Protein AF-A0A8K1CBH4-F1 (afdb_monomer_lite)

Foldseek 3Di:
DDDPVVVVVVVVVVVVVVVVVVVVVVVVCVVVVVPVVVVLLCLLCVVVVVLLVVVVVVCVVAVDDPLLSVLLLVLLLVLQPPQQVVLVVVCVVVLVVLCCVLCVVVCVVQVVLVVVLVVVVVVVPDDPDPCVVVVSVVSGPDDPDPSVLVSLLCCQQVRFQPSNLVSLLVSQQFPPVPPVPDDPDPDTDSLCGVQLPPPGLCSLVSLLSSSLSSLSSNLSNVLCVCLVSDDDPVSSNVSSNVSSVQVSLLSNLLSLQLSLLLSVQQVVDPPDDSVVSSVSCVDPVSNCSSRVVSSVLRSQLSSVVVVLVVPQDPVNCVVCVCVSVPVVNVVSSVVSSVVSNVSSVVSVVVSVVVSVVVVVPVVVVVVVVVVVVVVVVVVPPDDDDDDDDDDDDDDDDD

Sequence (398 aa):
MLSTRTLTALKRVTRKRLALGVCGILLISILFGLAGFFFLFVLLALPVFAFFAHVFQAQSEHGFTDGEIKQLFTTFVAGIVPGSLLAGLLEVLLVPFWILVCFYDQRETLEPQLRQFMEEQDKANAPPHSGRFAELIQSLEIKQTFGYYVFLLALAYIIAGLVEEGIKLWLVQGKCCFNCSKERRWWCDPRHLLYHHLQSPSHDRVVVLAVVAGALGFSFAENAAYTFVLPTFKG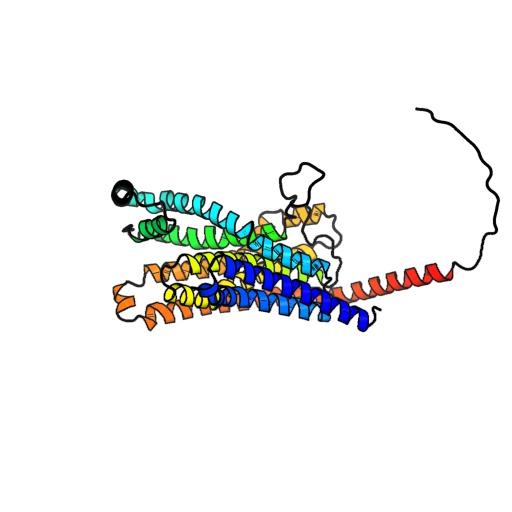RLMTAVLRTAASTPLHCLCGLITGARLARLLGATPGTDAVEVAAATSSWRSKWHVLWPAVAMHGTFDFQIFLLSTWISDEAAEAHPYAYGVLLPAITSVLVLYATWRLSKKEWQALMQSQDGKGIYGQVVADLEAGGELAEDLDGEDSATKQPRSSGRGVLHV

pLDDT: mean 80.15, std 18.33, range [39.5, 98.56]

Structure (mmCIF, N/CA/C/O backbone):
data_AF-A0A8K1CBH4-F1
#
_entry.id   AF-A0A8K1CBH4-F1
#
loop_
_atom_site.group_PDB
_atom_site.id
_atom_site.type_symbol
_atom_site.label_atom_id
_atom_site.label_alt_id
_atom_site.label_comp_id
_atom_site.label_asym_id
_atom_site.label_entity_id
_atom_site.label_seq_id
_atom_site.pdbx_PDB_ins_code
_atom_site.Cartn_x
_atom_site.Cartn_y
_atom_site.Cartn_z
_atom_site.occupancy
_atom_site.B_iso_or_equiv
_atom_site.auth_seq_id
_atom_site.auth_comp_id
_atom_site.auth_asym_id
_atom_site.auth_atom_id
_atom_site.pdbx_PDB_model_num
ATOM 1 N N . MET A 1 1 ? 29.880 3.357 -29.107 1.00 45.91 1 MET A N 1
ATOM 2 C CA . MET A 1 1 ? 30.300 2.948 -27.740 1.00 45.91 1 MET A CA 1
ATOM 3 C C . MET A 1 1 ? 30.707 4.170 -26.918 1.00 45.91 1 MET A C 1
ATOM 5 O O . MET A 1 1 ? 31.655 4.852 -27.283 1.00 45.91 1 MET A O 1
ATOM 9 N N . LEU A 1 2 ? 30.002 4.475 -25.823 1.00 40.59 2 LEU A N 1
ATOM 10 C CA . LEU A 1 2 ? 30.397 5.544 -24.892 1.00 40.59 2 LEU A CA 1
ATOM 11 C C . LEU A 1 2 ? 31.661 5.136 -24.121 1.00 40.59 2 LEU A C 1
ATOM 13 O O . LEU A 1 2 ? 31.722 4.048 -23.554 1.00 40.59 2 LEU A O 1
ATOM 17 N N . SER A 1 3 ? 32.658 6.022 -24.072 1.00 66.62 3 SER A N 1
ATOM 18 C CA . SER A 1 3 ? 33.873 5.822 -23.275 1.00 66.62 3 SER A CA 1
ATOM 19 C C . SER A 1 3 ? 33.525 5.524 -21.810 1.00 66.62 3 SER A C 1
ATOM 21 O O . SER A 1 3 ? 32.667 6.175 -21.208 1.00 66.62 3 SER A O 1
ATOM 23 N N . THR A 1 4 ? 34.244 4.582 -21.195 1.00 67.38 4 THR A N 1
ATOM 24 C CA . THR A 1 4 ? 34.178 4.263 -19.756 1.00 67.38 4 THR A CA 1
ATOM 25 C C . THR A 1 4 ? 34.292 5.511 -18.874 1.00 67.38 4 THR A C 1
ATOM 27 O O . THR A 1 4 ? 33.694 5.572 -17.796 1.00 67.38 4 THR A O 1
ATOM 30 N N . ARG A 1 5 ? 34.990 6.557 -19.339 1.00 60.56 5 ARG A N 1
ATOM 31 C CA . ARG A 1 5 ? 35.077 7.855 -18.651 1.00 60.56 5 ARG A CA 1
ATOM 32 C C . ARG A 1 5 ? 33.744 8.607 -18.645 1.00 60.56 5 ARG A C 1
ATOM 34 O O . ARG A 1 5 ? 33.366 9.139 -17.602 1.00 60.56 5 ARG A O 1
ATOM 41 N N . THR A 1 6 ? 33.008 8.604 -19.754 1.00 53.94 6 THR A N 1
ATOM 42 C CA . THR A 1 6 ? 31.701 9.268 -19.884 1.00 53.94 6 THR A CA 1
ATOM 43 C C . THR A 1 6 ? 30.652 8.587 -19.009 1.00 53.94 6 THR A C 1
ATOM 45 O O . THR A 1 6 ? 29.911 9.260 -18.294 1.00 53.94 6 THR A O 1
ATOM 48 N N . LEU A 1 7 ? 30.666 7.251 -18.962 1.00 55.75 7 LEU A N 1
ATOM 49 C CA . LEU A 1 7 ? 29.772 6.463 -18.107 1.00 55.75 7 LEU A CA 1
ATOM 50 C C . LEU A 1 7 ? 30.033 6.719 -16.611 1.00 55.75 7 LEU A C 1
ATOM 52 O O . LEU A 1 7 ? 29.110 6.838 -15.804 1.00 55.75 7 LEU A O 1
ATOM 56 N N . THR A 1 8 ? 31.307 6.865 -16.237 1.00 61.41 8 THR A N 1
ATOM 57 C CA . THR A 1 8 ? 31.715 7.178 -14.858 1.00 61.41 8 THR A CA 1
ATOM 58 C C . THR A 1 8 ? 31.346 8.613 -14.470 1.00 61.41 8 THR A C 1
ATOM 60 O O . THR A 1 8 ? 30.927 8.860 -13.337 1.00 61.41 8 THR A O 1
ATOM 63 N N . ALA A 1 9 ? 31.459 9.563 -15.403 1.00 49.34 9 ALA A N 1
ATOM 64 C CA . ALA A 1 9 ? 31.056 10.951 -15.198 1.00 49.34 9 ALA A CA 1
ATOM 65 C C . ALA A 1 9 ? 29.532 11.085 -15.026 1.00 49.34 9 ALA A C 1
ATOM 67 O O . ALA A 1 9 ? 29.094 11.728 -14.071 1.00 49.34 9 ALA A O 1
ATOM 68 N N . LEU A 1 10 ? 28.736 10.409 -15.863 1.00 50.69 10 LEU A N 1
ATOM 69 C CA . LEU A 1 10 ? 27.273 10.353 -15.751 1.00 50.69 10 LEU A CA 1
ATOM 70 C C . LEU A 1 10 ? 26.834 9.764 -14.404 1.00 50.69 10 LEU A C 1
ATOM 72 O O . LEU A 1 10 ? 26.126 10.432 -13.651 1.00 50.69 10 LEU A O 1
ATOM 76 N N . LYS A 1 11 ? 27.381 8.603 -14.008 1.00 59.25 11 LYS A N 1
ATOM 77 C CA . LYS A 1 11 ? 27.133 8.008 -12.676 1.00 59.25 11 LYS A CA 1
ATOM 78 C C . LYS A 1 11 ? 27.440 8.979 -11.529 1.00 59.25 11 LYS A C 1
ATOM 80 O O . LYS A 1 11 ? 26.748 8.987 -10.510 1.00 59.25 11 LYS A O 1
ATOM 85 N N . ARG A 1 12 ? 28.475 9.812 -11.674 1.00 62.50 12 ARG A N 1
ATOM 86 C CA . ARG A 1 12 ? 28.888 10.786 -10.654 1.00 62.50 12 ARG A CA 1
ATOM 87 C C . ARG A 1 12 ? 27.942 11.993 -10.583 1.00 62.50 12 ARG A C 1
ATOM 89 O O . ARG A 1 12 ? 27.701 12.494 -9.486 1.00 62.50 12 ARG A O 1
ATOM 96 N N . VAL A 1 13 ? 27.384 12.445 -11.707 1.00 57.91 13 VAL A N 1
ATOM 97 C CA . VAL A 1 13 ? 26.418 13.560 -11.756 1.00 57.91 13 VAL A CA 1
ATOM 98 C C . VAL A 1 13 ? 25.068 13.150 -11.160 1.00 57.91 13 VAL A C 1
ATOM 100 O O . VAL A 1 13 ? 24.507 13.896 -10.354 1.00 57.91 13 VAL A O 1
ATOM 103 N N . THR A 1 14 ? 24.581 11.946 -11.464 1.00 62.88 14 THR A N 1
ATOM 104 C CA . THR A 1 14 ? 23.288 11.446 -10.965 1.00 62.88 14 THR A CA 1
ATOM 105 C C . THR A 1 14 ? 23.313 11.223 -9.450 1.00 62.88 14 THR A C 1
ATOM 107 O O . THR A 1 14 ? 22.402 11.656 -8.743 1.00 62.88 14 THR A O 1
ATOM 110 N N . ARG A 1 15 ? 24.417 10.679 -8.912 1.00 66.00 15 ARG A N 1
ATOM 111 C CA . ARG A 1 15 ? 24.620 10.530 -7.457 1.00 66.00 15 ARG A CA 1
ATOM 112 C C . ARG A 1 15 ? 24.645 11.867 -6.717 1.00 66.00 15 ARG A C 1
ATOM 114 O O . ARG A 1 15 ? 24.081 11.965 -5.633 1.00 66.00 15 ARG A O 1
ATOM 121 N N . LYS A 1 16 ? 25.257 12.905 -7.299 1.00 69.31 16 LYS A N 1
ATOM 122 C CA . LYS A 1 16 ? 25.287 14.250 -6.699 1.00 69.31 16 LYS A CA 1
ATOM 123 C C . LYS A 1 16 ? 23.894 14.867 -6.600 1.00 69.31 16 LYS A C 1
ATOM 125 O O . LYS A 1 16 ? 23.581 15.466 -5.581 1.00 69.31 16 LYS A O 1
ATOM 130 N N . ARG A 1 17 ? 23.051 14.707 -7.626 1.00 70.06 17 ARG A N 1
ATOM 131 C CA . ARG A 1 17 ? 21.672 15.227 -7.611 1.00 70.06 17 ARG A CA 1
ATOM 132 C C . ARG A 1 17 ? 20.796 14.507 -6.588 1.00 70.06 17 ARG A C 1
ATOM 134 O O . ARG A 1 17 ? 20.059 15.170 -5.869 1.00 70.06 17 ARG A O 1
ATOM 141 N N . LEU A 1 18 ? 20.934 13.184 -6.471 1.00 60.38 18 LEU A N 1
ATOM 142 C CA . LEU A 1 18 ? 20.250 12.404 -5.437 1.00 60.38 18 LEU A CA 1
ATOM 143 C C . LEU A 1 18 ? 20.699 12.830 -4.031 1.00 60.38 18 LEU A C 1
ATOM 145 O O . LEU A 1 18 ? 19.862 13.103 -3.178 1.00 60.38 18 LEU A O 1
ATOM 149 N N . ALA A 1 19 ? 22.011 12.961 -3.813 1.00 68.50 19 ALA A N 1
ATOM 150 C CA . ALA A 1 19 ? 22.562 13.427 -2.544 1.00 68.50 19 ALA A CA 1
ATOM 151 C C . ALA A 1 19 ? 22.076 14.842 -2.191 1.00 68.50 19 ALA A C 1
ATOM 153 O O . ALA A 1 19 ? 21.693 15.081 -1.054 1.00 68.50 19 ALA A O 1
ATOM 154 N N . LEU A 1 20 ? 22.022 15.762 -3.160 1.00 69.81 20 LEU A N 1
ATOM 155 C CA . LEU A 1 20 ? 21.484 17.111 -2.958 1.00 69.81 20 LEU A CA 1
ATOM 156 C C . LEU A 1 20 ? 19.990 17.100 -2.618 1.00 69.81 20 LEU A C 1
ATOM 158 O O . LEU A 1 20 ? 19.573 17.854 -1.746 1.00 69.81 20 LEU A O 1
ATOM 162 N N . GLY A 1 21 ? 19.197 16.237 -3.259 1.00 67.88 21 GLY A N 1
ATOM 163 C CA . GLY A 1 21 ? 17.779 16.062 -2.935 1.00 67.88 21 GLY A CA 1
ATOM 164 C C . GLY A 1 21 ? 17.573 15.552 -1.509 1.00 67.88 21 GLY A C 1
ATOM 165 O O . GLY A 1 21 ? 16.793 16.132 -0.757 1.00 67.88 21 GLY A O 1
ATOM 166 N N . VAL A 1 22 ? 18.339 14.532 -1.105 1.00 65.50 22 VAL A N 1
ATOM 167 C CA . VAL A 1 22 ? 18.340 14.027 0.276 1.00 65.50 22 VAL A CA 1
ATOM 168 C C . VAL A 1 22 ? 18.755 15.137 1.241 1.00 65.50 22 VAL A C 1
ATOM 170 O O . VAL A 1 22 ? 18.007 15.431 2.164 1.00 65.50 22 VAL A O 1
ATOM 173 N N . CYS A 1 23 ? 19.867 15.833 0.994 1.00 68.25 23 CYS A N 1
ATOM 174 C CA . CYS A 1 23 ? 20.314 16.955 1.825 1.00 68.25 23 CYS A CA 1
ATOM 175 C C . CYS A 1 23 ? 19.290 18.097 1.917 1.00 68.25 23 CYS A C 1
ATOM 177 O O . CYS A 1 23 ? 19.160 18.705 2.975 1.00 68.25 23 CYS A O 1
ATOM 179 N N . GLY A 1 24 ? 18.539 18.378 0.849 1.00 74.00 24 GLY A N 1
ATOM 180 C CA . GLY A 1 24 ? 17.457 19.364 0.869 1.00 74.00 24 GLY A CA 1
ATOM 181 C C . GLY A 1 24 ? 16.312 18.950 1.795 1.00 74.00 24 GLY A C 1
ATOM 182 O O . GLY A 1 24 ? 15.868 19.746 2.618 1.00 74.00 24 GLY A O 1
ATOM 183 N N . ILE A 1 25 ? 15.890 17.684 1.726 1.00 65.12 25 ILE A N 1
ATOM 184 C CA . ILE A 1 25 ? 14.869 17.118 2.624 1.00 65.12 25 ILE A CA 1
ATOM 185 C C . ILE A 1 25 ? 15.364 17.115 4.080 1.00 65.12 25 ILE A C 1
ATOM 187 O O . ILE A 1 25 ? 14.602 17.457 4.987 1.00 65.12 25 ILE A O 1
ATOM 191 N N . LEU A 1 26 ? 16.645 16.795 4.308 1.00 60.19 26 LEU A N 1
ATOM 192 C CA . LEU A 1 26 ? 17.292 16.871 5.624 1.00 60.19 26 LEU A CA 1
ATOM 193 C C . LEU A 1 26 ? 17.239 18.285 6.199 1.00 60.19 26 LEU A C 1
ATOM 195 O O . LEU A 1 26 ? 16.843 18.471 7.347 1.00 60.19 26 LEU A O 1
ATOM 199 N N . LEU A 1 27 ? 17.606 19.282 5.395 1.00 68.75 27 LEU A N 1
ATOM 200 C CA . LEU A 1 27 ? 17.627 20.677 5.813 1.00 68.75 27 LEU A CA 1
ATOM 201 C C . LEU A 1 27 ? 16.221 21.183 6.144 1.00 68.75 27 LEU A C 1
ATOM 203 O O . LEU A 1 27 ? 16.031 21.795 7.190 1.00 68.75 27 LEU A O 1
ATOM 207 N N . ILE A 1 28 ? 15.229 20.877 5.304 1.00 66.94 28 ILE A N 1
ATOM 208 C CA . ILE A 1 28 ? 13.821 21.208 5.559 1.00 66.94 28 ILE A CA 1
ATOM 209 C C . ILE A 1 28 ? 13.367 20.567 6.878 1.00 66.94 28 ILE A C 1
ATOM 211 O O . ILE A 1 28 ? 12.838 21.253 7.746 1.00 66.94 28 ILE A O 1
ATOM 215 N N . SER A 1 29 ? 13.659 19.283 7.089 1.00 61.00 29 SER A N 1
ATOM 216 C CA . SER A 1 29 ? 13.288 18.580 8.324 1.00 61.00 29 SER A CA 1
ATOM 217 C C . SER A 1 29 ? 13.903 19.228 9.572 1.00 61.00 29 SER A C 1
ATOM 219 O O . SER A 1 29 ? 13.231 19.390 10.587 1.00 61.00 29 SER A O 1
ATOM 221 N N . ILE A 1 30 ? 15.166 19.654 9.500 1.00 63.62 30 ILE A N 1
ATOM 222 C CA . ILE A 1 30 ? 15.833 20.366 10.598 1.00 63.62 30 ILE A CA 1
ATOM 223 C C . ILE A 1 30 ? 15.192 21.743 10.832 1.00 63.62 30 ILE A C 1
ATOM 225 O O . ILE A 1 30 ? 14.898 22.085 11.976 1.00 63.62 30 ILE A O 1
ATOM 229 N N . LEU A 1 31 ? 14.929 22.511 9.768 1.00 65.69 31 LEU A N 1
ATOM 230 C CA . LEU A 1 31 ? 14.357 23.862 9.848 1.00 65.69 31 LEU A CA 1
ATOM 231 C C . LEU A 1 31 ? 12.946 23.886 10.452 1.00 65.69 31 LEU A C 1
ATOM 233 O O . LEU A 1 31 ? 12.602 24.836 11.148 1.00 65.69 31 LEU A O 1
ATOM 237 N N . PHE A 1 32 ? 12.150 22.837 10.243 1.00 70.56 32 PHE A N 1
ATOM 238 C CA . PHE A 1 32 ? 10.811 22.705 10.829 1.00 70.56 32 PHE A CA 1
ATOM 239 C C . PHE A 1 32 ? 10.808 22.085 12.240 1.00 70.56 32 PHE A C 1
ATOM 241 O O . PHE A 1 32 ? 9.756 21.688 12.736 1.00 70.56 32 PHE A O 1
ATOM 248 N N . GLY A 1 33 ? 11.968 21.966 12.902 1.00 60.56 33 GLY A N 1
ATOM 249 C CA . GLY A 1 33 ? 12.063 21.369 14.241 1.00 60.56 33 GLY A CA 1
ATOM 250 C C . GLY A 1 33 ? 11.787 19.860 14.262 1.00 60.56 33 GLY A C 1
ATOM 251 O O . GLY A 1 33 ? 11.616 19.270 15.327 1.00 60.56 33 GLY A O 1
ATOM 252 N N . LEU A 1 34 ? 11.784 19.205 13.095 1.00 70.50 34 LEU A N 1
ATOM 253 C CA . LEU A 1 34 ? 11.550 17.767 12.943 1.00 70.50 34 LEU A CA 1
ATOM 254 C C . LEU A 1 34 ? 12.833 16.945 13.123 1.00 70.50 34 LEU A C 1
ATOM 256 O O . LEU A 1 34 ? 12.825 15.740 12.882 1.00 70.50 34 LEU A O 1
ATOM 260 N N . ALA A 1 35 ? 13.934 17.556 13.574 1.00 69.50 35 ALA A N 1
ATOM 261 C CA . ALA A 1 35 ? 15.199 16.861 13.810 1.00 69.50 35 ALA A CA 1
ATOM 262 C C . ALA A 1 35 ? 15.033 15.659 14.763 1.00 69.50 35 ALA A C 1
ATOM 264 O O . ALA A 1 35 ? 15.607 14.601 14.518 1.00 69.50 35 ALA A O 1
ATOM 265 N N . GLY A 1 36 ? 14.169 15.773 15.783 1.00 71.62 36 GLY A N 1
ATOM 266 C CA . GLY A 1 36 ? 13.831 14.663 16.689 1.00 71.62 36 GLY A CA 1
ATOM 267 C C . GLY A 1 36 ? 13.062 13.510 16.025 1.00 71.62 36 GLY A C 1
ATOM 268 O O . GLY A 1 36 ? 13.048 12.394 16.537 1.00 71.62 36 GLY A O 1
ATOM 269 N N . PHE A 1 37 ? 12.461 13.752 14.860 1.00 82.00 37 PHE A N 1
ATOM 270 C CA . PHE A 1 37 ? 11.724 12.768 14.065 1.00 82.00 37 PHE A CA 1
ATOM 271 C C . PHE A 1 37 ? 12.480 12.310 12.822 1.00 82.00 37 PHE A C 1
ATOM 273 O O . PHE A 1 37 ? 12.002 11.435 12.099 1.00 82.00 37 PHE A O 1
ATOM 280 N N . PHE A 1 38 ? 13.672 12.860 12.584 1.00 83.88 38 PHE A N 1
ATOM 281 C CA . PHE A 1 38 ? 14.482 12.540 11.420 1.00 83.88 38 PHE A CA 1
ATOM 282 C C . PHE A 1 38 ? 14.736 11.032 11.302 1.00 83.88 38 PHE A C 1
ATOM 284 O O . PHE A 1 38 ? 14.563 10.451 10.233 1.00 83.88 38 PHE A O 1
ATOM 291 N N . PHE A 1 39 ? 15.050 10.379 12.423 1.00 88.44 39 PHE A N 1
ATOM 292 C CA . PHE A 1 39 ? 15.242 8.932 12.468 1.00 88.44 39 PHE A CA 1
ATOM 293 C C . PHE A 1 39 ? 14.010 8.147 11.981 1.00 88.44 39 PHE A C 1
ATOM 295 O O . PHE A 1 39 ? 14.161 7.170 11.250 1.00 88.44 39 PHE A O 1
ATOM 302 N N . LEU A 1 40 ? 12.794 8.594 12.319 1.00 91.25 40 LEU A N 1
ATOM 303 C CA . LEU A 1 40 ? 11.555 7.948 11.870 1.00 91.25 40 LEU A CA 1
ATOM 304 C C . LEU A 1 40 ? 11.361 8.106 10.359 1.00 91.25 40 LEU A C 1
ATOM 306 O O . LEU A 1 40 ? 11.011 7.142 9.687 1.00 91.25 40 LEU A O 1
ATOM 310 N N . PHE A 1 41 ? 11.652 9.287 9.809 1.00 88.75 41 PHE A N 1
ATOM 311 C CA . PHE A 1 41 ? 11.621 9.496 8.360 1.00 88.75 41 PHE A CA 1
ATOM 312 C C . PHE A 1 41 ? 12.638 8.622 7.628 1.00 88.75 41 PHE A C 1
ATOM 314 O O . PHE A 1 41 ? 12.302 8.041 6.600 1.00 88.75 41 PHE A O 1
ATOM 321 N N . VAL A 1 42 ? 13.862 8.498 8.154 1.00 90.00 42 VAL A N 1
ATOM 322 C CA . VAL A 1 42 ? 14.878 7.604 7.577 1.00 90.00 42 VAL A CA 1
ATOM 323 C C . VAL A 1 42 ? 14.377 6.171 7.567 1.00 90.00 42 VAL A C 1
ATOM 325 O O . VAL A 1 42 ? 14.463 5.525 6.527 1.00 90.00 42 VAL A O 1
ATOM 328 N N . LEU A 1 43 ? 13.824 5.698 8.687 1.00 92.81 43 LEU A N 1
ATOM 329 C CA . LEU A 1 43 ? 13.280 4.349 8.811 1.00 92.81 43 LEU A CA 1
ATOM 330 C C . LEU A 1 43 ? 12.196 4.082 7.755 1.00 92.81 43 LEU A C 1
ATOM 332 O O . LEU A 1 43 ? 12.301 3.106 7.015 1.00 92.81 43 LEU A O 1
ATOM 336 N N . LEU A 1 44 ? 11.227 4.993 7.621 1.00 93.88 44 LEU A N 1
ATOM 337 C CA . LEU A 1 44 ? 10.165 4.916 6.611 1.00 93.88 44 LEU A CA 1
ATOM 338 C C . LEU A 1 44 ? 10.702 4.992 5.170 1.00 93.88 44 LEU A C 1
ATOM 340 O O . LEU A 1 44 ? 10.126 4.397 4.260 1.00 93.88 44 LEU A O 1
ATOM 344 N N . ALA A 1 45 ? 11.808 5.708 4.947 1.00 92.38 45 ALA A N 1
ATOM 345 C CA . ALA A 1 45 ? 12.435 5.875 3.637 1.00 92.38 45 ALA A CA 1
ATOM 346 C C . ALA A 1 45 ? 13.403 4.738 3.254 1.00 92.38 45 ALA A C 1
ATOM 348 O O . ALA A 1 45 ? 13.804 4.662 2.090 1.00 92.38 45 ALA A O 1
ATOM 349 N N . LEU A 1 46 ? 13.778 3.837 4.174 1.00 93.50 46 LEU A N 1
ATOM 350 C CA . LEU A 1 46 ? 14.705 2.732 3.880 1.00 93.50 46 LEU A CA 1
ATOM 351 C C . LEU A 1 46 ? 14.280 1.893 2.660 1.00 93.50 46 LEU A C 1
ATOM 353 O O . LEU A 1 46 ? 15.128 1.669 1.790 1.00 93.50 46 LEU A O 1
ATOM 357 N N . PRO A 1 47 ? 13.004 1.476 2.509 1.00 95.12 47 PRO A N 1
ATOM 358 C CA . PRO A 1 47 ? 12.573 0.724 1.330 1.00 95.12 47 PRO A CA 1
ATOM 359 C C . PRO A 1 47 ? 12.681 1.533 0.033 1.00 95.12 47 PRO A C 1
ATOM 361 O O . PRO A 1 47 ? 13.010 0.975 -1.011 1.00 95.12 47 PRO A O 1
ATOM 364 N N . VAL A 1 48 ? 12.463 2.851 0.096 1.00 94.88 48 VAL A N 1
ATOM 365 C CA . VAL A 1 48 ? 12.604 3.756 -1.054 1.00 94.88 48 VAL A CA 1
ATOM 366 C C . VAL A 1 48 ? 14.066 3.816 -1.499 1.00 94.88 48 VAL A C 1
ATOM 368 O O . VAL A 1 48 ? 14.360 3.671 -2.686 1.00 94.88 48 VAL A O 1
ATOM 371 N N . PHE A 1 49 ? 15.000 3.966 -0.555 1.00 93.44 49 PHE A N 1
ATOM 372 C CA . PHE A 1 49 ? 16.430 3.943 -0.862 1.00 93.44 49 PHE A CA 1
ATOM 373 C C . PHE A 1 49 ? 16.871 2.597 -1.435 1.00 93.44 49 PHE A C 1
ATOM 375 O O . PHE A 1 49 ? 17.599 2.576 -2.428 1.00 93.44 49 PHE A O 1
ATOM 382 N N . ALA A 1 50 ? 16.407 1.486 -0.857 1.00 95.12 50 ALA A N 1
ATOM 383 C CA . ALA A 1 50 ? 16.702 0.145 -1.354 1.00 95.12 50 ALA A CA 1
ATOM 384 C C . ALA A 1 50 ? 16.177 -0.063 -2.785 1.00 95.12 50 ALA A C 1
ATOM 386 O O . ALA A 1 50 ? 16.907 -0.557 -3.644 1.00 95.12 50 ALA A O 1
ATOM 387 N N . PHE A 1 51 ? 14.949 0.382 -3.067 1.00 96.25 51 PHE A N 1
ATOM 388 C CA . PHE A 1 51 ? 14.355 0.323 -4.400 1.00 96.25 51 PHE A CA 1
ATOM 389 C C . PHE A 1 51 ? 15.171 1.111 -5.427 1.00 96.25 51 PHE A C 1
ATOM 391 O O . PHE A 1 51 ? 15.567 0.556 -6.450 1.00 96.25 51 PHE A O 1
ATOM 398 N N . PHE A 1 52 ? 15.489 2.382 -5.163 1.00 94.62 52 PHE A N 1
ATOM 399 C CA . PHE A 1 52 ? 16.257 3.174 -6.127 1.00 94.62 52 PHE A CA 1
ATOM 400 C C . PHE A 1 52 ? 17.702 2.686 -6.263 1.00 94.62 52 PHE A C 1
ATOM 402 O O . PHE A 1 52 ? 18.235 2.708 -7.369 1.00 94.62 52 PHE A O 1
ATOM 409 N N . ALA A 1 53 ? 18.326 2.181 -5.194 1.00 93.19 53 ALA A N 1
ATOM 410 C CA . ALA A 1 53 ? 19.624 1.516 -5.291 1.00 93.19 53 ALA A CA 1
ATOM 411 C C . ALA A 1 53 ? 19.567 0.314 -6.249 1.00 93.19 53 ALA A C 1
ATOM 413 O O . ALA A 1 53 ? 20.436 0.187 -7.114 1.00 93.19 53 ALA A O 1
ATOM 414 N N . HIS A 1 54 ? 18.512 -0.503 -6.158 1.00 94.19 54 HIS A N 1
ATOM 415 C CA . HIS A 1 54 ? 18.274 -1.607 -7.084 1.00 94.19 54 HIS A CA 1
ATOM 416 C C . HIS A 1 54 ? 18.035 -1.119 -8.522 1.00 94.19 54 HIS A C 1
ATOM 418 O O . HIS A 1 54 ? 18.652 -1.643 -9.443 1.00 94.19 54 HIS A O 1
ATOM 424 N N . VAL A 1 55 ? 17.228 -0.073 -8.732 1.00 91.81 55 VAL A N 1
ATOM 425 C CA . VAL A 1 55 ? 17.009 0.532 -10.062 1.00 91.81 55 VAL A CA 1
ATOM 426 C C . VAL A 1 55 ? 18.324 1.019 -10.680 1.00 91.81 55 VAL A C 1
ATOM 428 O O . VAL A 1 55 ? 18.578 0.768 -11.856 1.00 91.81 55 VAL A O 1
ATOM 431 N N . PHE A 1 56 ? 19.194 1.674 -9.904 1.00 90.56 56 PHE A N 1
ATOM 432 C CA . PHE A 1 56 ? 20.500 2.133 -10.392 1.00 90.56 56 PHE A CA 1
ATOM 433 C C . PHE A 1 56 ? 21.470 0.984 -10.691 1.00 90.56 56 PHE A C 1
ATOM 435 O O . PHE A 1 56 ? 22.312 1.117 -11.578 1.00 90.56 56 PHE A O 1
ATOM 442 N N . GLN A 1 57 ? 21.376 -0.135 -9.971 1.00 89.75 57 GLN A N 1
ATOM 443 C CA . GLN A 1 57 ? 22.131 -1.343 -10.298 1.00 89.75 57 GLN A CA 1
ATOM 444 C C . GLN A 1 57 ? 21.609 -1.974 -11.598 1.00 89.75 57 GLN A C 1
ATOM 446 O O . GLN A 1 57 ? 22.383 -2.217 -12.528 1.00 89.75 57 GLN A O 1
ATOM 451 N N . ALA A 1 58 ? 20.289 -2.144 -11.694 1.00 85.19 58 ALA A N 1
ATOM 452 C CA . ALA A 1 58 ? 19.605 -2.672 -12.867 1.00 85.19 58 ALA A CA 1
ATOM 453 C C . ALA A 1 58 ? 19.833 -1.801 -14.112 1.00 85.19 58 ALA A C 1
ATOM 455 O O . ALA A 1 58 ? 19.887 -2.326 -15.219 1.00 85.19 58 ALA A O 1
ATOM 456 N N . GLN A 1 59 ? 20.070 -0.493 -13.949 1.00 86.94 59 GLN A N 1
ATOM 457 C CA . GLN A 1 59 ? 20.463 0.395 -15.044 1.00 86.94 59 GLN A CA 1
ATOM 458 C C . GLN A 1 59 ? 21.681 -0.139 -15.809 1.00 86.94 59 GLN A C 1
ATOM 460 O O . GLN A 1 59 ? 21.673 -0.163 -17.037 1.00 86.94 59 GLN A O 1
ATOM 465 N N . SER A 1 60 ? 22.721 -0.591 -15.098 1.00 83.25 60 SER A N 1
ATOM 466 C CA . SER A 1 60 ? 23.918 -1.146 -15.742 1.00 83.25 60 SER A CA 1
ATOM 467 C C . SER A 1 60 ? 23.736 -2.557 -16.291 1.00 83.25 60 SER A C 1
ATOM 469 O O . SER A 1 60 ? 24.460 -2.927 -17.207 1.00 83.25 60 SER A O 1
ATOM 471 N N . GLU A 1 61 ? 22.805 -3.333 -15.742 1.00 84.69 61 GLU A N 1
ATOM 472 C CA . GLU A 1 61 ? 22.585 -4.733 -16.128 1.00 84.69 61 GLU A CA 1
ATOM 473 C C . GLU A 1 61 ? 21.570 -4.874 -17.272 1.00 84.69 61 GLU A C 1
ATOM 475 O O . GLU A 1 61 ? 21.612 -5.841 -18.030 1.00 84.69 61 GLU A O 1
ATOM 480 N N . HIS A 1 62 ? 20.629 -3.936 -17.388 1.00 82.31 62 HIS A N 1
ATOM 481 C CA . HIS A 1 62 ? 19.462 -4.037 -18.271 1.00 82.31 62 HIS A CA 1
ATOM 482 C C . HIS A 1 62 ? 19.275 -2.823 -19.183 1.00 82.31 62 HIS A C 1
ATOM 484 O O . HIS A 1 62 ? 18.289 -2.759 -19.912 1.00 82.31 62 HIS A O 1
ATOM 490 N N . GLY A 1 63 ? 20.206 -1.866 -19.147 1.00 82.94 63 GLY A N 1
ATOM 491 C CA . GLY A 1 63 ? 20.232 -0.743 -20.080 1.00 82.94 63 GLY A CA 1
ATOM 492 C C . GLY A 1 63 ? 19.144 0.304 -19.847 1.00 82.94 63 GLY A C 1
ATOM 493 O O . GLY A 1 63 ? 18.739 0.956 -20.804 1.00 82.94 63 GLY A O 1
ATOM 494 N N . PHE A 1 64 ? 18.665 0.486 -18.608 1.00 83.75 64 PHE A N 1
ATOM 495 C CA . PHE A 1 64 ? 17.685 1.543 -18.340 1.00 83.75 64 PHE A CA 1
ATOM 496 C C . PHE A 1 64 ? 18.256 2.926 -18.693 1.00 83.75 64 PHE A C 1
ATOM 498 O O . PHE A 1 64 ? 19.397 3.275 -18.371 1.00 83.75 64 PHE A O 1
ATOM 505 N N . THR A 1 65 ? 17.446 3.748 -19.339 1.00 84.06 65 THR A N 1
ATOM 506 C CA . THR A 1 65 ? 17.805 5.118 -19.695 1.00 84.06 65 THR A CA 1
ATOM 507 C C . THR A 1 65 ? 17.627 6.053 -18.497 1.00 84.06 65 THR A C 1
ATOM 509 O O . THR A 1 65 ? 16.804 5.827 -17.607 1.00 84.06 65 THR A O 1
ATOM 512 N N . ASP A 1 66 ? 18.355 7.172 -18.480 1.00 83.12 66 ASP A N 1
ATOM 513 C CA . ASP A 1 66 ? 18.157 8.212 -17.458 1.00 83.12 66 ASP A CA 1
ATOM 514 C C . ASP A 1 66 ? 16.727 8.792 -17.494 1.00 83.12 66 ASP A C 1
ATOM 516 O O . ASP A 1 66 ? 16.195 9.228 -16.469 1.00 83.12 66 ASP A O 1
ATOM 520 N N . GLY A 1 67 ? 16.090 8.774 -18.672 1.00 81.31 67 GLY A N 1
ATOM 521 C CA . GLY A 1 67 ? 14.694 9.163 -18.858 1.00 81.31 67 GLY A CA 1
ATOM 522 C C . GLY A 1 67 ? 13.728 8.236 -18.120 1.00 81.31 67 GLY A C 1
ATOM 523 O O . GLY A 1 67 ? 12.865 8.725 -17.393 1.00 81.31 67 GLY A O 1
ATOM 524 N N . GLU A 1 68 ? 13.916 6.920 -18.233 1.00 84.19 68 GLU A N 1
ATOM 525 C CA . GLU A 1 68 ? 13.118 5.916 -17.515 1.00 84.19 68 GLU A CA 1
ATOM 526 C C . GLU A 1 68 ? 13.284 6.057 -16.001 1.00 84.19 68 GLU A C 1
ATOM 528 O O . GLU A 1 68 ? 12.296 6.091 -15.273 1.00 84.19 68 GLU A O 1
ATOM 533 N N . ILE A 1 69 ? 14.511 6.245 -15.507 1.00 86.94 69 ILE A N 1
ATOM 534 C CA . ILE A 1 69 ? 14.753 6.456 -14.069 1.00 86.94 69 ILE A CA 1
ATOM 535 C C . ILE A 1 69 ? 14.072 7.736 -13.576 1.00 86.94 69 ILE A C 1
ATOM 537 O O . ILE A 1 69 ? 13.456 7.745 -12.507 1.00 86.94 69 ILE A O 1
ATOM 541 N N . LYS A 1 70 ? 14.135 8.821 -14.358 1.00 84.12 70 LYS A N 1
ATOM 542 C CA . LYS A 1 70 ? 13.415 10.061 -14.046 1.00 84.12 70 LYS A CA 1
ATOM 543 C C . LYS A 1 70 ? 11.901 9.835 -14.004 1.00 84.12 70 LYS A C 1
ATOM 545 O O . LYS A 1 70 ? 11.235 10.407 -13.139 1.00 84.12 70 LYS A O 1
ATOM 550 N N . GLN A 1 71 ? 11.353 9.021 -14.906 1.00 84.56 71 GLN A N 1
ATOM 551 C CA . GLN A 1 71 ? 9.938 8.648 -14.882 1.00 84.56 71 GLN A CA 1
ATOM 552 C C . GLN A 1 71 ? 9.598 7.837 -13.631 1.00 84.56 71 GLN A C 1
ATOM 554 O O . GLN A 1 71 ? 8.671 8.223 -12.934 1.00 84.56 71 GLN A O 1
ATOM 559 N N . LEU A 1 72 ? 10.388 6.817 -13.272 1.00 89.31 72 LEU A N 1
ATOM 560 C CA . LEU A 1 72 ? 10.199 6.046 -12.034 1.00 89.31 72 LEU A CA 1
ATOM 561 C C . LEU A 1 72 ? 10.180 6.955 -10.797 1.00 89.31 72 LEU A C 1
ATOM 563 O O . LEU A 1 72 ? 9.303 6.834 -9.944 1.00 89.31 72 LEU A O 1
ATOM 567 N N . PHE A 1 73 ? 11.107 7.915 -10.721 1.00 88.62 73 PHE A N 1
ATOM 568 C CA . PHE A 1 73 ? 11.119 8.909 -9.649 1.00 88.62 73 PHE A CA 1
ATOM 569 C C . PHE A 1 73 ? 9.877 9.811 -9.666 1.00 88.62 73 PHE A C 1
ATOM 571 O O . PHE A 1 73 ? 9.300 10.091 -8.620 1.00 88.62 73 PHE A O 1
ATOM 578 N N . THR A 1 74 ? 9.431 10.233 -10.850 1.00 86.06 74 THR A N 1
ATOM 579 C CA . THR A 1 74 ? 8.210 11.037 -11.005 1.00 86.06 74 THR A CA 1
ATOM 580 C C . THR A 1 74 ? 6.977 10.252 -10.560 1.00 86.06 74 THR A C 1
ATOM 582 O O . THR A 1 74 ? 6.141 10.805 -9.855 1.00 86.06 74 THR A O 1
ATOM 585 N N . THR A 1 75 ? 6.883 8.965 -10.899 1.00 89.69 75 THR A N 1
ATOM 586 C CA . THR A 1 75 ? 5.795 8.077 -10.469 1.00 89.69 75 THR A CA 1
ATOM 587 C C . THR A 1 75 ? 5.824 7.839 -8.960 1.00 89.69 75 THR A C 1
ATOM 589 O O . THR A 1 75 ? 4.770 7.854 -8.331 1.00 89.69 75 THR A O 1
ATOM 592 N N . PHE A 1 76 ? 7.008 7.710 -8.352 1.00 94.06 76 PHE A N 1
ATOM 593 C CA . PHE A 1 76 ? 7.156 7.692 -6.893 1.00 94.06 76 PHE A CA 1
ATOM 594 C C . PHE A 1 76 ? 6.603 8.969 -6.249 1.00 94.06 76 PHE A C 1
ATOM 596 O O . PHE A 1 76 ? 5.763 8.894 -5.355 1.00 94.06 76 PHE A O 1
ATOM 603 N N . VAL A 1 77 ? 7.005 10.147 -6.739 1.00 88.50 77 VAL A N 1
ATOM 604 C CA . VAL A 1 77 ? 6.467 11.424 -6.243 1.00 88.50 77 VAL A CA 1
ATOM 605 C C . VAL A 1 77 ? 4.954 11.498 -6.461 1.00 88.50 77 VAL A C 1
ATOM 607 O O . VAL A 1 77 ? 4.244 11.915 -5.553 1.00 88.50 77 VAL A O 1
ATOM 610 N N . ALA A 1 78 ? 4.456 11.023 -7.606 1.00 87.81 78 ALA A N 1
ATOM 611 C CA . ALA A 1 78 ? 3.031 10.970 -7.921 1.00 87.81 78 ALA A CA 1
ATOM 612 C C . ALA A 1 78 ? 2.243 10.059 -6.960 1.00 87.81 78 ALA A C 1
ATOM 614 O O . ALA A 1 78 ? 1.090 10.351 -6.649 1.00 87.81 78 ALA A O 1
ATOM 615 N N . GLY A 1 79 ? 2.869 8.992 -6.452 1.00 92.50 79 GLY A N 1
ATOM 616 C CA . GLY A 1 79 ? 2.328 8.146 -5.386 1.00 92.50 79 GLY A CA 1
ATOM 617 C C . GLY A 1 79 ? 2.111 8.911 -4.080 1.00 92.50 79 GLY A C 1
ATOM 618 O O . GLY A 1 79 ? 1.049 8.791 -3.468 1.00 92.50 79 GLY A O 1
ATOM 619 N N . ILE A 1 80 ? 3.073 9.757 -3.693 1.00 91.62 80 ILE A N 1
ATOM 620 C CA . ILE A 1 80 ? 2.942 10.652 -2.531 1.00 91.62 80 ILE A CA 1
ATOM 621 C C . ILE A 1 80 ? 1.845 11.692 -2.813 1.00 91.62 80 ILE A C 1
ATOM 623 O O . ILE A 1 80 ? 0.843 11.763 -2.105 1.00 91.62 80 ILE A O 1
ATOM 627 N N . VAL A 1 81 ? 2.009 12.477 -3.880 1.00 88.44 81 VAL A N 1
ATOM 628 C CA . VAL A 1 81 ? 1.068 13.510 -4.331 1.00 88.44 81 VAL A CA 1
ATOM 629 C C . VAL A 1 81 ? 0.991 13.471 -5.860 1.00 88.44 81 VAL A C 1
ATOM 631 O O . VAL A 1 81 ? 2.004 13.724 -6.510 1.00 88.44 81 VAL A O 1
ATOM 634 N N . PRO A 1 82 ? -0.186 13.227 -6.468 1.00 91.75 82 PRO A N 1
ATOM 635 C CA . PRO A 1 82 ? -1.522 13.316 -5.869 1.00 91.75 82 PRO A CA 1
ATOM 636 C C . PRO A 1 82 ? -2.086 12.012 -5.279 1.00 91.75 82 PRO A C 1
ATOM 638 O O . PRO A 1 82 ? -3.149 12.065 -4.669 1.00 91.75 82 PRO A O 1
ATOM 641 N N . GLY A 1 83 ? -1.426 10.864 -5.460 1.00 92.69 83 GLY A N 1
ATOM 642 C CA . GLY A 1 83 ? -1.994 9.538 -5.186 1.00 92.69 83 GLY A CA 1
ATOM 643 C C . GLY A 1 83 ? -2.597 9.384 -3.792 1.00 92.69 83 GLY A C 1
ATOM 644 O O . GLY A 1 83 ? -3.793 9.131 -3.659 1.00 92.69 83 GLY A O 1
ATOM 645 N N . SER A 1 84 ? -1.783 9.597 -2.761 1.00 93.31 84 SER A N 1
ATOM 646 C CA . SER A 1 84 ? -2.206 9.423 -1.363 1.00 93.31 84 SER A CA 1
ATOM 647 C C . SER A 1 84 ? -3.267 10.444 -0.940 1.00 93.31 84 SER A C 1
ATOM 649 O O . SER A 1 84 ? -4.178 10.118 -0.186 1.00 93.31 84 SER A O 1
ATOM 651 N N . LEU A 1 85 ? -3.204 11.673 -1.471 1.00 91.00 85 LEU A N 1
ATOM 652 C CA . LEU A 1 85 ? -4.228 12.691 -1.212 1.00 91.00 85 LEU A CA 1
ATOM 653 C C . LEU A 1 85 ? -5.579 12.295 -1.807 1.00 91.00 85 LEU A C 1
ATOM 655 O O . LEU A 1 85 ? -6.606 12.454 -1.156 1.00 91.00 85 LEU A O 1
ATOM 659 N N . LEU A 1 86 ? -5.586 11.776 -3.037 1.00 94.44 86 LEU A N 1
ATOM 660 C CA . LEU A 1 86 ? -6.815 11.331 -3.683 1.00 94.44 86 LEU A CA 1
ATOM 661 C C . LEU A 1 86 ? -7.439 10.146 -2.938 1.00 94.44 86 LEU A C 1
ATOM 663 O O . LEU A 1 86 ? -8.656 10.121 -2.773 1.00 94.44 86 LEU A O 1
ATOM 667 N N . ALA A 1 87 ? -6.621 9.205 -2.457 1.00 94.88 87 ALA A N 1
ATOM 668 C CA . ALA A 1 87 ? -7.101 8.104 -1.627 1.00 94.88 87 ALA A CA 1
ATOM 669 C C . ALA A 1 87 ? -7.730 8.618 -0.330 1.00 94.88 87 ALA A C 1
ATOM 671 O O . ALA A 1 87 ? -8.881 8.290 -0.064 1.00 94.88 87 ALA A O 1
ATOM 672 N N . GLY A 1 88 ? -7.047 9.509 0.397 1.00 92.44 88 GLY A N 1
ATOM 673 C CA . GLY A 1 88 ? -7.594 10.107 1.616 1.00 92.44 88 GLY A CA 1
ATOM 674 C C . GLY A 1 88 ? -8.900 10.876 1.377 1.00 92.44 88 GLY A C 1
ATOM 675 O O . GLY A 1 88 ? -9.829 10.781 2.172 1.00 92.44 88 GLY A O 1
ATOM 676 N N . LEU A 1 89 ? -9.029 11.592 0.253 1.00 93.19 89 LEU A N 1
ATOM 677 C CA . LEU A 1 89 ? -10.285 12.261 -0.114 1.00 93.19 89 LEU A CA 1
ATOM 678 C C . LEU A 1 89 ? -11.421 11.264 -0.372 1.00 93.19 89 LEU A C 1
ATOM 680 O O . LEU A 1 89 ? -12.546 11.490 0.070 1.00 93.19 89 LEU A O 1
ATOM 684 N N . LEU A 1 90 ? -11.146 10.174 -1.091 1.00 94.62 90 LEU A N 1
ATOM 685 C CA . LEU A 1 90 ? -12.142 9.134 -1.344 1.00 94.62 90 LEU A CA 1
ATOM 686 C C . LEU A 1 90 ? -12.510 8.385 -0.064 1.00 94.62 90 LEU A C 1
ATOM 688 O O . LEU A 1 90 ? -13.682 8.090 0.135 1.00 94.62 90 LEU A O 1
ATOM 692 N N . GLU A 1 91 ? -11.553 8.130 0.822 1.00 92.88 91 GLU A N 1
ATOM 693 C CA . GLU A 1 91 ? -11.785 7.524 2.132 1.00 92.88 91 GLU A CA 1
ATOM 694 C C . GLU A 1 91 ? -12.698 8.399 3.001 1.00 92.88 91 GLU A C 1
ATOM 696 O O . GLU A 1 91 ? -13.708 7.912 3.506 1.00 92.88 91 GLU A O 1
ATOM 701 N N . VAL A 1 92 ? -12.439 9.710 3.076 1.00 88.50 92 VAL A N 1
ATOM 702 C CA . VAL A 1 92 ? -13.291 10.675 3.801 1.00 88.50 92 VAL A CA 1
ATOM 703 C C . VAL A 1 92 ? -14.735 10.688 3.283 1.00 88.50 92 VAL A C 1
ATOM 705 O O . VAL A 1 92 ? -15.650 10.994 4.043 1.00 88.50 92 VAL A O 1
ATOM 708 N N . LEU A 1 93 ? -14.970 10.341 2.015 1.00 92.38 93 LEU A N 1
ATOM 709 C CA . LEU A 1 93 ? -16.318 10.238 1.445 1.00 92.38 93 LEU A CA 1
ATOM 710 C C . LEU A 1 93 ? -16.940 8.848 1.639 1.00 92.38 93 LEU A C 1
ATOM 712 O O . LEU A 1 93 ? -18.122 8.734 1.968 1.00 92.38 93 LEU A O 1
ATOM 716 N N . LEU A 1 94 ? -16.163 7.786 1.425 1.00 94.25 94 LEU A N 1
ATOM 717 C CA . LEU A 1 94 ? -16.644 6.406 1.437 1.00 94.25 94 LEU A CA 1
ATOM 718 C C . LEU A 1 94 ? -16.852 5.869 2.852 1.00 94.25 94 LEU A C 1
ATOM 720 O O . LEU A 1 94 ? -17.816 5.141 3.070 1.00 94.25 94 LEU A O 1
ATOM 724 N N . VAL A 1 95 ? -15.999 6.222 3.817 1.00 91.56 95 VAL A N 1
ATOM 725 C CA . VAL A 1 95 ? -16.130 5.745 5.202 1.00 91.56 95 VAL A CA 1
ATOM 726 C C . VAL A 1 95 ? -17.463 6.191 5.818 1.00 91.56 95 VAL A C 1
ATOM 728 O O . VAL A 1 95 ? -18.206 5.316 6.266 1.00 91.56 95 VAL A O 1
ATOM 731 N N . PRO A 1 96 ? -17.859 7.482 5.783 1.00 89.19 96 PRO A N 1
ATOM 732 C CA . PRO A 1 96 ? -19.168 7.899 6.283 1.00 89.19 96 PRO A CA 1
ATOM 733 C C . PRO A 1 96 ? -20.329 7.251 5.530 1.00 89.19 96 PRO A C 1
ATOM 735 O O . PRO A 1 96 ? -21.320 6.870 6.146 1.00 89.19 96 PRO A O 1
ATOM 738 N N . PHE A 1 97 ? -20.208 7.083 4.209 1.00 94.00 97 PHE A N 1
ATOM 739 C CA . PHE A 1 97 ? -21.220 6.384 3.420 1.00 94.00 97 PHE A CA 1
ATOM 740 C C . PHE A 1 97 ? -21.432 4.950 3.926 1.00 94.00 97 PHE A C 1
ATOM 742 O O . PHE A 1 97 ? -22.565 4.553 4.195 1.00 94.00 97 PHE A O 1
ATOM 749 N N . TRP A 1 98 ? -20.353 4.190 4.119 1.00 94.88 98 TRP A N 1
ATOM 750 C CA . TRP A 1 98 ? -20.441 2.826 4.633 1.00 94.88 98 TRP A CA 1
ATOM 751 C C . TRP A 1 98 ? -20.906 2.774 6.088 1.00 94.88 98 TRP A C 1
ATOM 753 O O . TRP A 1 98 ? -21.657 1.867 6.426 1.00 94.88 98 TRP A O 1
ATOM 763 N N . ILE A 1 99 ? -20.554 3.755 6.924 1.00 91.06 99 ILE A N 1
ATOM 764 C CA . ILE A 1 99 ? -21.110 3.887 8.280 1.00 91.06 99 ILE A CA 1
ATOM 765 C C . ILE A 1 99 ? -22.639 4.013 8.220 1.00 91.06 99 ILE A C 1
ATOM 767 O O . ILE A 1 99 ? -23.341 3.272 8.904 1.00 91.06 99 ILE A O 1
ATOM 771 N N . LEU A 1 100 ? -23.167 4.898 7.366 1.00 91.31 100 LEU A N 1
ATOM 772 C CA . LEU A 1 100 ? -24.613 5.116 7.227 1.00 91.31 100 LEU A CA 1
ATOM 773 C C . LEU A 1 100 ? -25.352 3.874 6.715 1.00 91.31 100 LEU A C 1
ATOM 775 O O . LEU A 1 100 ? -26.465 3.600 7.159 1.00 91.31 100 LEU A O 1
ATOM 779 N N . VAL A 1 101 ? -24.746 3.135 5.784 1.00 95.31 101 VAL A N 1
ATOM 780 C CA . VAL A 1 101 ? -25.336 1.915 5.214 1.00 95.31 101 VAL A CA 1
ATOM 781 C C . VAL A 1 101 ? -25.282 0.756 6.210 1.00 95.31 101 VAL A C 1
ATOM 783 O O . VAL A 1 101 ? -26.280 0.066 6.407 1.00 95.31 101 VAL A O 1
ATOM 786 N N . CYS A 1 102 ? -24.128 0.530 6.834 1.00 96.38 102 CYS A N 1
ATOM 787 C CA . CYS A 1 102 ? -23.873 -0.660 7.638 1.00 96.38 102 CYS A CA 1
ATOM 788 C C . CYS A 1 102 ? -24.371 -0.557 9.079 1.00 96.38 102 CYS A C 1
ATOM 790 O O . CYS A 1 102 ? -24.650 -1.590 9.675 1.00 96.38 102 CYS A O 1
ATOM 792 N N . PHE A 1 103 ? -24.483 0.650 9.636 1.00 95.12 103 PHE A N 1
ATOM 793 C CA . PHE A 1 103 ? -24.928 0.866 11.017 1.00 95.12 103 PHE A CA 1
ATOM 794 C C . PHE A 1 103 ? -26.326 1.483 11.109 1.00 95.12 103 PHE A C 1
ATOM 796 O O . PHE A 1 103 ? -26.695 2.050 12.139 1.00 95.12 103 PHE A O 1
ATOM 803 N N . TYR A 1 104 ? -27.126 1.373 10.045 1.00 94.19 104 TYR A N 1
ATOM 804 C CA . TYR A 1 104 ? -28.502 1.871 10.033 1.00 94.19 104 TYR A CA 1
ATOM 805 C C . TYR A 1 104 ? -29.361 1.239 11.145 1.00 94.19 104 TYR A C 1
ATOM 807 O O . TYR A 1 104 ? -30.158 1.926 11.781 1.00 94.19 104 TYR A O 1
ATOM 815 N N . ASP A 1 105 ? -29.150 -0.049 11.427 1.00 92.94 105 ASP A N 1
ATOM 816 C CA . ASP A 1 105 ? -29.791 -0.807 12.510 1.00 92.94 105 ASP A CA 1
ATOM 817 C C . ASP A 1 105 ? -29.385 -0.329 13.915 1.00 92.94 105 ASP A C 1
ATOM 819 O O . ASP A 1 105 ? -30.113 -0.554 14.879 1.00 92.94 105 ASP A O 1
ATOM 823 N N . GLN A 1 106 ? -28.246 0.356 14.037 1.00 93.31 106 GLN A N 1
ATOM 824 C CA . GLN A 1 106 ? -27.703 0.866 15.298 1.00 93.31 106 GLN A CA 1
ATOM 825 C C . GLN A 1 106 ? -27.912 2.373 15.486 1.00 93.31 106 GLN A C 1
ATOM 827 O O . GLN A 1 106 ? -27.461 2.940 16.485 1.00 93.31 106 GLN A O 1
ATOM 832 N N . ARG A 1 107 ? -28.619 3.037 14.562 1.00 93.25 107 ARG A N 1
ATOM 833 C CA . ARG A 1 107 ? -28.804 4.494 14.567 1.00 93.25 107 ARG A CA 1
ATOM 834 C C . ARG A 1 107 ? -29.299 5.033 15.908 1.00 93.25 107 ARG A C 1
ATOM 836 O O . ARG A 1 107 ? -28.773 6.032 16.384 1.00 93.25 107 ARG A O 1
ATOM 843 N N . GLU A 1 108 ? -30.292 4.387 16.515 1.00 93.44 108 GLU A N 1
ATOM 844 C CA . GLU A 1 108 ? -30.888 4.850 17.778 1.00 93.44 108 GLU A CA 1
ATOM 845 C C . GLU A 1 108 ? -29.888 4.842 18.943 1.00 93.44 108 GLU A C 1
ATOM 847 O O . GLU A 1 108 ? -30.024 5.625 19.877 1.00 93.44 108 GLU A O 1
ATOM 852 N N . THR A 1 109 ? -28.865 3.982 18.880 1.00 91.75 109 THR A N 1
ATOM 853 C CA . THR A 1 109 ? -27.798 3.906 19.888 1.00 91.75 109 THR A CA 1
ATOM 854 C C . THR A 1 109 ? -26.647 4.866 19.575 1.00 91.75 109 THR A C 1
ATOM 856 O O . THR A 1 109 ? -26.098 5.474 20.489 1.00 91.75 109 THR A O 1
ATOM 859 N N . LEU A 1 110 ? -26.301 5.038 18.294 1.00 89.75 110 LEU A N 1
ATOM 860 C CA . LEU A 1 110 ? -25.173 5.874 17.865 1.00 89.75 110 LEU A CA 1
ATOM 861 C C . LEU A 1 110 ? -25.502 7.373 17.831 1.00 89.75 110 LEU A C 1
ATOM 863 O O . LEU A 1 110 ? -24.640 8.194 18.137 1.00 89.75 110 LEU A O 1
ATOM 867 N N . GLU A 1 111 ? -26.734 7.753 17.476 1.00 91.06 111 GLU A N 1
ATOM 868 C CA . GLU A 1 111 ? -27.132 9.163 17.362 1.00 91.06 111 GLU A CA 1
ATOM 869 C C . GLU A 1 111 ? -26.963 9.938 18.689 1.00 91.06 111 GLU A C 1
ATOM 871 O O . GLU A 1 111 ? -26.387 11.029 18.655 1.00 91.06 111 GLU A O 1
ATOM 876 N N . PRO A 1 112 ? -27.373 9.408 19.861 1.00 92.44 112 PRO A N 1
ATOM 877 C CA . PRO A 1 112 ? -27.130 10.068 21.144 1.00 92.44 112 PRO A CA 1
ATOM 878 C C . PRO A 1 112 ? -25.642 10.211 21.490 1.00 92.44 112 PRO A C 1
ATOM 880 O O . PRO A 1 112 ? -25.241 11.277 21.950 1.00 92.44 112 PRO A O 1
ATOM 883 N N . GLN A 1 113 ? -24.821 9.184 21.231 1.00 89.88 113 GLN A N 1
ATOM 884 C CA . GLN A 1 113 ? -23.375 9.220 21.502 1.00 89.88 113 GLN A CA 1
ATOM 885 C C . GLN A 1 113 ? -22.681 10.295 20.656 1.00 89.88 113 GLN A C 1
ATOM 887 O O . GLN A 1 113 ? -21.892 11.090 21.164 1.00 89.88 113 GLN A O 1
ATOM 892 N N . LEU A 1 114 ? -23.040 10.376 19.370 1.00 86.50 114 LEU A N 1
ATOM 893 C CA . LEU A 1 114 ? -22.511 11.391 18.466 1.00 86.50 114 LEU A CA 1
ATOM 894 C C . LEU A 1 114 ? -22.934 12.804 18.892 1.00 86.50 114 LEU A C 1
ATOM 896 O O . LEU A 1 114 ? -22.103 13.710 18.906 1.00 86.50 114 LEU A O 1
ATOM 900 N N . ARG A 1 115 ? -24.206 13.000 19.272 1.00 89.12 115 ARG A N 1
ATOM 901 C CA . ARG A 1 115 ? -24.691 14.294 19.784 1.00 89.12 115 ARG A CA 1
ATOM 902 C C . ARG A 1 115 ? -23.948 14.711 21.046 1.00 89.12 115 ARG A C 1
ATOM 904 O O . ARG A 1 115 ? -23.489 15.845 21.114 1.00 89.12 115 ARG A O 1
ATOM 911 N N . GLN A 1 116 ? -23.792 13.798 22.003 1.00 88.25 116 GLN A N 1
ATOM 912 C CA . GLN A 1 116 ? -23.060 14.068 23.236 1.00 88.25 116 GLN A CA 1
ATOM 913 C C . GLN A 1 116 ? -21.621 14.510 22.940 1.00 88.25 116 GLN A C 1
ATOM 915 O O . GLN A 1 116 ? -21.174 15.525 23.471 1.00 88.25 116 GLN A O 1
ATOM 920 N N . PHE A 1 117 ? -20.925 13.810 22.041 1.00 84.38 117 PHE A N 1
ATOM 921 C CA . PHE A 1 117 ? -19.569 14.181 21.644 1.00 84.38 117 PHE A CA 1
ATOM 922 C C . PHE A 1 117 ? -19.503 15.583 21.014 1.00 84.38 117 PHE A C 1
ATOM 924 O O . PHE A 1 117 ? -18.624 16.377 21.354 1.00 84.38 117 PHE A O 1
ATOM 931 N N . MET A 1 118 ? -20.445 15.923 20.124 1.00 84.31 118 MET A N 1
ATOM 932 C CA . MET A 1 118 ? -20.505 17.257 19.508 1.00 84.31 118 MET A CA 1
ATOM 933 C C . MET A 1 118 ? -20.782 18.356 20.545 1.00 84.31 118 MET A C 1
ATOM 935 O O . MET A 1 118 ? -20.145 19.407 20.515 1.00 84.31 118 MET A O 1
ATOM 939 N N . GLU A 1 119 ? -21.670 18.106 21.509 1.00 87.88 119 GLU A N 1
ATOM 940 C CA . GLU A 1 119 ? -21.954 19.055 22.591 1.00 87.88 119 GLU A CA 1
ATOM 941 C C . GLU A 1 119 ? -20.757 19.260 23.532 1.00 87.88 119 GLU A C 1
ATOM 943 O O . GLU A 1 119 ? -20.512 20.375 24.000 1.00 87.88 119 GLU A O 1
ATOM 948 N N . GLU A 1 120 ? -20.001 18.202 23.834 1.00 84.06 120 GLU A N 1
ATOM 949 C CA . GLU A 1 120 ? -18.762 18.291 24.615 1.00 84.06 120 GLU A CA 1
ATOM 950 C C . GLU A 1 120 ? -17.678 19.068 23.858 1.00 84.06 120 GLU A C 1
ATOM 952 O O . GLU A 1 120 ? -16.950 19.871 24.453 1.00 84.06 120 GLU A O 1
ATOM 957 N N . GLN A 1 121 ? -17.616 18.901 22.535 1.00 78.81 121 GLN A N 1
ATOM 958 C CA . GLN A 1 121 ? -16.697 19.638 21.677 1.00 78.81 121 GLN A CA 1
ATOM 959 C C . GLN A 1 121 ? -16.991 21.144 21.680 1.00 78.81 121 GLN A C 1
ATOM 961 O O . GLN A 1 121 ? -16.058 21.938 21.843 1.00 78.81 121 GLN A O 1
ATOM 966 N N . ASP A 1 122 ? -18.260 21.532 21.547 1.00 80.75 122 ASP A N 1
ATOM 967 C CA . ASP A 1 122 ? -18.678 22.938 21.555 1.00 80.75 122 ASP A CA 1
ATOM 968 C C . ASP A 1 122 ? -18.371 23.612 22.901 1.00 80.75 122 ASP A C 1
ATOM 970 O O . ASP A 1 122 ? -17.950 24.769 22.951 1.00 80.75 122 ASP A O 1
ATOM 974 N N . LYS A 1 123 ? -18.502 22.872 24.010 1.00 82.19 123 LYS A N 1
ATOM 975 C CA . LYS A 1 123 ? -18.186 23.373 25.358 1.00 82.19 123 LYS A CA 1
ATOM 976 C C . LYS A 1 123 ? -16.688 23.549 25.597 1.00 82.19 123 LYS A C 1
ATOM 978 O O . LYS A 1 123 ? -16.294 24.416 26.376 1.00 82.19 123 LYS A O 1
ATOM 983 N N . ALA A 1 124 ? -15.845 22.741 24.957 1.00 74.44 124 ALA A N 1
ATOM 984 C CA . ALA A 1 124 ? -14.416 22.714 25.246 1.00 74.44 124 ALA A CA 1
ATOM 985 C C . ALA A 1 124 ? -13.633 23.930 24.706 1.00 74.44 124 ALA A C 1
ATOM 987 O O . ALA A 1 124 ? -12.470 24.077 25.078 1.00 74.44 124 ALA A O 1
ATOM 988 N N . ASN A 1 125 ? -14.206 24.776 23.826 1.00 69.50 125 ASN A N 1
ATOM 989 C CA . ASN A 1 125 ? -13.517 25.891 23.129 1.00 69.50 125 ASN A CA 1
ATOM 990 C C . ASN A 1 125 ? -12.144 25.512 22.531 1.00 69.50 125 ASN A C 1
ATOM 992 O O . ASN A 1 125 ? -11.283 26.357 22.279 1.00 69.50 125 ASN A O 1
ATOM 996 N N . ALA A 1 126 ? -11.911 24.219 22.347 1.00 60.59 126 ALA A N 1
ATOM 997 C CA . ALA A 1 126 ? -10.603 23.687 22.039 1.00 60.59 126 ALA A CA 1
ATOM 998 C C . ALA A 1 126 ? -10.429 23.645 20.520 1.00 60.59 126 ALA A C 1
ATOM 1000 O O . ALA A 1 126 ? -11.403 23.369 19.808 1.00 60.59 126 ALA A O 1
ATOM 1001 N N . PRO A 1 127 ? -9.211 23.902 20.013 1.00 57.16 127 PRO A N 1
ATOM 1002 C CA . PRO A 1 127 ? -8.977 23.985 18.583 1.00 57.16 127 PRO A CA 1
ATOM 1003 C C . PRO A 1 127 ? -9.431 22.700 17.875 1.00 57.16 127 PRO A C 1
ATOM 1005 O O . PRO A 1 127 ? -9.334 21.609 18.451 1.00 57.16 127 PRO A O 1
ATOM 1008 N N . PRO A 1 128 ? -9.906 22.795 16.623 1.00 56.66 128 PRO A N 1
ATOM 1009 C CA . PRO A 1 128 ? -10.217 21.626 15.813 1.00 56.66 128 PRO A CA 1
ATOM 1010 C C . PRO A 1 128 ? -8.917 20.871 15.501 1.00 56.66 128 PRO A C 1
ATOM 1012 O O . PRO A 1 128 ? -8.222 21.157 14.529 1.00 56.66 128 PRO A O 1
ATOM 1015 N N . HIS A 1 129 ? -8.544 19.929 16.364 1.00 55.19 129 HIS A N 1
ATOM 1016 C CA . HIS A 1 129 ? -7.418 19.031 16.144 1.00 55.19 129 HIS A CA 1
ATOM 1017 C C . HIS A 1 129 ? -7.895 17.779 15.399 1.00 55.19 129 HIS A C 1
ATOM 1019 O O . HIS A 1 129 ? -8.883 17.156 15.782 1.00 55.19 129 HIS A O 1
ATOM 1025 N N . SER A 1 130 ? -7.162 17.382 14.356 1.00 52.41 130 SER A N 1
ATOM 1026 C CA . SER A 1 130 ? -7.434 16.206 13.514 1.00 52.41 130 SER A CA 1
ATOM 1027 C C . SER A 1 130 ? -7.472 14.871 14.273 1.00 52.41 130 SER A C 1
ATOM 1029 O O . SER A 1 130 ? -8.049 13.911 13.774 1.00 52.41 130 SER A O 1
ATOM 1031 N N . GLY A 1 131 ? -6.917 14.808 15.489 1.00 58.53 131 GLY A N 1
ATOM 1032 C CA . GLY A 1 131 ? -6.996 13.627 16.358 1.00 58.53 131 GLY A CA 1
ATOM 1033 C C . GLY A 1 131 ? -8.399 13.338 16.906 1.00 58.53 131 GLY A C 1
ATOM 1034 O O . GLY A 1 131 ? -8.698 12.195 17.231 1.00 58.53 131 GLY A O 1
ATOM 1035 N N . ARG A 1 132 ? -9.292 14.336 16.935 1.00 67.56 132 ARG A N 1
ATOM 1036 C CA . ARG A 1 132 ? -10.623 14.203 17.548 1.00 67.56 132 ARG A CA 1
ATOM 1037 C C . ARG A 1 132 ? -11.568 13.281 16.799 1.00 67.56 132 ARG A C 1
ATOM 1039 O O . ARG A 1 132 ? -12.439 12.684 17.413 1.00 67.56 132 ARG A O 1
ATOM 1046 N N . PHE A 1 133 ? -11.407 13.149 15.484 1.00 65.06 133 PHE A N 1
ATOM 1047 C CA . PHE A 1 133 ? -12.206 12.188 14.726 1.00 65.06 133 PHE A CA 1
ATOM 1048 C C . PHE A 1 133 ? -11.826 10.750 15.094 1.00 65.06 133 PHE A C 1
ATOM 1050 O O . PHE A 1 133 ? -12.702 9.913 15.266 1.00 65.06 133 PHE A O 1
ATOM 1057 N N . ALA A 1 134 ? -10.532 10.472 15.278 1.00 66.31 134 ALA A N 1
ATOM 1058 C CA . ALA A 1 134 ? -10.086 9.163 15.744 1.00 66.31 134 ALA A CA 1
ATOM 1059 C C . ALA A 1 134 ? -10.578 8.883 17.174 1.00 66.31 134 ALA A C 1
ATOM 1061 O O . ALA A 1 134 ? -11.055 7.784 17.434 1.00 66.31 134 ALA A O 1
ATOM 1062 N N . GLU A 1 135 ? -10.534 9.882 18.063 1.00 70.31 135 GLU A N 1
ATOM 1063 C CA . GLU A 1 135 ? -11.101 9.786 19.419 1.00 70.31 135 GLU A CA 1
ATOM 1064 C C . GLU A 1 135 ? -12.613 9.532 19.395 1.00 70.31 135 GLU A C 1
ATOM 1066 O O . GLU A 1 135 ? -13.084 8.661 20.116 1.00 70.31 135 GLU A O 1
ATOM 1071 N N . LEU A 1 136 ? -13.363 10.233 18.534 1.00 77.38 136 LEU A N 1
ATOM 1072 C CA . LEU A 1 136 ? -14.794 9.997 18.329 1.00 77.38 136 LEU A CA 1
ATOM 1073 C C . LEU A 1 136 ? -15.053 8.556 17.892 1.00 77.38 136 LEU A C 1
ATOM 1075 O O . LEU A 1 136 ? -15.879 7.875 18.477 1.00 77.38 136 LEU A O 1
ATOM 1079 N N . ILE A 1 137 ? -14.350 8.067 16.870 1.00 73.19 137 ILE A N 1
ATOM 1080 C CA . ILE A 1 137 ? -14.558 6.698 16.386 1.00 73.19 137 ILE A CA 1
ATOM 1081 C C . ILE A 1 137 ? -14.202 5.665 17.467 1.00 73.19 137 ILE A C 1
ATOM 1083 O O . ILE A 1 137 ? -14.878 4.646 17.565 1.00 73.19 137 ILE A O 1
ATOM 1087 N N . GLN A 1 138 ? -13.185 5.933 18.291 1.00 73.12 138 GLN A N 1
ATOM 1088 C CA . GLN A 1 138 ? -12.799 5.068 19.412 1.00 73.12 138 GLN A CA 1
ATOM 1089 C C . GLN A 1 138 ? -13.781 5.117 20.587 1.00 73.12 138 GLN A C 1
ATOM 1091 O O . GLN A 1 138 ? -13.886 4.133 21.312 1.00 73.12 138 GLN A O 1
ATOM 1096 N N . SER A 1 139 ? -14.486 6.232 20.792 1.00 78.81 139 SER A N 1
ATOM 1097 C CA . SER A 1 139 ? -15.452 6.375 21.885 1.00 78.81 139 SER A CA 1
ATOM 1098 C C . SER A 1 139 ? -16.836 5.820 21.555 1.00 78.81 139 SER A C 1
ATOM 1100 O O . SER A 1 139 ? -17.641 5.633 22.466 1.00 78.81 139 SER A O 1
ATOM 1102 N N . LEU A 1 140 ? -17.128 5.550 20.278 1.00 84.50 140 LEU A N 1
ATOM 1103 C CA . LEU A 1 140 ? -18.402 4.967 19.873 1.00 84.50 140 LEU A CA 1
ATOM 1104 C C . LEU A 1 140 ? -18.490 3.497 20.298 1.00 84.50 140 LEU A C 1
ATOM 1106 O O . LEU A 1 140 ? -17.740 2.640 19.827 1.00 84.50 140 LEU A O 1
ATOM 1110 N N . GLU A 1 141 ? -19.487 3.182 21.121 1.00 87.56 141 GLU A N 1
ATOM 1111 C CA . GLU A 1 141 ? -19.823 1.811 21.501 1.00 87.56 141 GLU A CA 1
ATOM 1112 C C . GLU A 1 141 ? -20.608 1.131 20.371 1.00 87.56 141 GLU A C 1
ATOM 1114 O O . GLU A 1 141 ? -21.840 1.030 20.391 1.00 87.56 141 GLU A O 1
ATOM 1119 N N . ILE A 1 142 ? -19.890 0.680 19.343 1.00 89.50 142 ILE A N 1
ATOM 1120 C CA . ILE A 1 142 ? -20.486 -0.000 18.193 1.00 89.50 142 ILE A CA 1
ATOM 1121 C C . ILE A 1 142 ? -20.682 -1.484 18.519 1.00 89.50 142 ILE A C 1
ATOM 1123 O O . ILE A 1 142 ? -19.727 -2.220 18.779 1.00 89.50 142 ILE A O 1
ATOM 1127 N N . LYS A 1 143 ? -21.927 -1.967 18.448 1.00 91.94 143 LYS A N 1
ATOM 1128 C CA . LYS A 1 143 ? -22.221 -3.396 18.608 1.00 91.94 143 LYS A CA 1
ATOM 1129 C C . LYS A 1 143 ? -21.719 -4.157 17.382 1.00 91.94 143 LYS A C 1
ATOM 1131 O O . LYS A 1 143 ? -21.916 -3.728 16.244 1.00 91.94 143 LYS A O 1
ATOM 1136 N N . GLN A 1 144 ? -21.134 -5.332 17.605 1.00 93.56 144 GLN A N 1
ATOM 1137 C CA . GLN A 1 144 ? -20.636 -6.216 16.544 1.00 93.56 144 GLN A CA 1
ATOM 1138 C C . GLN A 1 144 ? -21.795 -6.940 15.822 1.00 93.56 144 GLN A C 1
ATOM 1140 O O . GLN A 1 144 ? -21.954 -8.155 15.923 1.00 93.56 144 GLN A O 1
ATOM 1145 N N . THR A 1 145 ? -22.662 -6.193 15.130 1.00 94.81 145 THR A N 1
ATOM 1146 C CA . THR A 1 145 ? -23.763 -6.751 14.325 1.00 94.81 145 THR A CA 1
ATOM 1147 C C . THR A 1 145 ? -23.254 -7.268 12.977 1.00 94.81 145 THR A C 1
ATOM 1149 O O . THR A 1 145 ? -22.093 -7.083 12.614 1.00 94.81 145 THR A O 1
ATOM 1152 N N . PHE A 1 146 ? -24.119 -7.903 12.179 1.00 95.69 146 PHE A N 1
ATOM 1153 C CA . PHE A 1 146 ? -23.757 -8.282 10.806 1.00 95.69 146 PHE A CA 1
ATOM 1154 C C . PHE A 1 146 ? -23.264 -7.074 9.988 1.00 95.69 146 PHE A C 1
ATOM 1156 O O . PHE A 1 146 ? -22.270 -7.179 9.269 1.00 95.69 146 PHE A O 1
ATOM 1163 N N . GLY A 1 147 ? -23.906 -5.914 10.164 1.00 96.19 147 GLY A N 1
ATOM 1164 C CA . GLY A 1 147 ? -23.511 -4.658 9.534 1.00 96.19 147 GLY A CA 1
ATOM 1165 C C . GLY A 1 147 ? -22.075 -4.245 9.864 1.00 96.19 147 GLY A C 1
ATOM 1166 O O . GLY A 1 147 ? -21.339 -3.844 8.967 1.00 96.19 147 GLY A O 1
ATOM 1167 N N . TYR A 1 148 ? -21.624 -4.458 11.105 1.00 95.06 148 TYR A N 1
ATOM 1168 C CA . TYR A 1 148 ? -20.239 -4.200 11.512 1.00 95.06 148 TYR A CA 1
ATOM 1169 C C . TYR A 1 148 ? -19.223 -4.985 10.670 1.00 95.06 148 TYR A C 1
ATOM 1171 O O . TYR A 1 148 ? -18.263 -4.417 10.156 1.00 95.06 148 TYR A O 1
ATOM 1179 N N . TYR A 1 149 ? -19.447 -6.282 10.454 1.00 96.06 149 TYR A N 1
ATOM 1180 C CA . TYR A 1 149 ? -18.528 -7.090 9.646 1.00 96.06 149 TYR A CA 1
ATOM 1181 C C . TYR A 1 149 ? -18.584 -6.734 8.155 1.00 96.06 149 TYR A C 1
ATOM 1183 O O . TYR A 1 149 ? -17.550 -6.753 7.486 1.00 96.06 149 TYR A O 1
ATOM 1191 N N . VAL A 1 150 ? -19.757 -6.353 7.633 1.00 97.38 150 VAL A N 1
ATOM 1192 C CA . VAL A 1 150 ? -19.882 -5.808 6.268 1.00 97.38 150 VAL A CA 1
ATOM 1193 C C . VAL A 1 150 ? -19.113 -4.492 6.137 1.00 97.38 150 VAL A C 1
ATOM 1195 O O . VAL A 1 150 ? -18.432 -4.283 5.135 1.00 97.38 150 VAL A O 1
ATOM 1198 N N . PHE A 1 151 ? -19.160 -3.635 7.159 1.00 96.12 151 PHE A N 1
ATOM 1199 C CA . PHE A 1 151 ? -18.371 -2.408 7.218 1.00 96.12 151 PHE A CA 1
ATOM 1200 C C . PHE A 1 151 ? -16.866 -2.701 7.181 1.00 96.12 151 PHE A C 1
ATOM 1202 O O . PHE A 1 151 ? -16.171 -2.142 6.336 1.00 96.12 151 PHE A O 1
ATOM 1209 N N . LEU A 1 152 ? -16.368 -3.638 7.999 1.00 96.19 152 LEU A N 1
ATOM 1210 C CA . LEU A 1 152 ? -14.955 -4.042 7.964 1.00 96.19 152 LEU A CA 1
ATOM 1211 C C . LEU A 1 152 ? -14.532 -4.600 6.595 1.00 96.19 152 LEU A C 1
ATOM 1213 O O . LEU A 1 152 ? -13.449 -4.279 6.105 1.00 96.19 152 LEU A O 1
ATOM 1217 N N . LEU A 1 153 ? -15.386 -5.407 5.955 1.00 97.88 153 LEU A N 1
ATOM 1218 C CA . LEU A 1 153 ? -15.146 -5.905 4.597 1.00 97.88 153 LEU A CA 1
ATOM 1219 C C . LEU A 1 153 ? -15.075 -4.762 3.577 1.00 97.88 153 LEU A C 1
ATOM 1221 O O . LEU A 1 153 ? -14.210 -4.782 2.702 1.00 97.88 153 LEU A O 1
ATOM 1225 N N . ALA A 1 154 ? -15.958 -3.767 3.681 1.00 97.75 154 ALA A N 1
ATOM 1226 C CA . ALA A 1 154 ? -15.954 -2.607 2.800 1.00 97.75 154 ALA A CA 1
ATOM 1227 C C . ALA A 1 154 ? -14.699 -1.742 2.995 1.00 97.75 154 ALA A C 1
ATOM 1229 O O . ALA A 1 154 ? -14.060 -1.382 2.004 1.00 97.75 154 ALA A O 1
ATOM 1230 N N . LEU A 1 155 ? -14.299 -1.470 4.243 1.00 96.25 155 LEU A N 1
ATOM 1231 C CA . LEU A 1 155 ? -13.048 -0.765 4.539 1.00 96.25 155 LEU A CA 1
ATOM 1232 C C . LEU A 1 155 ? -11.852 -1.479 3.904 1.00 96.25 155 LEU A C 1
ATOM 1234 O O . LEU A 1 155 ? -11.073 -0.862 3.184 1.00 96.25 155 LEU A O 1
ATOM 1238 N N . ALA A 1 156 ? -11.746 -2.791 4.107 1.00 97.19 156 ALA A N 1
ATOM 1239 C CA . ALA A 1 156 ? -10.590 -3.550 3.657 1.00 97.19 156 ALA A CA 1
ATOM 1240 C C . ALA A 1 156 ? -10.555 -3.768 2.135 1.00 97.19 156 ALA A C 1
ATOM 1242 O O . ALA A 1 156 ? -9.546 -3.514 1.487 1.00 97.19 156 ALA A O 1
ATOM 1243 N N . TYR A 1 157 ? -11.642 -4.236 1.518 1.00 98.19 157 TYR A N 1
ATOM 1244 C CA . TYR A 1 157 ? -11.613 -4.631 0.103 1.00 98.19 157 TYR A CA 1
ATOM 1245 C C . TYR A 1 157 ? -11.997 -3.511 -0.858 1.00 98.19 157 TYR A C 1
ATOM 1247 O O . TYR A 1 157 ? -11.521 -3.503 -1.994 1.00 98.19 157 TYR A O 1
ATOM 1255 N N . ILE A 1 158 ? -12.863 -2.585 -0.445 1.00 97.56 158 ILE A N 1
ATOM 1256 C CA . ILE A 1 158 ? -13.335 -1.509 -1.322 1.00 97.56 158 ILE A CA 1
ATOM 1257 C C . ILE A 1 158 ? -12.454 -0.277 -1.151 1.00 97.56 158 ILE A C 1
ATOM 1259 O O . ILE A 1 158 ? -11.967 0.251 -2.146 1.00 97.56 158 ILE A O 1
ATOM 1263 N N . ILE A 1 159 ? -12.229 0.175 0.081 1.00 94.75 159 ILE A N 1
ATOM 1264 C CA . ILE A 1 159 ? -11.432 1.383 0.316 1.00 94.75 159 ILE A CA 1
ATOM 1265 C C . ILE A 1 159 ? -9.941 1.056 0.187 1.00 94.75 159 ILE A C 1
ATOM 1267 O O . ILE A 1 159 ? -9.319 1.471 -0.788 1.00 94.75 159 ILE A O 1
ATOM 1271 N N . ALA A 1 160 ? -9.378 0.251 1.084 1.00 94.31 160 ALA A N 1
ATOM 1272 C CA . ALA A 1 160 ? -7.942 -0.023 1.059 1.00 94.31 160 ALA A CA 1
ATOM 1273 C C . ALA A 1 160 ? -7.527 -0.836 -0.183 1.00 94.31 160 ALA A C 1
ATOM 1275 O O . ALA A 1 160 ? -6.677 -0.425 -0.969 1.00 94.31 160 ALA A O 1
ATOM 1276 N N . GLY A 1 161 ? -8.211 -1.950 -0.454 1.00 95.94 161 GLY A N 1
ATOM 1277 C CA . GLY A 1 161 ? -7.927 -2.788 -1.616 1.00 95.94 161 GLY A CA 1
ATOM 1278 C C . GLY A 1 161 ? -8.223 -2.089 -2.947 1.00 95.94 161 GLY A C 1
ATOM 1279 O O . GLY A 1 161 ? -7.324 -1.825 -3.741 1.00 95.94 161 GLY A O 1
ATOM 1280 N N . LEU A 1 162 ? -9.497 -1.836 -3.253 1.00 97.69 162 LEU A N 1
ATOM 1281 C CA . LEU A 1 162 ? -9.894 -1.402 -4.595 1.00 97.69 162 LEU A CA 1
ATOM 1282 C C . LEU A 1 162 ? -9.515 0.049 -4.905 1.00 97.69 162 LEU A C 1
ATOM 1284 O O . LEU A 1 162 ? -8.973 0.302 -5.985 1.00 97.69 162 LEU A O 1
ATOM 1288 N N . VAL A 1 163 ? -9.811 1.001 -4.016 1.00 97.50 163 VAL A N 1
ATOM 1289 C CA . VAL A 1 163 ? -9.539 2.420 -4.291 1.00 97.50 163 VAL A CA 1
ATOM 1290 C C . VAL A 1 163 ? -8.038 2.669 -4.376 1.00 97.50 163 VAL A C 1
ATOM 1292 O O . VAL A 1 163 ? -7.591 3.265 -5.359 1.00 97.50 163 VAL A O 1
ATOM 1295 N N . GLU A 1 164 ? -7.238 2.179 -3.429 1.00 97.44 164 GLU A N 1
ATOM 1296 C CA . GLU A 1 164 ? -5.803 2.456 -3.471 1.00 97.44 164 GLU A CA 1
ATOM 1297 C C . GLU A 1 164 ? -5.090 1.774 -4.636 1.00 97.44 164 GLU A C 1
ATOM 1299 O O . GLU A 1 164 ? -4.312 2.422 -5.339 1.00 97.44 164 GLU A O 1
ATOM 1304 N N . GLU A 1 165 ? -5.344 0.482 -4.878 1.00 97.88 165 GLU A N 1
ATOM 1305 C CA . GLU A 1 165 ? -4.729 -0.220 -6.012 1.00 97.88 165 GLU A CA 1
ATOM 1306 C C . GLU A 1 165 ? -5.200 0.373 -7.347 1.00 97.88 165 GLU A C 1
ATOM 1308 O O . GLU A 1 165 ? -4.412 0.513 -8.289 1.00 97.88 165 GLU A O 1
ATOM 1313 N N . GLY A 1 166 ? -6.460 0.814 -7.415 1.00 96.44 166 GLY A N 1
ATOM 1314 C CA . GLY A 1 166 ? -7.004 1.549 -8.551 1.00 96.44 166 GLY A CA 1
ATOM 1315 C C . GLY A 1 166 ? -6.271 2.867 -8.813 1.00 96.44 166 GLY A C 1
ATOM 1316 O O . GLY A 1 166 ? -5.906 3.146 -9.958 1.00 96.44 166 GLY A O 1
ATOM 1317 N N . ILE A 1 167 ? -5.995 3.655 -7.768 1.00 95.62 167 ILE A N 1
ATOM 1318 C CA . ILE A 1 167 ? -5.216 4.897 -7.870 1.00 95.62 167 ILE A CA 1
ATOM 1319 C C . ILE A 1 167 ? -3.779 4.598 -8.304 1.00 95.62 167 ILE A C 1
ATOM 1321 O O . ILE A 1 167 ? -3.275 5.261 -9.209 1.00 95.62 167 ILE A O 1
ATOM 1325 N N . LYS A 1 168 ? -3.123 3.587 -7.722 1.00 95.31 168 LYS A N 1
ATOM 1326 C CA . LYS A 1 168 ? -1.748 3.188 -8.085 1.00 95.31 168 LYS A CA 1
ATOM 1327 C C . LYS A 1 168 ? -1.651 2.830 -9.572 1.00 95.31 168 LYS A C 1
ATOM 1329 O O . LYS A 1 168 ? -0.736 3.289 -10.257 1.00 95.31 168 LYS A O 1
ATOM 1334 N N . LEU A 1 169 ? -2.626 2.086 -10.101 1.00 93.50 169 LEU A N 1
ATOM 1335 C CA . LEU A 1 169 ? -2.716 1.807 -11.536 1.00 93.50 169 LEU A CA 1
ATOM 1336 C C . LEU A 1 169 ? -2.966 3.081 -12.355 1.00 93.50 169 LEU A C 1
ATOM 1338 O O . LEU A 1 169 ? -2.304 3.293 -13.372 1.00 93.50 169 LEU A O 1
ATOM 1342 N N . TRP A 1 170 ? -3.887 3.941 -11.913 1.00 91.12 170 TRP A N 1
ATOM 1343 C CA . TRP A 1 170 ? -4.193 5.205 -12.585 1.00 91.12 170 TRP A CA 1
ATOM 1344 C C . TRP A 1 170 ? -2.967 6.122 -12.700 1.00 91.12 170 TRP A C 1
ATOM 1346 O O . TRP A 1 170 ? -2.752 6.697 -13.764 1.00 91.12 170 TRP A O 1
ATOM 1356 N N . LEU A 1 171 ? -2.121 6.202 -11.667 1.00 88.75 171 LEU A N 1
ATOM 1357 C CA . LEU A 1 171 ? -0.888 7.001 -11.684 1.00 88.75 171 LEU A CA 1
ATOM 1358 C C . LEU A 1 171 ? 0.097 6.559 -12.771 1.00 88.75 171 LEU A C 1
ATOM 1360 O O . LEU A 1 171 ? 0.820 7.382 -13.324 1.00 88.75 171 LEU A O 1
ATOM 1364 N N . VAL A 1 172 ? 0.144 5.261 -13.070 1.00 85.94 172 VAL A N 1
ATOM 1365 C CA . VAL A 1 172 ? 1.052 4.696 -14.082 1.00 85.94 172 VAL A CA 1
ATOM 1366 C C . VAL A 1 172 ? 0.442 4.802 -15.479 1.00 85.94 172 VAL A C 1
ATOM 1368 O O . VAL A 1 172 ? 1.156 5.015 -16.462 1.00 85.94 172 VAL A O 1
ATOM 1371 N N . GLN A 1 173 ? -0.885 4.680 -15.576 1.00 81.56 173 GLN A N 1
ATOM 1372 C CA . GLN A 1 173 ? -1.615 4.811 -16.835 1.00 81.56 173 GLN A CA 1
ATOM 1373 C C . GLN A 1 173 ? -1.785 6.273 -17.284 1.00 81.56 173 GLN A C 1
ATOM 1375 O O . GLN A 1 173 ? -1.859 6.545 -18.479 1.00 81.56 173 GLN A O 1
ATOM 1380 N N . GLY A 1 174 ? -1.842 7.228 -16.359 1.00 65.69 174 GLY A N 1
ATOM 1381 C CA . GLY A 1 174 ? -2.024 8.639 -16.674 1.00 65.69 174 GLY A CA 1
ATOM 1382 C C . GLY A 1 174 ? -0.707 9.367 -16.940 1.00 65.69 174 GLY A C 1
ATOM 1383 O O . GLY A 1 174 ? 0.204 9.344 -16.119 1.00 65.69 174 GLY A O 1
ATOM 1384 N N . LYS A 1 175 ? -0.622 10.143 -18.028 1.00 56.38 175 LYS A N 1
ATOM 1385 C CA . LYS A 1 175 ? 0.261 11.320 -18.037 1.00 56.38 175 LYS A CA 1
ATOM 1386 C C . LYS A 1 175 ? -0.390 12.383 -17.156 1.00 56.38 175 LYS A C 1
ATOM 1388 O O . LYS A 1 175 ? -1.342 13.031 -17.587 1.00 56.38 175 LYS A O 1
ATOM 1393 N N . CYS A 1 176 ? 0.113 12.586 -15.938 1.00 46.81 176 CYS A N 1
ATOM 1394 C CA . CYS A 1 176 ? -0.266 13.769 -15.169 1.00 46.81 176 CYS A CA 1
ATOM 1395 C C . CYS A 1 176 ? 0.113 15.028 -15.968 1.00 46.81 176 CYS A C 1
ATOM 1397 O O . CYS A 1 176 ? 1.288 15.290 -16.230 1.00 46.81 176 CYS A O 1
ATOM 1399 N N . CYS A 1 177 ? -0.899 15.802 -16.360 1.00 45.56 177 CYS A N 1
ATOM 1400 C CA . CYS A 1 177 ? -0.832 16.995 -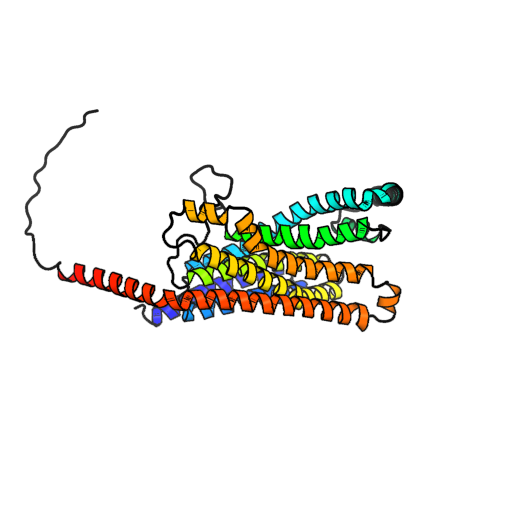17.208 1.00 45.56 177 CYS A CA 1
ATOM 1401 C C . CYS A 1 177 ? -0.111 18.207 -16.581 1.00 45.56 177 CYS A C 1
ATOM 1403 O O . CYS A 1 177 ? -0.417 19.341 -16.935 1.00 45.56 177 CYS A O 1
ATOM 1405 N N . PHE A 1 178 ? 0.869 18.027 -15.691 1.00 42.50 178 PHE A N 1
ATOM 1406 C CA . PHE A 1 178 ? 1.585 19.158 -15.080 1.00 42.50 178 PHE A CA 1
ATOM 1407 C C . PHE A 1 178 ? 2.409 19.978 -16.089 1.00 42.50 178 PHE A C 1
ATOM 1409 O O . PHE A 1 178 ? 2.781 21.107 -15.792 1.00 42.50 178 PHE A O 1
ATOM 1416 N N . ASN A 1 179 ? 2.651 19.448 -17.296 1.00 41.28 179 ASN A N 1
ATOM 1417 C CA . ASN A 1 179 ? 3.351 20.141 -18.384 1.00 41.28 179 ASN A CA 1
ATOM 1418 C C . ASN A 1 179 ? 2.495 20.354 -19.650 1.00 41.28 179 ASN A C 1
ATOM 1420 O O . ASN A 1 179 ? 3.022 20.736 -20.696 1.00 41.28 179 ASN A O 1
ATOM 1424 N N . CYS A 1 180 ? 1.175 20.143 -19.585 1.00 47.41 180 CYS A N 1
ATOM 1425 C CA . CYS A 1 180 ? 0.254 20.431 -20.692 1.00 47.41 180 CYS A CA 1
ATOM 1426 C C . CYS A 1 180 ? -0.056 21.937 -20.759 1.00 47.41 180 CYS A C 1
ATOM 1428 O O . CYS A 1 180 ? -1.194 22.369 -20.634 1.00 47.41 180 CYS A O 1
ATOM 1430 N N . SER A 1 181 ? 0.979 22.759 -20.940 1.00 41.78 181 SER A N 1
ATOM 1431 C CA . SER A 1 181 ? 0.877 24.224 -20.945 1.00 41.78 181 SER A CA 1
ATOM 1432 C C . SER A 1 181 ? 0.401 24.818 -22.285 1.00 41.78 181 SER A C 1
ATOM 1434 O O . SER A 1 181 ? 0.327 26.041 -22.398 1.00 41.78 181 SER A O 1
ATOM 1436 N N . LYS A 1 182 ? 0.061 24.016 -23.306 1.00 52.16 182 LYS A N 1
ATOM 1437 C CA . LYS A 1 182 ? -0.319 24.568 -24.625 1.00 52.16 182 LYS A CA 1
ATOM 1438 C C . LYS A 1 182 ? -1.703 24.196 -25.151 1.00 52.16 182 LYS A C 1
ATOM 1440 O O . LYS A 1 182 ? -2.233 24.953 -25.954 1.00 52.16 182 LYS A O 1
ATOM 1445 N N . GLU A 1 183 ? -2.347 23.144 -24.653 1.00 50.94 183 GLU A N 1
ATOM 1446 C CA . GLU A 1 183 ? -3.712 22.797 -25.068 1.00 50.94 183 GLU A CA 1
ATOM 1447 C C . GLU A 1 183 ? -4.579 22.484 -23.848 1.00 50.94 183 GLU A C 1
ATOM 1449 O O . GLU A 1 183 ? -4.194 21.711 -22.975 1.00 50.94 183 GLU A O 1
ATOM 1454 N N . ARG A 1 184 ? -5.741 23.142 -23.769 1.00 45.09 184 ARG A N 1
ATOM 1455 C CA . ARG A 1 184 ? -6.656 23.223 -22.618 1.00 45.09 184 ARG A CA 1
ATOM 1456 C C . ARG A 1 184 ? -7.335 21.887 -22.261 1.00 45.09 184 ARG A C 1
ATOM 1458 O O . ARG A 1 184 ? -8.560 21.806 -22.266 1.00 45.09 184 ARG A O 1
ATOM 1465 N N . ARG A 1 185 ? -6.591 20.833 -21.932 1.00 46.59 185 ARG A N 1
ATOM 1466 C CA . ARG A 1 185 ? -7.158 19.589 -21.385 1.00 46.59 185 ARG A CA 1
ATOM 1467 C C . ARG A 1 185 ? -6.784 19.474 -19.913 1.00 46.59 185 ARG A C 1
ATOM 1469 O O . ARG A 1 185 ? -5.651 19.179 -19.565 1.00 46.59 185 ARG A O 1
ATOM 1476 N N . TRP A 1 186 ? -7.762 19.752 -19.055 1.00 39.75 186 TRP A N 1
ATOM 1477 C CA . TRP A 1 186 ? -7.637 19.731 -17.591 1.00 39.75 186 TRP A CA 1
ATOM 1478 C C . TRP A 1 186 ? -7.634 18.313 -16.995 1.00 39.75 186 TRP A C 1
ATOM 1480 O O . TRP A 1 186 ? -7.520 18.152 -15.785 1.00 39.75 186 TRP A O 1
ATOM 1490 N N . TRP A 1 187 ? -7.747 17.283 -17.834 1.00 43.66 187 TRP A N 1
ATOM 1491 C CA . TRP A 1 187 ? -7.866 15.890 -17.420 1.00 43.66 187 TRP A CA 1
ATOM 1492 C C . TRP A 1 187 ? -6.772 15.063 -18.092 1.00 43.66 187 TRP A C 1
ATOM 1494 O O . TRP A 1 187 ? -6.526 15.224 -19.288 1.00 43.66 187 TRP A O 1
ATOM 1504 N N . CYS A 1 188 ? -6.121 14.197 -17.308 1.00 49.34 188 CYS A N 1
ATOM 1505 C CA . CYS A 1 188 ? -5.091 13.273 -17.780 1.00 49.34 188 CYS A CA 1
ATOM 1506 C C . CYS A 1 188 ? -5.653 12.449 -18.944 1.00 49.34 188 CYS A C 1
ATOM 1508 O O . CYS A 1 188 ? -6.635 11.734 -18.753 1.00 49.34 188 CYS A O 1
ATOM 1510 N N . ASP A 1 189 ? -5.061 12.554 -20.136 1.00 43.97 189 ASP A N 1
ATOM 1511 C CA . ASP A 1 189 ? -5.493 11.752 -21.280 1.00 43.97 189 ASP A CA 1
ATOM 1512 C C . ASP A 1 189 ? -4.967 10.311 -21.101 1.00 43.97 189 ASP A C 1
ATOM 1514 O O . ASP A 1 189 ? -3.748 10.101 -21.136 1.00 43.97 189 ASP A O 1
ATOM 1518 N N . PRO A 1 190 ? -5.841 9.304 -20.896 1.00 43.91 190 PRO A N 1
ATOM 1519 C CA . PRO A 1 190 ? -5.429 7.908 -20.743 1.00 43.91 190 PRO A CA 1
ATOM 1520 C C . PRO A 1 190 ? -4.769 7.338 -22.009 1.00 43.91 190 PRO A C 1
ATOM 1522 O O . PRO A 1 190 ? -4.166 6.271 -21.956 1.00 43.91 190 PRO A O 1
ATOM 1525 N N . ARG A 1 191 ? -4.833 8.045 -23.148 1.00 42.41 191 ARG A N 1
ATOM 1526 C CA . ARG A 1 191 ? -4.150 7.676 -24.402 1.00 42.41 191 ARG A CA 1
ATOM 1527 C C . ARG A 1 191 ? -2.649 7.944 -24.378 1.00 42.41 191 ARG A C 1
ATOM 1529 O O . ARG A 1 191 ? -1.952 7.729 -25.366 1.00 42.41 191 ARG A O 1
ATOM 1536 N N . HIS A 1 192 ? -2.132 8.457 -23.272 1.00 48.50 192 HIS A N 1
ATOM 1537 C CA . HIS A 1 192 ? -0.730 8.772 -23.113 1.00 48.50 192 HIS A CA 1
ATOM 1538 C C . HIS A 1 192 ? -0.171 8.059 -21.888 1.00 48.50 192 HIS A C 1
ATOM 1540 O O . HIS A 1 192 ? 0.212 8.704 -20.916 1.00 48.50 192 HIS A O 1
ATOM 1546 N N . LEU A 1 193 ? -0.097 6.728 -21.951 1.00 54.28 193 LEU A N 1
ATOM 1547 C CA . LEU A 1 193 ? 0.641 5.942 -20.964 1.00 54.28 193 LEU A CA 1
ATOM 1548 C C . LEU A 1 193 ? 2.057 6.531 -20.832 1.00 54.28 193 LEU A C 1
ATOM 1550 O O . LEU A 1 193 ? 2.716 6.796 -21.844 1.00 54.28 193 LEU A O 1
ATOM 1554 N N . LEU A 1 194 ? 2.535 6.736 -19.600 1.00 56.06 194 LEU A N 1
ATOM 1555 C CA . LEU A 1 194 ? 3.878 7.277 -19.323 1.00 56.06 194 LEU A CA 1
ATOM 1556 C C . LEU A 1 194 ? 4.989 6.502 -20.056 1.00 56.06 194 LEU A C 1
ATOM 1558 O O . LEU A 1 194 ? 6.019 7.081 -20.400 1.00 56.06 194 LEU A O 1
ATOM 1562 N N . TYR A 1 195 ? 4.728 5.230 -20.362 1.00 59.41 195 TYR A N 1
ATOM 1563 C CA . TYR A 1 195 ? 5.676 4.294 -20.956 1.00 59.41 195 TYR A CA 1
ATOM 1564 C C . TYR A 1 195 ? 5.372 3.916 -22.417 1.00 59.41 195 TYR A C 1
ATOM 1566 O O . TYR A 1 195 ? 6.094 3.108 -22.982 1.00 59.41 195 TYR A O 1
ATOM 1574 N N . HIS A 1 196 ? 4.373 4.525 -23.070 1.00 53.31 196 HIS A N 1
ATOM 1575 C CA . HIS A 1 196 ? 3.856 4.121 -24.394 1.00 53.31 196 HIS A CA 1
ATOM 1576 C C . HIS A 1 196 ? 4.902 3.960 -25.527 1.00 53.31 196 HIS A C 1
ATOM 1578 O O . HIS A 1 196 ? 4.656 3.240 -26.485 1.00 53.31 196 HIS A O 1
ATOM 1584 N N . HIS A 1 197 ? 6.055 4.634 -25.455 1.00 51.31 197 HIS A N 1
ATOM 1585 C CA . HIS A 1 197 ? 6.980 4.776 -26.593 1.00 51.31 197 HIS A CA 1
ATOM 1586 C C . HIS A 1 197 ? 8.343 4.106 -26.441 1.00 51.31 197 HIS A C 1
ATOM 1588 O O . HIS A 1 197 ? 9.232 4.340 -27.255 1.00 51.31 197 HIS A O 1
ATOM 1594 N N . LEU A 1 198 ? 8.537 3.273 -25.427 1.00 52.09 198 LEU A N 1
ATOM 1595 C CA . LEU A 1 198 ? 9.821 2.610 -25.254 1.00 52.09 198 LEU A CA 1
ATOM 1596 C C . LEU A 1 198 ? 9.728 1.222 -25.880 1.00 52.09 198 LEU A C 1
ATOM 1598 O O . LEU A 1 198 ? 9.414 0.263 -25.187 1.00 52.09 198 LEU A O 1
ATOM 1602 N N . GLN A 1 199 ? 10.045 1.101 -27.173 1.00 57.44 199 GLN A N 1
ATOM 1603 C CA . GLN A 1 199 ? 10.429 -0.181 -27.788 1.00 57.44 199 GLN A CA 1
ATOM 1604 C C . GLN A 1 199 ? 11.812 -0.628 -27.274 1.00 57.44 199 GLN A C 1
ATOM 1606 O O . GLN A 1 199 ? 12.691 -1.029 -28.027 1.00 57.44 199 GLN A O 1
ATOM 1611 N N . SER A 1 200 ? 12.035 -0.501 -25.968 1.00 65.19 200 SER A N 1
ATOM 1612 C CA . SER A 1 200 ? 13.241 -0.987 -25.327 1.00 65.19 200 SER A CA 1
ATOM 1613 C C . SER A 1 200 ? 13.035 -2.456 -24.960 1.00 65.19 200 SER A C 1
ATOM 1615 O O . SER A 1 200 ? 11.958 -2.805 -24.463 1.00 65.19 200 SER A O 1
ATOM 1617 N N . PRO A 1 201 ? 14.062 -3.315 -25.083 1.00 68.69 201 PRO A N 1
ATOM 1618 C CA . PRO A 1 201 ? 14.046 -4.667 -24.520 1.00 68.69 201 PRO A CA 1
ATOM 1619 C C . PRO A 1 201 ? 13.669 -4.698 -23.025 1.00 68.69 201 PRO A C 1
ATOM 1621 O O . PRO A 1 201 ? 13.208 -5.713 -22.506 1.00 68.69 201 PRO A O 1
ATOM 1624 N N . SER A 1 202 ? 13.844 -3.573 -22.323 1.00 79.12 202 SER A N 1
ATOM 1625 C CA . SER A 1 202 ? 13.521 -3.393 -20.908 1.00 79.12 202 SER A CA 1
ATOM 1626 C C . SER A 1 202 ? 12.084 -2.949 -20.607 1.00 79.12 202 SER A C 1
ATOM 1628 O O . SER A 1 202 ? 11.749 -2.844 -19.425 1.00 79.12 202 SER A O 1
ATOM 1630 N N . HIS A 1 203 ? 11.240 -2.687 -21.613 1.00 83.56 203 HIS A N 1
ATOM 1631 C CA . HIS A 1 203 ? 9.949 -2.007 -21.438 1.00 83.56 203 HIS A CA 1
ATOM 1632 C C . HIS A 1 203 ? 9.085 -2.614 -20.324 1.00 83.56 203 HIS A C 1
ATOM 1634 O O . HIS A 1 203 ? 8.685 -1.915 -19.393 1.00 83.56 203 HIS A O 1
ATOM 1640 N N . ASP A 1 204 ? 8.873 -3.930 -20.353 1.00 88.25 204 ASP A N 1
ATOM 1641 C CA . ASP A 1 204 ? 8.025 -4.608 -19.369 1.00 88.25 204 ASP A CA 1
ATOM 1642 C C . ASP A 1 204 ? 8.562 -4.468 -17.938 1.00 88.25 204 ASP A C 1
ATOM 1644 O O . ASP A 1 204 ? 7.796 -4.282 -16.991 1.00 88.25 204 ASP A O 1
ATOM 1648 N N . ARG A 1 205 ? 9.891 -4.509 -17.766 1.00 91.12 205 ARG A N 1
ATOM 1649 C CA . ARG A 1 205 ? 10.528 -4.323 -16.454 1.00 91.12 205 ARG A CA 1
ATOM 1650 C C . ARG A 1 205 ? 10.310 -2.910 -15.948 1.00 91.12 205 ARG A C 1
ATOM 1652 O O . ARG A 1 205 ? 10.011 -2.726 -14.773 1.00 91.12 205 ARG A O 1
ATOM 1659 N N . VAL A 1 206 ? 10.428 -1.924 -16.830 1.00 89.44 206 VAL A N 1
ATOM 1660 C CA . VAL A 1 206 ? 10.207 -0.520 -16.487 1.00 89.44 206 VAL A CA 1
ATOM 1661 C C . VAL A 1 206 ? 8.748 -0.285 -16.094 1.00 89.44 206 VAL A C 1
ATOM 1663 O O . VAL A 1 206 ? 8.510 0.375 -15.087 1.00 89.44 206 VAL A O 1
ATOM 1666 N N . VAL A 1 207 ? 7.781 -0.887 -16.796 1.00 91.12 207 VAL A N 1
ATOM 1667 C CA . VAL A 1 207 ? 6.357 -0.833 -16.417 1.00 91.12 207 VAL A CA 1
ATOM 1668 C C . VAL A 1 207 ? 6.134 -1.417 -15.022 1.00 91.12 207 VAL A C 1
ATOM 1670 O O . VAL A 1 207 ? 5.481 -0.784 -14.194 1.00 91.12 207 VAL A O 1
ATOM 1673 N N . VAL A 1 208 ? 6.711 -2.586 -14.718 1.00 94.94 208 VAL A N 1
ATOM 1674 C CA . VAL A 1 208 ? 6.604 -3.186 -13.377 1.00 94.94 208 VAL A CA 1
ATOM 1675 C C . VAL A 1 208 ? 7.201 -2.264 -12.316 1.00 94.94 208 VAL A C 1
ATOM 1677 O O . VAL A 1 208 ? 6.547 -1.960 -11.318 1.00 94.94 208 VAL A O 1
ATOM 1680 N N . LEU A 1 209 ? 8.426 -1.784 -12.541 1.00 94.88 209 LEU A N 1
ATOM 1681 C CA . LEU A 1 209 ? 9.117 -0.889 -11.614 1.00 94.88 209 LEU A CA 1
ATOM 1682 C C . LEU A 1 209 ? 8.361 0.428 -11.424 1.00 94.88 209 LEU A C 1
ATOM 1684 O O . LEU A 1 209 ? 8.402 0.984 -10.331 1.00 94.88 209 LEU A O 1
ATOM 1688 N N . ALA A 1 210 ? 7.644 0.915 -12.436 1.00 93.62 210 ALA A N 1
ATOM 1689 C CA . ALA A 1 210 ? 6.835 2.121 -12.333 1.00 93.62 210 ALA A CA 1
ATOM 1690 C C . ALA A 1 210 ? 5.655 1.942 -11.381 1.00 93.62 210 ALA A C 1
ATOM 1692 O O . ALA A 1 210 ? 5.433 2.789 -10.516 1.00 93.62 210 ALA A O 1
ATOM 1693 N N . VAL A 1 211 ? 4.930 0.826 -11.495 1.00 96.00 211 VAL A N 1
ATOM 1694 C CA . VAL A 1 211 ? 3.830 0.522 -10.569 1.00 96.00 211 VAL A CA 1
ATOM 1695 C C . VAL A 1 211 ? 4.362 0.351 -9.146 1.00 96.00 211 VAL A C 1
ATOM 1697 O O . VAL A 1 211 ? 3.791 0.911 -8.212 1.00 96.00 211 VAL A O 1
ATOM 1700 N N . VAL A 1 212 ? 5.498 -0.334 -8.975 1.00 97.81 212 VAL A N 1
ATOM 1701 C CA . VAL A 1 212 ? 6.157 -0.471 -7.664 1.00 97.81 212 VAL A CA 1
ATOM 1702 C C . VAL A 1 212 ? 6.602 0.888 -7.113 1.00 97.81 212 VAL A C 1
ATOM 1704 O O . VAL A 1 212 ? 6.397 1.154 -5.933 1.00 97.81 212 VAL A O 1
ATOM 1707 N N . ALA A 1 213 ? 7.156 1.774 -7.944 1.00 96.62 213 ALA A N 1
ATOM 1708 C CA . ALA A 1 213 ? 7.550 3.120 -7.534 1.00 96.62 213 ALA A CA 1
ATOM 1709 C C . ALA A 1 213 ? 6.345 3.939 -7.049 1.00 96.62 213 ALA A C 1
ATOM 1711 O O . ALA A 1 213 ? 6.417 4.562 -5.990 1.00 96.62 213 ALA A O 1
ATOM 1712 N N . GLY A 1 214 ? 5.224 3.897 -7.778 1.00 95.81 214 GLY A N 1
ATOM 1713 C CA . GLY A 1 214 ? 3.973 4.539 -7.367 1.00 95.81 214 GLY A CA 1
ATOM 1714 C C . GLY A 1 214 ? 3.431 3.974 -6.053 1.00 95.81 214 GLY A C 1
ATOM 1715 O O . GLY A 1 214 ? 3.084 4.737 -5.153 1.00 95.81 214 GLY A O 1
ATOM 1716 N N . ALA A 1 215 ? 3.439 2.647 -5.900 1.00 97.94 215 ALA A N 1
ATOM 1717 C CA . ALA A 1 215 ? 3.029 1.975 -4.669 1.00 97.94 215 ALA A CA 1
ATOM 1718 C C . ALA A 1 215 ? 3.938 2.317 -3.472 1.00 97.94 215 ALA A C 1
ATOM 1720 O O . ALA A 1 215 ? 3.438 2.510 -2.366 1.00 97.94 215 ALA A O 1
ATOM 1721 N N . LEU A 1 216 ? 5.251 2.456 -3.690 1.00 97.75 216 LEU A N 1
ATOM 1722 C CA . LEU A 1 216 ? 6.219 2.907 -2.684 1.00 97.75 216 LEU A CA 1
ATOM 1723 C C . LEU A 1 216 ? 5.982 4.352 -2.256 1.00 97.75 216 LEU A C 1
ATOM 1725 O O . LEU A 1 216 ? 6.046 4.648 -1.067 1.00 97.75 216 LEU A O 1
ATOM 1729 N N . GLY A 1 217 ? 5.715 5.247 -3.209 1.00 96.12 217 GLY A N 1
ATOM 1730 C CA . GLY A 1 217 ? 5.372 6.637 -2.915 1.00 96.12 217 GLY A CA 1
ATOM 1731 C C . GLY A 1 217 ? 4.098 6.739 -2.087 1.00 96.12 217 GLY A C 1
ATOM 1732 O O . GLY A 1 217 ? 4.069 7.444 -1.081 1.00 96.12 217 GLY A O 1
ATOM 1733 N N . PHE A 1 218 ? 3.081 5.967 -2.476 1.00 96.62 218 PHE A N 1
ATOM 1734 C CA . PHE A 1 218 ? 1.828 5.855 -1.740 1.00 96.62 218 PHE A CA 1
ATOM 1735 C C . PHE A 1 218 ? 2.061 5.356 -0.308 1.00 96.62 218 PHE A C 1
ATOM 1737 O O . PHE A 1 218 ? 1.726 6.038 0.656 1.00 96.62 218 PHE A O 1
ATOM 1744 N N . SER A 1 219 ? 2.721 4.202 -0.164 1.00 97.69 219 SER A N 1
ATOM 1745 C CA . SER A 1 219 ? 2.992 3.595 1.142 1.00 97.69 219 SER A CA 1
ATOM 1746 C C . SER A 1 219 ? 3.860 4.489 2.029 1.00 97.69 219 SER A C 1
ATOM 1748 O O . SER A 1 219 ? 3.639 4.565 3.230 1.00 97.69 219 SER A O 1
ATOM 1750 N N . PHE A 1 220 ? 4.828 5.217 1.464 1.00 96.38 220 PHE A N 1
ATOM 1751 C CA . PHE A 1 220 ? 5.643 6.160 2.230 1.00 96.38 220 PHE A CA 1
ATOM 1752 C C . PHE A 1 220 ? 4.794 7.266 2.869 1.00 96.38 220 PHE A C 1
ATOM 1754 O O . PHE A 1 220 ? 4.940 7.533 4.062 1.00 96.38 220 PHE A O 1
ATOM 1761 N N . ALA A 1 221 ? 3.910 7.899 2.092 1.00 94.81 221 ALA A N 1
ATOM 1762 C CA . ALA A 1 221 ? 3.052 8.975 2.583 1.00 94.81 221 ALA A CA 1
ATOM 1763 C C . ALA A 1 221 ? 2.032 8.467 3.610 1.00 94.81 221 ALA A C 1
ATOM 1765 O O . ALA A 1 221 ? 1.872 9.063 4.675 1.00 94.81 221 ALA A O 1
ATOM 1766 N N . GLU A 1 222 ? 1.395 7.339 3.311 1.00 94.62 222 GLU A N 1
ATOM 1767 C CA . GLU A 1 222 ? 0.429 6.683 4.184 1.00 94.62 222 GLU A CA 1
ATOM 1768 C C . GLU A 1 222 ? 1.075 6.266 5.519 1.00 94.62 222 GLU A C 1
ATOM 1770 O O . GLU A 1 222 ? 0.623 6.663 6.595 1.00 94.62 222 GLU A O 1
ATOM 1775 N N . ASN A 1 223 ? 2.206 5.555 5.477 1.00 95.44 223 ASN A N 1
ATOM 1776 C CA . ASN A 1 223 ? 2.927 5.145 6.681 1.00 95.44 223 ASN A CA 1
ATOM 1777 C C . ASN A 1 223 ? 3.406 6.349 7.496 1.00 95.44 223 ASN A C 1
ATOM 1779 O O . ASN A 1 223 ? 3.366 6.300 8.723 1.00 95.44 223 ASN A O 1
ATOM 1783 N N . ALA A 1 224 ? 3.830 7.436 6.842 1.00 93.44 224 ALA A N 1
ATOM 1784 C CA . ALA A 1 224 ? 4.166 8.671 7.536 1.00 93.44 224 ALA A CA 1
ATOM 1785 C C . ALA A 1 224 ? 2.943 9.242 8.271 1.00 93.44 224 ALA A C 1
ATOM 1787 O O . ALA A 1 224 ? 3.060 9.576 9.449 1.00 93.44 224 ALA A O 1
ATOM 1788 N N . ALA A 1 225 ? 1.768 9.293 7.636 1.00 90.25 225 ALA A N 1
ATOM 1789 C CA . ALA A 1 225 ? 0.541 9.755 8.285 1.00 90.25 225 ALA A CA 1
ATOM 1790 C C . ALA A 1 225 ? 0.207 8.917 9.535 1.00 90.25 225 ALA A C 1
ATOM 1792 O O . ALA A 1 225 ? 0.063 9.476 10.626 1.00 90.25 225 ALA A O 1
ATOM 1793 N N . TYR A 1 226 ? 0.206 7.584 9.418 1.00 90.69 226 TYR A N 1
ATOM 1794 C CA . TYR A 1 226 ? -0.023 6.673 10.549 1.00 90.69 226 TYR A CA 1
ATOM 1795 C C . TYR A 1 226 ? 1.038 6.785 11.650 1.00 90.69 226 TYR A C 1
ATOM 1797 O O . TYR A 1 226 ? 0.730 6.704 12.838 1.00 90.69 226 TYR A O 1
ATOM 1805 N N . THR A 1 227 ? 2.306 6.970 11.288 1.00 91.94 227 THR A N 1
ATOM 1806 C CA . THR A 1 227 ? 3.382 7.151 12.263 1.00 91.94 227 THR A CA 1
ATOM 1807 C C . THR A 1 227 ? 3.230 8.473 13.008 1.00 91.94 227 THR A C 1
ATOM 1809 O O . THR A 1 227 ? 3.412 8.501 14.222 1.00 91.94 227 THR A O 1
ATOM 1812 N N . PHE A 1 228 ? 2.916 9.569 12.317 1.00 89.75 228 PHE A N 1
ATOM 1813 C CA . PHE A 1 228 ? 2.946 10.909 12.905 1.00 89.75 228 PHE A CA 1
ATOM 1814 C C . PHE A 1 228 ? 1.649 11.331 13.598 1.00 89.75 228 PHE A C 1
ATOM 1816 O O . PHE A 1 228 ? 1.705 12.247 14.420 1.00 89.75 228 PHE A O 1
ATOM 1823 N N . VAL A 1 229 ? 0.528 10.640 13.361 1.00 86.31 229 VAL A N 1
ATOM 1824 C CA . VAL A 1 229 ? -0.718 10.865 14.115 1.00 86.31 229 VAL A CA 1
ATOM 1825 C C . VAL A 1 229 ? -0.627 10.373 15.566 1.00 86.31 229 VAL A C 1
ATOM 1827 O O . VAL A 1 229 ? -1.339 10.873 16.432 1.00 86.31 229 VAL A O 1
ATOM 1830 N N . LEU A 1 230 ? 0.281 9.438 15.875 1.00 86.25 230 LEU A N 1
ATOM 1831 C CA . LEU A 1 230 ? 0.400 8.900 17.231 1.00 86.25 230 LEU A CA 1
ATOM 1832 C C . LEU A 1 230 ? 0.976 9.923 18.228 1.00 86.25 230 LEU A C 1
ATOM 1834 O O . LEU A 1 230 ? 1.914 10.660 17.895 1.00 86.25 230 LEU A O 1
ATOM 1838 N N . PRO A 1 231 ? 0.486 9.945 19.482 1.00 86.69 231 PRO A N 1
ATOM 1839 C CA . PRO A 1 231 ? 0.854 10.976 20.453 1.00 86.69 231 PRO A CA 1
ATOM 1840 C C . PRO A 1 231 ? 2.244 10.772 21.071 1.00 86.69 231 PRO A C 1
ATOM 1842 O O . PRO A 1 231 ? 2.906 11.739 21.437 1.00 86.69 231 PRO A O 1
ATOM 1845 N N . THR A 1 232 ? 2.723 9.527 21.180 1.00 89.19 232 THR A N 1
ATOM 1846 C CA . THR A 1 232 ? 3.974 9.203 21.887 1.00 89.19 232 THR A CA 1
ATOM 1847 C C . THR A 1 232 ? 5.072 8.753 20.934 1.00 89.19 232 THR A C 1
ATOM 1849 O O . THR A 1 232 ? 4.823 7.960 20.030 1.00 89.19 232 THR A O 1
ATOM 1852 N N . PHE A 1 233 ? 6.321 9.176 21.170 1.00 89.12 233 PHE A N 1
ATOM 1853 C CA . PHE A 1 233 ? 7.467 8.752 20.350 1.00 89.12 233 PHE A CA 1
ATOM 1854 C C . PHE A 1 233 ? 7.608 7.224 20.273 1.00 89.12 233 PHE A C 1
ATOM 1856 O O . PHE A 1 233 ? 7.865 6.693 19.197 1.00 89.12 233 PHE A O 1
ATOM 1863 N N . LYS A 1 234 ? 7.378 6.511 21.388 1.00 91.69 234 LYS A N 1
ATOM 1864 C CA . LYS A 1 234 ? 7.373 5.039 21.422 1.00 91.69 234 LYS A CA 1
ATOM 1865 C C . LYS A 1 234 ? 6.349 4.463 20.439 1.00 91.69 234 LYS A C 1
ATOM 1867 O O . LYS A 1 234 ? 6.703 3.576 19.669 1.00 91.69 234 LYS A O 1
ATOM 1872 N N . GLY A 1 235 ? 5.120 4.987 20.433 1.00 90.00 235 GLY A N 1
ATOM 1873 C CA . GLY A 1 235 ? 4.087 4.592 19.474 1.00 90.00 235 GLY A CA 1
ATOM 1874 C C . GLY A 1 235 ? 4.509 4.879 18.034 1.00 90.00 235 GLY A C 1
ATOM 1875 O O . GLY A 1 235 ? 4.456 3.986 17.195 1.00 90.00 235 GLY A O 1
ATOM 1876 N N . ARG A 1 236 ? 5.033 6.084 17.762 1.00 92.94 236 ARG A N 1
ATOM 1877 C CA . ARG A 1 236 ? 5.534 6.456 16.426 1.00 92.94 236 ARG A CA 1
ATOM 1878 C C . ARG A 1 236 ? 6.616 5.498 15.933 1.00 92.94 236 ARG A C 1
ATOM 1880 O O . ARG A 1 236 ? 6.552 5.037 14.799 1.00 92.94 236 ARG A O 1
ATOM 1887 N N . LEU A 1 237 ? 7.591 5.184 16.786 1.00 93.56 237 LEU A N 1
ATOM 1888 C CA . LEU A 1 237 ? 8.688 4.275 16.465 1.00 93.56 237 LEU A CA 1
ATOM 1889 C C . LEU A 1 237 ? 8.182 2.862 16.171 1.00 93.56 237 LEU A C 1
ATOM 1891 O O . LEU A 1 237 ? 8.537 2.300 15.139 1.00 93.56 237 LEU A O 1
ATOM 1895 N N . MET A 1 238 ? 7.332 2.308 17.039 1.00 92.25 238 MET A N 1
ATOM 1896 C CA . MET A 1 238 ? 6.754 0.977 16.836 1.00 92.25 238 MET A CA 1
ATOM 1897 C C . MET A 1 238 ? 5.952 0.908 15.535 1.00 92.25 238 MET A C 1
ATOM 1899 O O . MET A 1 238 ? 6.171 0.001 14.734 1.00 92.25 238 MET A O 1
ATOM 1903 N N . THR A 1 239 ? 5.099 1.898 15.271 1.00 92.50 239 THR A N 1
ATOM 1904 C CA . THR A 1 239 ? 4.323 1.971 14.027 1.00 92.50 239 THR A CA 1
ATOM 1905 C C . THR A 1 239 ? 5.220 2.123 12.808 1.00 92.50 239 THR A C 1
ATOM 1907 O O . THR A 1 239 ? 5.016 1.421 11.824 1.00 92.50 239 THR A O 1
ATOM 1910 N N . ALA A 1 240 ? 6.253 2.968 12.864 1.00 94.69 240 ALA A N 1
ATOM 1911 C CA . ALA A 1 240 ? 7.196 3.115 11.758 1.00 94.69 240 ALA A CA 1
ATOM 1912 C C . ALA A 1 240 ? 7.914 1.792 11.444 1.00 94.69 240 ALA A C 1
ATOM 1914 O O . ALA A 1 240 ? 8.024 1.426 10.274 1.00 94.69 240 ALA A O 1
ATOM 1915 N N . VAL A 1 241 ? 8.353 1.045 12.466 1.00 94.69 241 VAL A N 1
ATOM 1916 C CA . VAL A 1 241 ? 8.978 -0.279 12.297 1.00 94.69 241 VAL A CA 1
ATOM 1917 C C . VAL A 1 241 ? 7.992 -1.270 11.683 1.00 94.69 241 VAL A C 1
ATOM 1919 O O . VAL A 1 241 ? 8.297 -1.867 10.653 1.00 94.69 241 VAL A O 1
ATOM 1922 N N . LEU A 1 242 ? 6.808 -1.428 12.281 1.00 93.25 242 LEU A N 1
ATOM 1923 C CA . LEU A 1 242 ? 5.812 -2.408 11.840 1.00 93.25 242 LEU A CA 1
ATOM 1924 C C . LEU A 1 242 ? 5.330 -2.122 10.417 1.00 93.25 242 LEU A C 1
ATOM 1926 O O . LEU A 1 242 ? 5.287 -3.027 9.585 1.00 93.25 242 LEU A O 1
ATOM 1930 N N . ARG A 1 243 ? 5.041 -0.858 10.095 1.00 94.75 243 ARG A N 1
ATOM 1931 C CA . ARG A 1 243 ? 4.591 -0.479 8.753 1.00 94.75 243 ARG A CA 1
ATOM 1932 C C . ARG A 1 243 ? 5.702 -0.609 7.714 1.00 94.75 243 ARG A C 1
ATOM 1934 O O . ARG A 1 243 ? 5.443 -1.117 6.629 1.00 94.75 243 ARG A O 1
ATOM 1941 N N . THR A 1 244 ? 6.949 -0.278 8.055 1.00 95.56 244 THR A N 1
ATOM 1942 C CA . THR A 1 244 ? 8.099 -0.518 7.160 1.00 95.56 244 THR A CA 1
ATOM 1943 C C . THR A 1 244 ? 8.329 -2.013 6.915 1.00 95.56 244 THR A C 1
ATOM 1945 O O . THR A 1 244 ? 8.708 -2.396 5.811 1.00 95.56 244 THR A O 1
ATOM 1948 N N . ALA A 1 245 ? 8.101 -2.861 7.922 1.00 96.12 245 ALA A N 1
ATOM 1949 C CA . ALA A 1 245 ? 8.335 -4.302 7.842 1.00 96.12 245 ALA A CA 1
ATOM 1950 C C . ALA A 1 245 ? 7.180 -5.093 7.205 1.00 96.12 245 ALA A C 1
ATOM 1952 O O . ALA A 1 245 ? 7.425 -6.174 6.672 1.00 96.12 245 ALA A O 1
ATOM 1953 N N . ALA A 1 246 ? 5.947 -4.583 7.258 1.00 96.12 246 ALA A N 1
ATOM 1954 C CA . ALA A 1 246 ? 4.765 -5.292 6.771 1.00 96.12 246 ALA A CA 1
ATOM 1955 C C . ALA A 1 246 ? 3.997 -4.519 5.689 1.00 96.12 246 ALA A C 1
ATOM 1957 O O . ALA A 1 246 ? 3.857 -5.017 4.572 1.00 96.12 246 ALA A O 1
ATOM 1958 N N . SER A 1 247 ? 3.581 -3.282 5.976 1.00 96.88 247 SER A N 1
ATOM 1959 C CA . SER A 1 247 ? 2.815 -2.441 5.042 1.00 96.88 247 SER A CA 1
ATOM 1960 C C . SER A 1 247 ? 3.605 -2.151 3.765 1.00 96.88 247 SER A C 1
ATOM 1962 O O . SER A 1 247 ? 3.148 -2.454 2.669 1.00 96.88 247 SER A O 1
ATOM 1964 N N . THR A 1 248 ? 4.836 -1.637 3.864 1.00 97.88 248 THR A N 1
ATOM 1965 C CA . THR A 1 248 ? 5.609 -1.291 2.660 1.00 97.88 248 THR A CA 1
ATOM 1966 C C . THR A 1 248 ? 5.859 -2.505 1.755 1.00 97.88 248 THR A C 1
ATOM 1968 O O . THR A 1 248 ? 5.613 -2.402 0.550 1.00 97.88 248 THR A O 1
ATOM 1971 N N . PRO A 1 249 ? 6.278 -3.681 2.274 1.00 98.31 249 PRO A N 1
ATOM 1972 C CA . PRO A 1 249 ? 6.366 -4.893 1.468 1.00 98.31 249 PRO A CA 1
ATOM 1973 C C . PRO A 1 249 ? 5.044 -5.291 0.816 1.00 98.31 249 PRO A C 1
ATOM 1975 O O . PRO A 1 249 ? 5.063 -5.653 -0.358 1.00 98.31 249 PRO A O 1
ATOM 1978 N N . LEU A 1 250 ? 3.908 -5.188 1.514 1.00 98.38 250 LEU A N 1
ATOM 1979 C CA . LEU A 1 250 ? 2.598 -5.474 0.925 1.00 98.38 250 LEU A CA 1
ATOM 1980 C C . LEU A 1 250 ? 2.338 -4.600 -0.308 1.00 98.38 250 LEU A C 1
ATOM 1982 O O . LEU A 1 250 ? 2.033 -5.139 -1.372 1.00 98.38 250 LEU A O 1
ATOM 1986 N N . HIS A 1 251 ? 2.525 -3.280 -0.196 1.00 98.44 251 HIS A N 1
ATOM 1987 C CA . HIS A 1 251 ? 2.313 -2.344 -1.307 1.00 98.44 251 HIS A CA 1
ATOM 1988 C C . HIS A 1 251 ? 3.261 -2.636 -2.472 1.00 98.44 251 HIS A C 1
ATOM 1990 O O . HIS A 1 251 ? 2.835 -2.659 -3.625 1.00 98.44 251 HIS A O 1
ATOM 1996 N N . CYS A 1 252 ? 4.537 -2.915 -2.194 1.00 98.44 252 CYS A N 1
ATOM 1997 C CA . CYS A 1 252 ? 5.503 -3.296 -3.224 1.00 98.44 252 CYS A CA 1
ATOM 1998 C C . CYS A 1 252 ? 5.098 -4.584 -3.949 1.00 98.44 252 CYS A C 1
ATOM 2000 O O . CYS A 1 252 ? 5.198 -4.662 -5.171 1.00 98.44 252 CYS A O 1
ATOM 2002 N N . LEU A 1 253 ? 4.649 -5.603 -3.212 1.00 98.50 253 LEU A N 1
ATOM 2003 C CA . LEU A 1 253 ? 4.259 -6.893 -3.778 1.00 98.50 253 LEU A CA 1
ATOM 2004 C C . LEU A 1 253 ? 2.959 -6.787 -4.586 1.00 98.50 253 LEU A C 1
ATOM 2006 O O . LEU A 1 253 ? 2.885 -7.352 -5.678 1.00 98.50 253 LEU A O 1
ATOM 2010 N N . CYS A 1 254 ? 1.974 -6.028 -4.100 1.00 98.56 254 CYS A N 1
ATOM 2011 C CA . CYS A 1 254 ? 0.749 -5.708 -4.837 1.00 98.56 254 CYS A CA 1
ATOM 2012 C C . CYS A 1 254 ? 1.066 -4.911 -6.109 1.00 98.56 254 CYS A C 1
ATOM 2014 O O . CYS A 1 254 ? 0.632 -5.288 -7.198 1.00 98.56 254 CYS A O 1
ATOM 2016 N N . GLY A 1 255 ? 1.932 -3.899 -6.005 1.00 98.00 255 GLY A N 1
ATOM 2017 C CA . GLY A 1 255 ? 2.428 -3.138 -7.148 1.00 98.00 255 GLY A CA 1
ATOM 2018 C C . GLY A 1 255 ? 3.171 -4.006 -8.167 1.00 98.00 255 GLY A C 1
ATOM 2019 O O . GLY A 1 255 ? 2.994 -3.825 -9.369 1.00 98.00 255 GLY A O 1
ATOM 2020 N N . LEU A 1 256 ? 3.937 -5.004 -7.716 1.00 98.00 256 LEU A N 1
ATOM 2021 C CA . LEU A 1 256 ? 4.607 -5.964 -8.596 1.00 98.00 256 LEU A CA 1
ATOM 2022 C C . LEU A 1 256 ? 3.599 -6.845 -9.341 1.00 98.00 256 LEU A C 1
ATOM 2024 O O . LEU A 1 256 ? 3.749 -7.046 -10.545 1.00 98.00 256 LEU A O 1
ATOM 2028 N N . ILE A 1 257 ? 2.573 -7.358 -8.653 1.00 98.31 257 ILE A N 1
ATOM 2029 C CA . ILE A 1 257 ? 1.503 -8.160 -9.270 1.00 98.31 257 ILE A CA 1
ATOM 2030 C C . ILE A 1 257 ? 0.784 -7.332 -10.340 1.00 98.31 257 ILE A C 1
ATOM 2032 O O . ILE A 1 257 ? 0.700 -7.754 -11.495 1.00 98.31 257 ILE A O 1
ATOM 2036 N N . THR A 1 258 ? 0.322 -6.136 -9.971 1.00 97.44 258 THR A N 1
ATOM 2037 C CA . THR A 1 258 ? -0.356 -5.193 -10.869 1.00 97.44 258 THR A CA 1
ATOM 2038 C C . THR A 1 258 ? 0.536 -4.841 -12.060 1.00 97.44 258 THR A C 1
ATOM 2040 O O . THR A 1 258 ? 0.107 -4.941 -13.209 1.00 97.44 258 THR A O 1
ATOM 2043 N N . GLY A 1 259 ? 1.802 -4.505 -11.811 1.00 95.44 259 GLY A N 1
ATOM 2044 C CA . GLY A 1 259 ? 2.782 -4.171 -12.840 1.00 95.44 259 GLY A CA 1
ATOM 2045 C C . GLY A 1 259 ? 3.062 -5.319 -13.803 1.00 95.44 259 GLY A C 1
ATOM 2046 O O . GLY A 1 259 ? 3.081 -5.105 -15.011 1.00 95.44 259 GLY A O 1
ATOM 2047 N N . ALA A 1 260 ? 3.215 -6.548 -13.304 1.00 95.94 260 ALA A N 1
ATOM 2048 C CA . ALA A 1 260 ? 3.491 -7.710 -14.147 1.00 95.94 260 ALA A CA 1
ATOM 2049 C C . ALA A 1 260 ? 2.296 -8.056 -15.042 1.00 95.94 260 ALA A C 1
ATOM 2051 O O . ALA A 1 260 ? 2.463 -8.398 -16.213 1.00 95.94 260 ALA A O 1
ATOM 2052 N N . ARG A 1 261 ? 1.071 -7.933 -14.522 1.00 95.06 261 ARG A N 1
ATOM 2053 C CA . ARG A 1 261 ? -0.149 -8.117 -15.318 1.00 95.06 261 ARG A CA 1
ATOM 2054 C C . ARG A 1 261 ? -0.342 -7.010 -16.344 1.00 95.06 261 ARG A C 1
ATOM 2056 O O . ARG A 1 261 ? -0.685 -7.311 -17.485 1.00 95.06 261 ARG A O 1
ATOM 2063 N N . LEU A 1 262 ? -0.087 -5.760 -15.959 1.00 92.31 262 LEU A N 1
ATOM 2064 C CA . LEU A 1 262 ? -0.147 -4.619 -16.867 1.00 92.31 262 LEU A CA 1
ATOM 2065 C C . LEU A 1 262 ? 0.872 -4.764 -18.002 1.00 92.31 262 LEU A C 1
ATOM 2067 O O . LEU A 1 262 ? 0.497 -4.635 -19.160 1.00 92.31 262 LEU A O 1
ATOM 2071 N N . ALA A 1 263 ? 2.125 -5.099 -17.690 1.00 90.75 263 ALA A N 1
ATOM 2072 C CA . ALA A 1 263 ? 3.171 -5.304 -18.687 1.00 90.75 263 ALA A CA 1
ATOM 2073 C C . ALA A 1 263 ? 2.807 -6.417 -19.683 1.00 90.75 263 ALA A C 1
ATOM 2075 O O . ALA A 1 263 ? 2.898 -6.217 -20.889 1.00 90.75 263 ALA A O 1
ATOM 2076 N N . ARG A 1 264 ? 2.283 -7.558 -19.207 1.00 90.00 264 ARG A N 1
ATOM 2077 C CA . ARG A 1 264 ? 1.803 -8.631 -20.098 1.00 90.00 264 ARG A CA 1
ATOM 2078 C C . ARG A 1 264 ? 0.644 -8.186 -20.985 1.00 90.00 264 ARG A C 1
ATOM 2080 O O . ARG A 1 264 ? 0.620 -8.544 -22.156 1.00 90.00 264 ARG A O 1
ATOM 2087 N N . LEU A 1 265 ? -0.301 -7.416 -20.445 1.00 87.75 265 LEU A N 1
ATOM 2088 C CA . LEU A 1 265 ? -1.416 -6.871 -21.222 1.00 87.75 265 LEU A CA 1
ATOM 2089 C C . LEU A 1 265 ? -0.912 -5.940 -22.338 1.00 87.75 265 LEU A C 1
ATOM 2091 O O . LEU A 1 265 ? -1.371 -6.044 -23.472 1.00 87.75 265 LEU A O 1
ATOM 2095 N N . LEU A 1 266 ? 0.061 -5.078 -22.035 1.00 83.69 266 LEU A N 1
ATOM 2096 C CA . LEU A 1 266 ? 0.691 -4.200 -23.023 1.00 83.69 266 LEU A CA 1
ATOM 2097 C C . LEU A 1 266 ? 1.475 -5.010 -24.072 1.00 83.69 266 LEU A C 1
ATOM 2099 O O . LEU A 1 266 ? 1.292 -4.809 -25.268 1.00 83.69 266 LEU A O 1
ATOM 2103 N N . GLY A 1 267 ? 2.275 -5.990 -23.644 1.00 80.38 267 GLY A N 1
ATOM 2104 C CA . GLY A 1 267 ? 3.095 -6.827 -24.525 1.00 80.38 267 GLY A CA 1
ATOM 2105 C C . GLY A 1 267 ? 2.324 -7.854 -25.368 1.00 80.38 267 GLY A C 1
ATOM 2106 O O . GLY A 1 267 ? 2.874 -8.364 -26.351 1.00 80.38 267 GLY A O 1
ATOM 2107 N N . ALA A 1 268 ? 1.075 -8.166 -25.002 1.00 76.62 268 ALA A N 1
ATOM 2108 C CA . ALA A 1 268 ? 0.149 -9.005 -25.769 1.00 76.62 268 ALA A CA 1
ATOM 2109 C C . ALA A 1 268 ? -0.535 -8.256 -26.923 1.00 76.62 268 ALA A C 1
ATOM 2111 O O . ALA A 1 268 ? -1.209 -8.887 -27.734 1.00 76.62 268 ALA A O 1
ATOM 2112 N N . THR A 1 269 ? -0.313 -6.943 -27.033 1.00 66.06 269 THR A N 1
ATOM 2113 C CA . THR A 1 269 ? -0.827 -6.103 -28.122 1.00 66.06 269 THR A 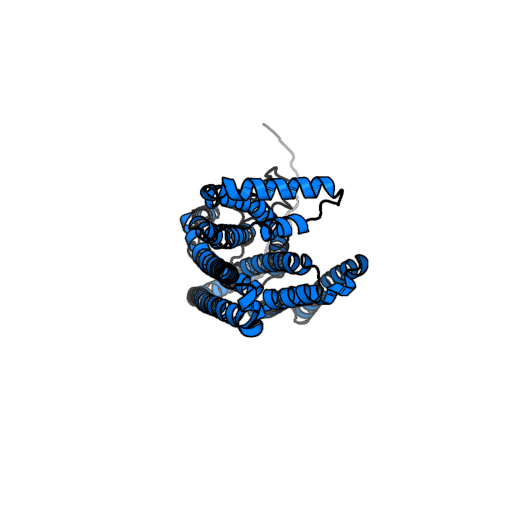CA 1
ATOM 2114 C C . THR A 1 269 ? 0.338 -5.597 -29.005 1.00 66.06 269 THR A C 1
ATOM 2116 O O . THR A 1 269 ? 0.599 -4.397 -29.063 1.00 66.06 269 THR A O 1
ATOM 2119 N N . PRO A 1 270 ? 1.153 -6.486 -29.621 1.00 57.12 270 PRO A N 1
ATOM 2120 C CA . PRO A 1 270 ? 2.293 -6.060 -30.428 1.00 57.12 270 PRO A CA 1
ATOM 2121 C C . PRO A 1 270 ? 1.837 -5.465 -31.768 1.00 57.12 270 PRO A C 1
ATOM 2123 O O . PRO A 1 270 ? 1.028 -6.060 -32.472 1.00 57.12 270 PRO A O 1
ATOM 2126 N N . GLY A 1 271 ? 2.406 -4.316 -32.144 1.00 55.78 271 GLY A N 1
ATOM 2127 C CA . GLY A 1 271 ? 2.230 -3.719 -33.478 1.00 55.78 271 GLY A CA 1
ATOM 2128 C C . GLY A 1 271 ? 0.926 -2.948 -33.700 1.00 55.78 271 GLY A C 1
ATOM 2129 O O . GLY A 1 271 ? 0.658 -2.527 -34.820 1.00 55.78 271 GLY A O 1
ATOM 2130 N N . THR A 1 272 ? 0.125 -2.749 -32.658 1.00 53.00 272 THR A N 1
ATOM 2131 C CA . THR A 1 272 ? -1.160 -2.046 -32.732 1.00 53.00 272 THR A CA 1
ATOM 2132 C C . THR A 1 272 ? -1.018 -0.551 -32.464 1.00 53.00 272 THR A C 1
ATOM 2134 O O . THR A 1 272 ? -0.212 -0.139 -31.626 1.00 53.00 272 THR A O 1
ATOM 2137 N N . ASP A 1 273 ? -1.828 0.256 -33.153 1.00 64.69 273 ASP A N 1
ATOM 2138 C CA . ASP A 1 273 ? -1.905 1.708 -32.977 1.00 64.69 273 ASP A CA 1
ATOM 2139 C C . ASP A 1 273 ? -2.141 2.068 -31.494 1.00 64.69 273 ASP A C 1
ATOM 2141 O O . ASP A 1 273 ? -2.782 1.325 -30.743 1.00 64.69 273 ASP A O 1
ATOM 2145 N N . ALA A 1 274 ? -1.655 3.231 -31.055 1.00 63.97 274 ALA A N 1
ATOM 2146 C CA . ALA A 1 274 ? -1.778 3.718 -29.676 1.00 63.97 274 ALA A CA 1
ATOM 2147 C C . ALA A 1 274 ? -3.228 3.673 -29.161 1.00 63.97 274 ALA A C 1
ATOM 2149 O O . ALA A 1 274 ? -3.506 3.477 -27.974 1.00 63.97 274 ALA A O 1
ATOM 2150 N N . VAL A 1 275 ? -4.164 3.850 -30.092 1.00 66.88 275 VAL A N 1
ATOM 2151 C CA . VAL A 1 275 ? -5.607 3.805 -29.878 1.00 66.88 275 VAL A CA 1
ATOM 2152 C C . VAL A 1 275 ? -6.082 2.416 -29.445 1.00 66.88 275 VAL A C 1
ATOM 2154 O O . VAL A 1 275 ? -6.922 2.318 -28.552 1.00 66.88 275 VAL A O 1
ATOM 2157 N N . GLU A 1 276 ? -5.538 1.345 -30.017 1.00 68.38 276 GLU A N 1
ATOM 2158 C CA . GLU A 1 276 ? -5.936 -0.033 -29.713 1.00 68.38 276 GLU A CA 1
ATOM 2159 C C . GLU A 1 276 ? -5.388 -0.491 -28.360 1.00 68.38 276 GLU A C 1
ATOM 2161 O O . GLU A 1 276 ? -6.123 -1.080 -27.567 1.00 68.38 276 GLU A O 1
ATOM 2166 N N . VAL A 1 277 ? -4.147 -0.125 -28.025 1.00 69.00 277 VAL A N 1
ATOM 2167 C CA . VAL A 1 277 ? -3.579 -0.364 -26.686 1.00 69.00 277 VAL A CA 1
ATOM 2168 C C . VAL A 1 277 ? -4.373 0.401 -25.623 1.00 69.00 277 VAL A C 1
ATOM 2170 O O . VAL A 1 277 ? -4.707 -0.145 -24.566 1.00 69.00 277 VAL A O 1
ATOM 2173 N N . ALA A 1 278 ? -4.748 1.653 -25.902 1.00 68.69 278 ALA A N 1
ATOM 2174 C CA . ALA A 1 278 ? -5.610 2.437 -25.021 1.00 68.69 278 ALA A CA 1
ATOM 2175 C C . ALA A 1 278 ? -7.013 1.810 -24.886 1.00 68.69 278 ALA A C 1
ATOM 2177 O O . ALA A 1 278 ? -7.567 1.755 -23.787 1.00 68.69 278 ALA A O 1
ATOM 2178 N N . ALA A 1 279 ? -7.592 1.280 -25.965 1.00 72.06 279 ALA A N 1
ATOM 2179 C CA . ALA A 1 279 ? -8.871 0.570 -25.920 1.00 72.06 279 ALA A CA 1
ATOM 2180 C C . ALA A 1 279 ? -8.778 -0.722 -25.083 1.00 72.06 279 ALA A C 1
ATOM 2182 O O . ALA A 1 279 ? -9.598 -0.951 -24.191 1.00 72.06 279 ALA A O 1
ATOM 2183 N N . ALA A 1 280 ? -7.731 -1.524 -25.292 1.00 71.06 280 ALA A N 1
ATOM 2184 C CA . ALA A 1 280 ? -7.499 -2.771 -24.568 1.00 71.06 280 ALA A CA 1
ATOM 2185 C C . ALA A 1 280 ? -7.274 -2.541 -23.065 1.00 71.06 280 ALA A C 1
ATOM 2187 O O . ALA A 1 280 ? -7.775 -3.304 -22.235 1.00 71.06 280 ALA A O 1
ATOM 2188 N N . THR A 1 281 ? -6.568 -1.470 -22.697 1.00 75.69 281 THR A N 1
ATOM 2189 C CA . THR A 1 281 ? -6.274 -1.111 -21.297 1.00 75.69 281 THR A CA 1
ATOM 2190 C C . THR A 1 281 ? -7.392 -0.318 -20.614 1.00 75.69 281 THR A C 1
ATOM 2192 O O . THR A 1 281 ? -7.479 -0.315 -19.384 1.00 75.69 281 THR A O 1
ATOM 2195 N N . SER A 1 282 ? -8.283 0.322 -21.379 1.00 78.19 282 SER A N 1
ATOM 2196 C CA . SER A 1 282 ? -9.416 1.082 -20.833 1.00 78.19 282 SER A CA 1
ATOM 2197 C C . SER A 1 282 ? -10.615 0.213 -20.457 1.00 78.19 282 SER A C 1
ATOM 2199 O O . SER A 1 282 ? -11.409 0.637 -19.612 1.00 78.19 282 SER A O 1
ATOM 2201 N N . SER A 1 283 ? -10.727 -1.002 -21.012 1.00 86.44 283 SER A N 1
ATOM 2202 C CA . SER A 1 283 ? -11.829 -1.912 -20.692 1.00 86.44 283 SER A CA 1
ATOM 2203 C C . SER A 1 283 ? -11.854 -2.258 -19.196 1.00 86.44 283 SER A C 1
ATOM 2205 O O . SER A 1 283 ? -10.827 -2.580 -18.588 1.00 86.44 283 SER A O 1
ATOM 2207 N N . TRP A 1 284 ? -13.044 -2.219 -18.587 1.00 87.44 284 TRP A N 1
ATOM 2208 C CA . TRP A 1 284 ? -13.212 -2.540 -17.165 1.00 87.44 284 TRP A CA 1
ATOM 2209 C C . TRP A 1 284 ? -12.743 -3.967 -16.850 1.00 87.44 284 TRP A C 1
ATOM 2211 O O . TRP A 1 284 ? -12.142 -4.204 -15.806 1.00 87.44 284 TRP A O 1
ATOM 2221 N N . ARG A 1 285 ? -12.949 -4.905 -17.787 1.00 91.31 285 ARG A N 1
ATOM 2222 C CA . ARG A 1 285 ? -12.540 -6.306 -17.658 1.00 91.31 285 ARG A CA 1
ATOM 2223 C C . ARG A 1 285 ? -11.021 -6.438 -17.593 1.00 91.31 285 ARG A C 1
ATOM 2225 O O . ARG A 1 285 ? -10.516 -7.187 -16.762 1.00 91.31 285 ARG A O 1
ATOM 2232 N N . SER A 1 286 ? -10.299 -5.693 -18.429 1.00 89.00 286 SER A N 1
ATOM 2233 C CA . SER A 1 286 ? -8.833 -5.659 -18.413 1.00 89.00 286 SER A CA 1
ATOM 2234 C C . SER A 1 286 ? -8.309 -5.052 -17.115 1.00 89.00 286 SER A C 1
ATOM 2236 O O . SER A 1 286 ? -7.439 -5.638 -16.474 1.00 89.00 286 SER A O 1
ATOM 2238 N N . LYS A 1 287 ? -8.881 -3.921 -16.680 1.00 91.38 287 LYS A N 1
ATOM 2239 C CA . LYS A 1 287 ? -8.516 -3.282 -15.405 1.00 91.38 287 LYS A CA 1
ATOM 2240 C C . LYS A 1 287 ? -8.742 -4.220 -14.227 1.00 91.38 287 LYS A C 1
ATOM 2242 O O . LYS A 1 287 ? -7.850 -4.387 -13.405 1.00 91.38 287 LYS A O 1
ATOM 2247 N N . TRP A 1 288 ? -9.891 -4.890 -14.186 1.00 95.12 288 TRP A N 1
ATOM 2248 C CA . TRP A 1 288 ? -10.191 -5.868 -13.148 1.00 95.12 288 TRP A CA 1
ATOM 2249 C C . TRP A 1 288 ? -9.235 -7.061 -13.185 1.00 95.12 288 TRP A C 1
ATOM 2251 O O . TRP A 1 288 ? -8.747 -7.489 -12.146 1.00 95.12 288 TRP A O 1
ATOM 2261 N N . HIS A 1 289 ? -8.895 -7.570 -14.372 1.00 94.44 289 HIS A N 1
ATOM 2262 C CA . HIS A 1 289 ? -7.926 -8.657 -14.509 1.00 94.44 289 HIS A CA 1
ATOM 2263 C C . HIS A 1 289 ? -6.533 -8.283 -13.978 1.00 94.44 289 HIS A C 1
ATOM 2265 O O . HIS A 1 289 ? -5.851 -9.127 -13.390 1.00 94.44 289 HIS A O 1
ATOM 2271 N N . VAL A 1 290 ? -6.120 -7.031 -14.179 1.00 95.19 290 VAL A N 1
ATOM 2272 C CA . VAL A 1 290 ? -4.852 -6.488 -13.680 1.00 95.19 290 VAL A CA 1
ATOM 2273 C C . VAL A 1 290 ? -4.898 -6.274 -12.162 1.00 95.19 290 VAL A C 1
ATOM 2275 O O . VAL A 1 290 ? -3.982 -6.711 -11.474 1.00 95.19 290 VAL A O 1
ATOM 2278 N N . LEU A 1 291 ? -5.967 -5.658 -11.644 1.00 96.69 291 LEU A N 1
ATOM 2279 C CA . LEU A 1 291 ? -6.072 -5.217 -10.248 1.00 96.69 291 LEU A CA 1
ATOM 2280 C C . LEU A 1 291 ? -6.495 -6.306 -9.265 1.00 96.69 291 LEU A C 1
ATOM 2282 O O . LEU A 1 291 ? -5.978 -6.349 -8.154 1.00 96.69 291 LEU A O 1
ATOM 2286 N N . TRP A 1 292 ? -7.440 -7.172 -9.642 1.00 97.62 292 TRP A N 1
ATOM 2287 C CA . TRP A 1 292 ? -8.142 -8.052 -8.702 1.00 97.62 292 TRP A CA 1
ATOM 2288 C C . TRP A 1 292 ? -7.229 -8.828 -7.742 1.00 97.62 292 TRP A C 1
ATOM 2290 O O . TRP A 1 292 ? -7.523 -8.841 -6.549 1.00 97.62 292 TRP A O 1
ATOM 2300 N N . PRO A 1 293 ? -6.119 -9.454 -8.179 1.00 98.06 293 PRO A N 1
ATOM 2301 C CA . PRO A 1 293 ? -5.288 -10.191 -7.238 1.00 98.06 293 PRO A CA 1
ATOM 2302 C C . PRO A 1 293 ? -4.591 -9.275 -6.226 1.00 98.06 293 PRO A C 1
ATOM 2304 O O . PRO A 1 293 ? -4.473 -9.658 -5.070 1.00 98.06 293 PRO A O 1
ATOM 2307 N N . ALA A 1 294 ? -4.164 -8.074 -6.628 1.00 98.19 294 ALA A N 1
ATOM 2308 C CA . ALA A 1 294 ? -3.610 -7.091 -5.699 1.00 98.19 294 ALA A CA 1
ATOM 2309 C C . ALA A 1 294 ? -4.680 -6.621 -4.701 1.00 98.19 294 ALA A C 1
ATOM 2311 O O . ALA A 1 294 ? -4.436 -6.659 -3.501 1.00 98.19 294 ALA A O 1
ATOM 2312 N N . VAL A 1 295 ? -5.891 -6.307 -5.180 1.00 98.38 295 VAL A N 1
ATOM 2313 C CA . VAL A 1 295 ? -7.045 -5.939 -4.337 1.00 98.38 295 VAL A CA 1
ATOM 2314 C C . VAL A 1 295 ? -7.366 -7.033 -3.319 1.00 98.38 295 VAL A C 1
ATOM 2316 O O . VAL A 1 295 ? -7.568 -6.741 -2.146 1.00 98.38 295 VAL A O 1
ATOM 2319 N N . ALA A 1 296 ? -7.386 -8.297 -3.747 1.00 98.44 296 ALA A N 1
ATOM 2320 C CA . ALA A 1 296 ? -7.678 -9.422 -2.870 1.00 98.44 296 ALA A CA 1
ATOM 2321 C C . ALA A 1 296 ? -6.600 -9.603 -1.792 1.00 98.44 296 ALA A C 1
ATOM 2323 O O . ALA A 1 296 ? -6.940 -9.793 -0.627 1.00 98.44 296 ALA A O 1
ATOM 2324 N N . MET A 1 297 ? -5.314 -9.524 -2.153 1.00 98.25 297 MET A N 1
ATOM 2325 C CA . MET A 1 297 ? -4.219 -9.679 -1.188 1.00 98.25 297 MET A CA 1
ATOM 2326 C C . MET A 1 297 ? -4.132 -8.501 -0.214 1.00 98.25 297 MET A C 1
ATOM 2328 O O . MET A 1 297 ? -3.951 -8.724 0.980 1.00 98.25 297 MET A O 1
ATOM 2332 N N . HIS A 1 298 ? -4.292 -7.274 -0.713 1.00 98.44 298 HIS A N 1
ATOM 2333 C CA . HIS A 1 298 ? -4.310 -6.066 0.105 1.00 98.44 298 HIS A CA 1
ATOM 2334 C C . HIS A 1 298 ? -5.509 -6.084 1.061 1.00 98.44 298 HIS A C 1
ATOM 2336 O O . HIS A 1 298 ? -5.326 -6.086 2.273 1.00 98.44 298 HIS A O 1
ATOM 2342 N N . GLY A 1 299 ? -6.725 -6.266 0.539 1.00 98.12 299 GLY A N 1
ATOM 2343 C CA . GLY A 1 299 ? -7.924 -6.336 1.372 1.00 98.12 299 GLY A CA 1
ATOM 2344 C C . GLY A 1 299 ? -7.897 -7.491 2.376 1.00 98.12 299 GLY A C 1
ATOM 2345 O O . GLY A 1 299 ? -8.357 -7.330 3.498 1.00 98.12 299 GLY A O 1
ATOM 2346 N N . THR A 1 300 ? -7.298 -8.641 2.043 1.00 98.44 300 THR A N 1
ATOM 2347 C CA . THR A 1 300 ? -7.107 -9.725 3.027 1.00 98.44 300 THR A CA 1
ATOM 2348 C C . THR A 1 300 ? -6.179 -9.295 4.162 1.00 98.44 300 THR A C 1
ATOM 2350 O O . THR A 1 300 ? -6.455 -9.615 5.318 1.00 98.44 300 THR A O 1
ATOM 2353 N N . PHE A 1 301 ? -5.093 -8.583 3.842 1.00 97.75 301 PHE A N 1
ATOM 2354 C CA . PHE A 1 301 ? -4.138 -8.087 4.829 1.00 97.75 301 PHE A CA 1
ATOM 2355 C C . PHE A 1 301 ? -4.797 -7.124 5.820 1.00 97.75 301 PHE A C 1
ATOM 2357 O O . PHE A 1 301 ? -4.593 -7.277 7.020 1.00 97.75 301 PHE A O 1
ATOM 2364 N N . ASP A 1 302 ? -5.621 -6.190 5.350 1.00 96.94 302 ASP A N 1
ATOM 2365 C CA . ASP A 1 302 ? -6.280 -5.234 6.245 1.00 96.94 302 ASP A CA 1
ATOM 2366 C C . ASP A 1 302 ? -7.448 -5.866 6.989 1.00 96.94 302 ASP A C 1
ATOM 2368 O O . ASP A 1 302 ? -7.589 -5.686 8.198 1.00 96.94 302 ASP A O 1
ATOM 2372 N N . PHE A 1 303 ? -8.255 -6.680 6.300 1.00 97.38 303 PHE A N 1
ATOM 2373 C CA . PHE A 1 303 ? -9.425 -7.314 6.897 1.00 97.38 303 PHE A CA 1
ATOM 2374 C C . PHE A 1 303 ? -9.051 -8.181 8.097 1.00 97.38 303 PHE A C 1
ATOM 2376 O O . PHE A 1 303 ? -9.720 -8.111 9.124 1.00 97.38 303 PHE A O 1
ATOM 2383 N N . GLN A 1 304 ? -7.975 -8.971 8.007 1.00 96.38 304 GLN A N 1
ATOM 2384 C CA . GLN A 1 304 ? -7.533 -9.775 9.148 1.00 96.38 304 GLN A CA 1
ATOM 2385 C C . GLN A 1 304 ? -7.071 -8.901 10.322 1.00 96.38 304 GLN A C 1
ATOM 2387 O O . GLN A 1 304 ? -7.325 -9.262 11.465 1.00 96.38 304 GLN A O 1
ATOM 2392 N N . ILE A 1 305 ? -6.424 -7.757 10.069 1.00 93.56 305 ILE A N 1
ATOM 2393 C CA . ILE A 1 305 ? -5.962 -6.857 11.133 1.00 93.56 305 ILE A CA 1
ATOM 2394 C C . ILE A 1 305 ? -7.158 -6.189 11.805 1.00 93.56 305 ILE A C 1
ATOM 2396 O O . ILE A 1 305 ? -7.226 -6.176 13.034 1.00 93.56 305 ILE A O 1
ATOM 2400 N N . PHE A 1 306 ? -8.134 -5.723 11.023 1.00 94.38 306 PHE A N 1
ATOM 2401 C CA . PHE A 1 306 ? -9.391 -5.204 11.555 1.00 94.38 306 PHE A CA 1
ATOM 2402 C C . PHE A 1 306 ? -10.115 -6.262 12.384 1.00 94.38 306 PHE A C 1
ATOM 2404 O O . PHE A 1 306 ? -10.471 -6.010 13.531 1.00 94.38 306 PHE A O 1
ATOM 2411 N N . LEU A 1 307 ? -10.251 -7.478 11.859 1.00 94.38 307 LEU A N 1
ATOM 2412 C CA . LEU A 1 307 ? -10.925 -8.567 12.554 1.00 94.38 307 LEU A CA 1
ATOM 2413 C C . LEU A 1 307 ? -10.226 -8.946 13.866 1.00 94.38 307 LEU A C 1
ATOM 2415 O O . LEU A 1 307 ? -10.892 -9.133 14.881 1.00 94.38 307 LEU A O 1
ATOM 2419 N N . LEU A 1 308 ? -8.891 -9.015 13.869 1.00 94.00 308 LEU A N 1
ATOM 2420 C CA . LEU A 1 308 ? -8.114 -9.241 15.087 1.00 94.00 308 LEU A CA 1
ATOM 2421 C C . LEU A 1 308 ? -8.327 -8.118 16.104 1.00 94.00 308 LEU A C 1
ATOM 2423 O O . LEU A 1 308 ? -8.523 -8.416 17.278 1.00 94.00 308 LEU A O 1
ATOM 2427 N N . SER A 1 309 ? -8.343 -6.856 15.663 1.00 90.50 309 SER A N 1
ATOM 2428 C CA . SER A 1 309 ? -8.603 -5.715 16.552 1.00 90.50 309 SER A CA 1
ATOM 2429 C C . SER A 1 309 ? -10.006 -5.740 17.166 1.00 90.50 309 SER A C 1
ATOM 2431 O O . SER A 1 309 ? -10.192 -5.270 18.278 1.00 90.50 309 SER A O 1
ATOM 2433 N N . THR A 1 310 ? -10.982 -6.336 16.476 1.00 91.19 310 THR A N 1
ATOM 2434 C CA . THR A 1 310 ? -12.348 -6.528 16.982 1.00 91.19 310 THR A CA 1
ATOM 2435 C C . THR A 1 310 ? -12.465 -7.706 17.953 1.00 91.19 310 THR A C 1
ATOM 2437 O O . THR A 1 310 ? -13.275 -7.672 18.879 1.00 91.19 310 THR A O 1
ATOM 2440 N N . TRP A 1 311 ? -11.742 -8.798 17.696 1.00 92.75 311 TRP A N 1
ATOM 2441 C CA . TRP A 1 311 ? -11.893 -10.059 18.430 1.00 92.75 311 TRP A CA 1
ATOM 2442 C C . TRP A 1 311 ? -11.031 -10.159 19.683 1.00 92.75 311 TRP A C 1
ATOM 2444 O O . TRP A 1 311 ? -11.364 -10.917 20.594 1.00 92.75 311 TRP A O 1
ATOM 2454 N N . ILE A 1 312 ? -9.914 -9.440 19.729 1.00 92.94 312 ILE A N 1
ATOM 2455 C CA . ILE A 1 312 ? -9.050 -9.398 20.903 1.00 92.94 312 ILE A CA 1
ATOM 2456 C C . ILE A 1 312 ? -9.626 -8.348 21.852 1.00 92.94 312 ILE A C 1
ATOM 2458 O O . ILE A 1 312 ? -9.573 -7.162 21.545 1.00 92.94 312 ILE A O 1
ATOM 2462 N N . SER A 1 313 ? -10.171 -8.779 22.994 1.00 90.69 313 SER A N 1
ATOM 2463 C CA . SER A 1 313 ? -10.608 -7.835 24.026 1.00 90.69 313 SER A CA 1
ATOM 2464 C C . SER A 1 313 ? -9.414 -7.134 24.670 1.00 90.69 313 SER A C 1
ATOM 2466 O O . SER A 1 313 ? -8.313 -7.698 24.732 1.00 90.69 313 SER A O 1
ATOM 2468 N N . ASP A 1 314 ? -9.639 -5.928 25.189 1.00 89.25 314 ASP A N 1
ATOM 2469 C CA . ASP A 1 314 ? -8.609 -5.173 25.900 1.00 89.25 314 ASP A CA 1
ATOM 2470 C C . ASP A 1 314 ? -8.078 -5.974 27.095 1.00 89.25 314 ASP A C 1
ATOM 2472 O O . ASP A 1 314 ? -6.867 -6.060 27.285 1.00 89.25 314 ASP A O 1
ATOM 2476 N N . GLU A 1 315 ? -8.942 -6.693 27.823 1.00 93.44 315 GLU A N 1
ATOM 2477 C CA . GLU A 1 315 ? -8.515 -7.536 28.945 1.00 93.44 315 GLU A CA 1
ATOM 2478 C C . GLU A 1 315 ? -7.600 -8.680 28.493 1.00 93.44 315 GLU A C 1
ATOM 2480 O O . GLU A 1 315 ? -6.632 -9.020 29.176 1.00 93.44 315 GLU A O 1
ATOM 2485 N N . ALA A 1 316 ? -7.877 -9.288 27.334 1.00 92.69 316 ALA A N 1
ATOM 2486 C CA . ALA A 1 316 ? -7.029 -10.340 26.786 1.00 92.69 316 ALA A CA 1
ATOM 2487 C C . ALA A 1 316 ? -5.679 -9.775 26.321 1.00 92.69 316 ALA A C 1
ATOM 2489 O O . ALA A 1 316 ? -4.634 -10.373 26.603 1.00 92.69 316 ALA A O 1
ATOM 2490 N N . ALA A 1 317 ? -5.688 -8.621 25.646 1.00 91.62 317 ALA A N 1
ATOM 2491 C CA . ALA A 1 317 ? -4.478 -7.916 25.239 1.00 91.62 317 ALA A CA 1
ATOM 2492 C C . ALA A 1 317 ? -3.628 -7.498 26.449 1.00 91.62 317 ALA A C 1
ATOM 2494 O O . ALA A 1 317 ? -2.409 -7.650 26.411 1.00 91.62 317 ALA A O 1
ATOM 2495 N N . GLU A 1 318 ? -4.242 -7.047 27.541 1.00 93.19 318 GLU A N 1
ATOM 2496 C CA . GLU A 1 318 ? -3.547 -6.702 28.783 1.00 93.19 318 GLU A CA 1
ATOM 2497 C C . GLU A 1 318 ? -2.998 -7.933 29.512 1.00 93.19 318 GLU A C 1
ATOM 2499 O O . GLU A 1 318 ? -1.862 -7.909 29.994 1.00 93.19 318 GLU A O 1
ATOM 2504 N N . ALA A 1 319 ? -3.757 -9.032 29.557 1.00 96.62 319 ALA A N 1
ATOM 2505 C CA . ALA A 1 319 ? -3.320 -10.278 30.183 1.00 96.62 319 ALA A CA 1
ATOM 2506 C C . ALA A 1 319 ? -2.157 -10.939 29.423 1.00 96.62 319 ALA A C 1
ATOM 2508 O O . ALA A 1 319 ? -1.252 -11.522 30.029 1.00 96.62 319 ALA A O 1
ATOM 2509 N N . HIS A 1 320 ? -2.157 -10.848 28.088 1.00 95.31 320 HIS A N 1
ATOM 2510 C CA . HIS A 1 320 ? -1.160 -11.484 27.225 1.00 95.31 320 HIS A CA 1
ATOM 2511 C C . HIS A 1 320 ? -0.670 -10.547 26.101 1.00 95.31 320 HIS A C 1
ATOM 2513 O O . HIS A 1 320 ? -0.848 -10.847 24.912 1.00 95.31 320 HIS A O 1
ATOM 2519 N N . PRO A 1 321 ? 0.045 -9.456 26.442 1.00 91.81 321 PRO A N 1
ATOM 2520 C CA . PRO A 1 321 ? 0.374 -8.376 25.505 1.00 91.81 321 PRO A CA 1
ATOM 2521 C C . PRO A 1 321 ? 1.268 -8.823 24.354 1.00 91.81 321 PRO A C 1
ATOM 2523 O O . PRO A 1 321 ? 1.143 -8.338 23.233 1.00 91.81 321 PRO A O 1
ATOM 2526 N N . TYR A 1 322 ? 2.146 -9.797 24.589 1.00 92.06 322 TYR A N 1
ATOM 2527 C CA . TYR A 1 322 ? 2.989 -10.342 23.528 1.00 92.06 322 TYR A CA 1
ATOM 2528 C C . TYR A 1 322 ? 2.230 -11.289 22.599 1.00 92.06 322 TYR A C 1
ATOM 2530 O O . TYR A 1 322 ? 2.473 -11.272 21.395 1.00 92.06 322 TYR A O 1
ATOM 2538 N N . ALA A 1 323 ? 1.322 -12.112 23.129 1.00 93.00 323 ALA A N 1
ATOM 2539 C CA . ALA A 1 323 ? 0.592 -13.083 22.319 1.00 93.00 323 ALA A CA 1
ATOM 2540 C C . ALA A 1 323 ? -0.390 -12.374 21.380 1.00 93.00 323 ALA A C 1
ATOM 2542 O O . ALA A 1 323 ? -0.350 -12.590 20.169 1.00 93.00 323 ALA A O 1
ATOM 2543 N N . TYR A 1 324 ? -1.216 -11.484 21.933 1.00 92.50 324 TYR A N 1
ATOM 2544 C CA . TYR A 1 324 ? -2.283 -10.820 21.189 1.00 92.50 324 TYR A CA 1
ATOM 2545 C C . TYR A 1 324 ? -1.861 -9.484 20.574 1.00 92.50 324 TYR A C 1
ATOM 2547 O O . TYR A 1 324 ? -2.289 -9.168 19.470 1.00 92.50 324 TYR A O 1
ATOM 2555 N N . GLY A 1 325 ? -0.972 -8.730 21.225 1.00 85.69 325 GLY A N 1
ATOM 2556 C CA . GLY A 1 325 ? -0.507 -7.437 20.712 1.00 85.69 325 GLY A CA 1
ATOM 2557 C C . GLY A 1 325 ? 0.639 -7.524 19.700 1.00 85.69 325 GLY A C 1
ATOM 2558 O O . GLY A 1 325 ? 0.879 -6.563 18.973 1.00 85.69 325 GLY A O 1
ATOM 2559 N N . VAL A 1 326 ? 1.366 -8.650 19.635 1.00 88.00 326 VAL A N 1
ATOM 2560 C CA . VAL A 1 326 ? 2.543 -8.788 18.756 1.00 88.00 326 VAL A CA 1
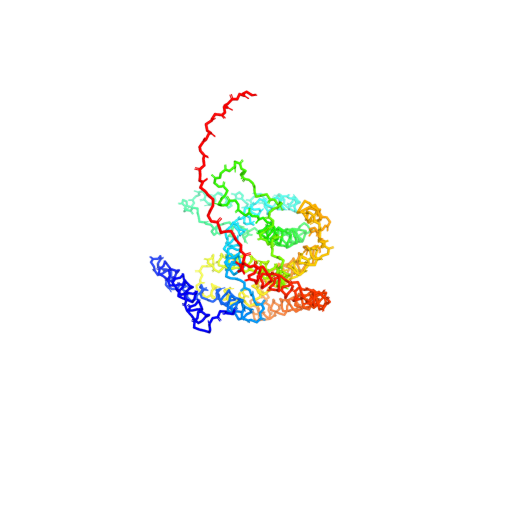ATOM 2561 C C . VAL A 1 326 ? 2.492 -10.060 17.918 1.00 88.00 326 VAL A C 1
ATOM 2563 O O . VAL A 1 326 ? 2.491 -9.982 16.692 1.00 88.00 326 VAL A O 1
ATOM 2566 N N . LEU A 1 327 ? 2.465 -11.234 18.552 1.00 92.94 327 LEU A N 1
ATOM 2567 C CA . LEU A 1 327 ? 2.675 -12.510 17.869 1.00 92.94 327 LEU A CA 1
ATOM 2568 C C . LEU A 1 327 ? 1.549 -12.826 16.880 1.00 92.94 327 LEU A C 1
ATOM 2570 O O . LEU A 1 327 ? 1.828 -13.141 15.726 1.00 92.94 327 LEU A O 1
ATOM 2574 N N . LEU A 1 328 ? 0.290 -12.727 17.308 1.00 94.19 328 LEU A N 1
ATOM 2575 C CA . LEU A 1 328 ? -0.859 -13.055 16.468 1.00 94.19 328 LEU A CA 1
ATOM 2576 C C . LEU A 1 328 ? -1.001 -12.106 15.254 1.00 94.19 328 LEU A C 1
ATOM 2578 O O . LEU A 1 328 ? -1.080 -12.614 14.127 1.00 94.19 328 LEU A O 1
ATOM 2582 N N . PRO A 1 329 ? -0.929 -10.766 15.408 1.00 92.44 329 PRO A N 1
ATOM 2583 C CA . PRO A 1 329 ? -0.867 -9.848 14.267 1.00 92.44 329 PRO A CA 1
ATOM 2584 C C . PRO A 1 329 ? 0.343 -10.094 13.356 1.00 92.44 329 PRO A C 1
ATOM 2586 O O . PRO A 1 329 ? 0.225 -10.023 12.132 1.00 92.44 329 PRO A O 1
ATOM 2589 N N . ALA A 1 330 ? 1.511 -10.424 13.920 1.00 93.00 330 ALA A N 1
ATOM 2590 C CA . ALA A 1 330 ? 2.709 -10.694 13.130 1.00 93.00 330 ALA A CA 1
ATOM 2591 C C . ALA A 1 330 ? 2.573 -11.977 12.298 1.00 93.00 330 ALA A C 1
ATOM 2593 O O . ALA A 1 330 ? 2.880 -11.959 11.109 1.00 93.00 330 ALA A O 1
ATOM 2594 N N . ILE A 1 331 ? 2.089 -13.076 12.887 1.00 95.50 331 ILE A N 1
ATOM 2595 C CA . ILE A 1 331 ? 1.893 -14.352 12.181 1.00 95.50 331 ILE A CA 1
ATOM 2596 C C . ILE A 1 331 ? 0.929 -14.163 11.010 1.00 95.50 331 ILE A C 1
ATOM 2598 O O . ILE A 1 331 ? 1.245 -14.547 9.885 1.00 95.50 331 ILE A O 1
ATOM 2602 N N . THR A 1 332 ? -0.223 -13.544 11.255 1.00 94.75 332 THR A N 1
ATOM 2603 C CA . THR A 1 332 ? -1.243 -13.309 10.222 1.00 94.75 332 THR A CA 1
ATOM 2604 C C . THR A 1 332 ? -0.725 -12.391 9.110 1.00 94.75 332 THR A C 1
ATOM 2606 O O . THR A 1 332 ? -0.845 -12.718 7.926 1.00 94.75 332 THR A O 1
ATOM 2609 N N . SER A 1 333 ? -0.025 -11.308 9.461 1.00 95.56 333 SER A N 1
ATOM 2610 C CA . SER A 1 333 ? 0.644 -10.428 8.490 1.00 95.56 333 SER A CA 1
ATOM 2611 C C . SER A 1 333 ? 1.675 -11.177 7.641 1.00 95.56 333 SER A C 1
ATOM 2613 O O . SER A 1 333 ? 1.678 -11.058 6.417 1.00 95.56 333 SER A O 1
ATOM 2615 N N . VAL A 1 334 ? 2.532 -11.990 8.268 1.00 97.19 334 VAL A N 1
ATOM 2616 C CA . VAL A 1 334 ? 3.572 -12.772 7.581 1.00 97.19 334 VAL A CA 1
ATOM 2617 C C . VAL A 1 334 ? 2.963 -13.808 6.638 1.00 97.19 334 VAL A C 1
ATOM 2619 O O . VAL A 1 334 ? 3.474 -13.985 5.533 1.00 97.19 334 VAL A O 1
ATOM 2622 N N . LEU A 1 335 ? 1.869 -14.470 7.026 1.00 97.75 335 LEU A N 1
ATOM 2623 C CA . LEU A 1 335 ? 1.177 -15.436 6.168 1.00 97.75 335 LEU A CA 1
ATOM 2624 C C . LEU A 1 335 ? 0.634 -14.778 4.897 1.00 97.75 335 LEU A C 1
ATOM 2626 O O . LEU A 1 335 ? 0.864 -15.293 3.798 1.00 97.75 335 LEU A O 1
ATOM 2630 N N . VAL A 1 336 ? -0.027 -13.623 5.026 1.00 97.62 336 VAL A N 1
ATOM 2631 C CA . VAL A 1 336 ? -0.533 -12.882 3.864 1.00 97.62 336 VAL A CA 1
ATOM 2632 C C . VAL A 1 336 ? 0.622 -12.379 3.004 1.00 97.62 336 VAL A C 1
ATOM 2634 O O . VAL A 1 336 ? 0.621 -12.626 1.802 1.00 97.62 336 VAL A O 1
ATOM 2637 N N . LEU A 1 337 ? 1.663 -11.784 3.594 1.00 97.81 337 LEU A N 1
ATOM 2638 C CA . LEU A 1 337 ? 2.854 -11.341 2.857 1.00 97.81 337 LEU A CA 1
ATOM 2639 C C . LEU A 1 337 ? 3.538 -12.482 2.103 1.00 97.81 337 LEU A C 1
ATOM 2641 O O . LEU A 1 337 ? 3.937 -12.309 0.951 1.00 97.81 337 LEU A O 1
ATOM 2645 N N . TYR A 1 338 ? 3.650 -13.657 2.721 1.00 98.25 338 TYR A N 1
ATOM 2646 C CA . TYR A 1 338 ? 4.205 -14.840 2.077 1.00 98.25 338 TYR A CA 1
ATOM 2647 C C . TYR A 1 338 ? 3.352 -15.281 0.885 1.00 98.25 338 TYR A C 1
ATOM 2649 O O . TYR A 1 338 ? 3.891 -15.533 -0.196 1.00 98.25 338 TYR A O 1
ATOM 2657 N N . ALA A 1 339 ? 2.027 -15.332 1.041 1.00 98.25 339 ALA A N 1
ATOM 2658 C CA . ALA A 1 339 ? 1.114 -15.641 -0.055 1.00 98.25 339 ALA A CA 1
ATOM 2659 C C . ALA A 1 339 ? 1.223 -14.607 -1.193 1.00 98.25 339 ALA A C 1
ATOM 2661 O O . ALA A 1 339 ? 1.329 -14.993 -2.362 1.00 98.25 339 ALA A O 1
ATOM 2662 N N . THR A 1 340 ? 1.301 -13.312 -0.866 1.00 98.06 340 THR A N 1
ATOM 2663 C CA . THR A 1 340 ? 1.444 -12.228 -1.850 1.00 98.06 340 THR A CA 1
ATOM 2664 C C . THR A 1 340 ? 2.776 -12.346 -2.577 1.00 98.06 340 THR A C 1
ATOM 2666 O O . THR A 1 340 ? 2.822 -12.223 -3.797 1.00 98.06 340 THR A O 1
ATOM 2669 N N . TRP A 1 341 ? 3.857 -12.672 -1.864 1.00 98.31 341 TRP A N 1
ATOM 2670 C CA . TRP A 1 341 ? 5.172 -12.921 -2.453 1.00 98.31 341 TRP A CA 1
ATOM 2671 C C . TRP A 1 341 ? 5.187 -14.135 -3.382 1.00 98.31 341 TRP A C 1
ATOM 2673 O O . TRP A 1 341 ? 5.767 -14.086 -4.466 1.00 98.31 341 TRP A O 1
ATOM 2683 N N . ARG A 1 342 ? 4.529 -15.235 -3.003 1.00 98.44 342 ARG A N 1
ATOM 2684 C CA . ARG A 1 342 ? 4.408 -16.421 -3.865 1.00 98.44 342 ARG A CA 1
ATOM 2685 C C . ARG A 1 342 ? 3.679 -16.086 -5.163 1.00 98.44 342 ARG A C 1
ATOM 2687 O O . ARG A 1 342 ? 4.118 -16.513 -6.233 1.00 98.44 342 ARG A O 1
ATOM 2694 N N . LEU A 1 343 ? 2.594 -15.321 -5.070 1.00 97.69 343 LEU A N 1
ATOM 2695 C CA . LEU A 1 343 ? 1.837 -14.869 -6.230 1.00 97.69 343 LEU A CA 1
ATOM 2696 C C . LEU A 1 343 ? 2.655 -13.899 -7.090 1.00 97.69 343 LEU A C 1
ATOM 2698 O O . LEU A 1 343 ? 2.781 -14.123 -8.291 1.00 97.69 343 LEU A O 1
ATOM 2702 N N . SER A 1 344 ? 3.277 -12.884 -6.490 1.00 96.56 344 SER A N 1
ATOM 2703 C CA . SER A 1 344 ? 4.094 -11.898 -7.203 1.00 96.56 344 SER A CA 1
ATOM 2704 C C . SER A 1 344 ? 5.273 -12.557 -7.922 1.00 96.56 344 SER A C 1
ATOM 2706 O O . SER A 1 344 ? 5.516 -12.282 -9.095 1.00 96.56 344 SER A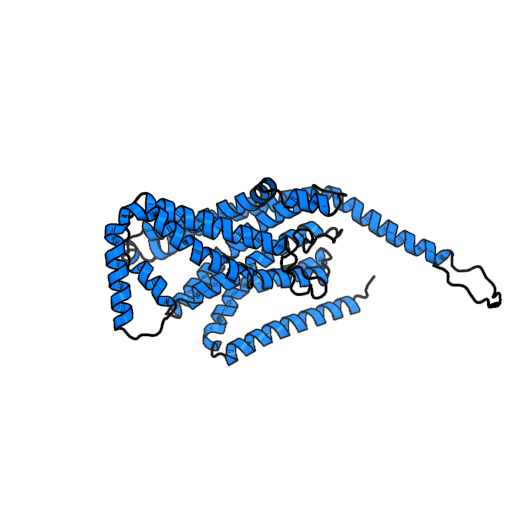 O 1
ATOM 2708 N N . LYS A 1 345 ? 5.942 -13.521 -7.279 1.00 97.25 345 LYS A N 1
ATOM 2709 C CA . LYS A 1 345 ? 7.006 -14.319 -7.892 1.00 97.25 345 LYS A CA 1
ATOM 2710 C C . LYS A 1 345 ? 6.507 -15.084 -9.117 1.00 97.25 345 LYS A C 1
ATOM 2712 O O . LYS A 1 345 ? 7.188 -15.081 -10.139 1.00 97.25 345 LYS A O 1
ATOM 2717 N N . LYS A 1 346 ? 5.332 -15.719 -9.037 1.00 97.31 346 LYS A N 1
ATOM 2718 C CA . LYS A 1 346 ? 4.726 -16.438 -10.170 1.00 97.31 346 LYS A CA 1
ATOM 2719 C C . LYS A 1 346 ? 4.422 -15.490 -11.334 1.00 97.31 346 LYS A C 1
ATOM 2721 O O . LYS A 1 346 ? 4.727 -15.815 -12.477 1.00 97.31 346 LYS A O 1
ATOM 2726 N N . GLU A 1 347 ? 3.841 -14.330 -11.043 1.00 96.12 347 GLU A N 1
ATOM 2727 C CA . GLU A 1 347 ? 3.512 -13.302 -12.039 1.00 96.12 347 GLU A CA 1
ATOM 2728 C C . GLU A 1 347 ? 4.776 -12.744 -12.714 1.00 96.12 347 GLU A C 1
ATOM 2730 O O . GLU A 1 347 ? 4.831 -12.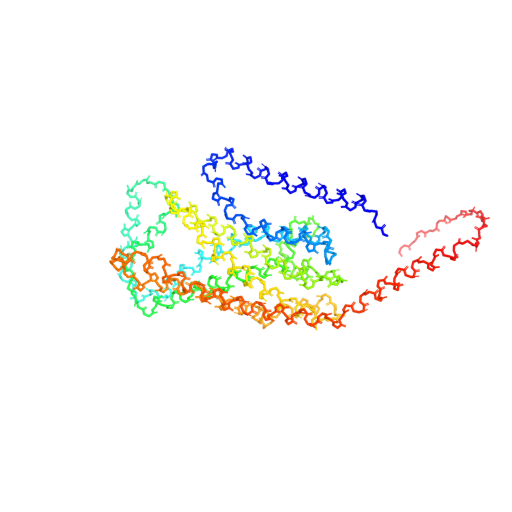641 -13.939 1.00 96.12 347 GLU A O 1
ATOM 2735 N N . TRP A 1 348 ? 5.823 -12.472 -11.930 1.00 94.50 348 TRP A N 1
ATOM 2736 C CA . TRP A 1 348 ? 7.127 -12.035 -12.431 1.00 94.50 348 TRP A CA 1
ATOM 2737 C C . TRP A 1 348 ? 7.789 -13.085 -13.328 1.00 94.50 348 TRP A C 1
ATOM 2739 O O . TRP A 1 348 ? 8.250 -12.769 -14.422 1.00 94.50 348 TRP A O 1
ATOM 2749 N N . GLN A 1 349 ? 7.814 -14.348 -12.895 1.00 95.06 349 GLN A N 1
ATOM 2750 C CA . GLN A 1 349 ? 8.386 -15.443 -13.682 1.00 95.06 349 GLN A CA 1
ATOM 2751 C C . GLN A 1 349 ? 7.646 -15.634 -15.008 1.00 95.06 349 GLN A C 1
ATOM 2753 O O . GLN A 1 349 ? 8.293 -15.776 -16.042 1.00 95.06 349 GLN A O 1
ATOM 2758 N N . ALA A 1 350 ? 6.311 -15.582 -14.992 1.00 92.88 350 ALA A N 1
ATOM 2759 C CA . ALA A 1 350 ? 5.503 -15.682 -16.203 1.00 92.88 350 ALA A CA 1
ATOM 2760 C C . ALA A 1 350 ? 5.781 -14.529 -17.182 1.00 92.88 350 ALA A C 1
ATOM 2762 O O . ALA A 1 350 ? 5.821 -14.749 -18.391 1.00 92.88 350 ALA A O 1
ATOM 2763 N N . LEU A 1 351 ? 5.998 -13.312 -16.671 1.00 91.50 351 LEU A N 1
ATOM 2764 C CA . LEU A 1 351 ? 6.406 -12.177 -17.494 1.00 91.50 351 LEU A CA 1
ATOM 2765 C C . LEU A 1 351 ? 7.785 -12.422 -18.124 1.00 91.50 351 LEU A C 1
ATOM 2767 O O . LEU A 1 351 ? 7.907 -12.334 -19.341 1.00 91.50 351 LEU A O 1
ATOM 2771 N N . MET A 1 352 ? 8.800 -12.781 -17.333 1.00 89.38 352 MET A N 1
ATOM 2772 C CA . MET A 1 352 ? 10.166 -12.979 -17.844 1.00 89.38 352 MET A CA 1
ATOM 2773 C C . MET A 1 352 ? 10.247 -14.113 -18.878 1.00 89.38 352 MET A C 1
ATOM 2775 O O . MET A 1 352 ? 10.855 -13.933 -19.926 1.00 89.38 352 MET A O 1
ATOM 2779 N N . GLN A 1 353 ? 9.548 -15.232 -18.657 1.00 88.94 353 GLN A N 1
ATOM 2780 C CA . GLN A 1 353 ? 9.501 -16.346 -19.618 1.00 88.94 353 GLN A CA 1
ATOM 2781 C C . GLN A 1 353 ? 8.899 -15.946 -20.972 1.00 88.94 353 GLN A C 1
ATOM 2783 O O . GLN A 1 353 ? 9.276 -16.493 -22.004 1.00 88.94 353 GLN A O 1
ATOM 2788 N N . SER A 1 354 ? 7.974 -14.981 -20.991 1.00 82.12 354 SER A N 1
ATOM 2789 C CA . SER A 1 354 ? 7.403 -14.473 -22.244 1.00 82.12 354 SER A CA 1
ATOM 2790 C C . SER A 1 354 ? 8.373 -13.591 -23.046 1.00 82.12 354 SER A C 1
ATOM 2792 O O . SER A 1 354 ? 8.152 -13.372 -24.239 1.00 82.12 354 SER A O 1
ATOM 2794 N N . GLN A 1 355 ? 9.452 -13.108 -22.418 1.00 73.81 355 GLN A N 1
ATOM 2795 C CA . GLN A 1 355 ? 10.458 -12.251 -23.050 1.00 73.81 355 GLN A CA 1
ATOM 2796 C C . GLN A 1 355 ? 11.611 -13.029 -23.689 1.00 73.81 355 GLN A C 1
ATOM 2798 O O . GLN A 1 355 ? 12.170 -12.556 -24.678 1.00 73.81 355 GLN A O 1
ATOM 2803 N N . ASP A 1 356 ? 11.940 -14.221 -23.183 1.00 60.53 356 ASP A N 1
ATOM 2804 C CA . ASP A 1 356 ? 13.081 -15.020 -23.663 1.00 60.53 356 ASP A CA 1
ATOM 2805 C C . ASP A 1 356 ? 12.959 -15.413 -25.153 1.00 60.53 356 ASP A C 1
ATOM 2807 O O . ASP A 1 356 ? 13.962 -15.653 -25.819 1.00 60.53 356 ASP A O 1
ATOM 2811 N N . GLY A 1 357 ? 11.748 -15.388 -25.726 1.00 54.91 357 GLY A N 1
ATOM 2812 C CA . GLY A 1 357 ? 11.524 -15.549 -27.171 1.00 54.91 357 GLY A CA 1
ATOM 2813 C C . GLY A 1 357 ? 11.639 -14.263 -28.009 1.00 54.91 357 GLY A C 1
ATOM 2814 O O . GLY A 1 357 ? 11.767 -14.342 -29.228 1.00 54.91 357 GLY A O 1
ATOM 2815 N N . LYS A 1 358 ? 11.587 -13.074 -27.388 1.00 54.25 358 LYS A N 1
ATOM 2816 C CA . LYS A 1 358 ? 11.575 -11.759 -28.067 1.00 54.25 358 LYS A CA 1
ATOM 2817 C C . LYS A 1 358 ? 12.939 -11.054 -28.063 1.00 54.25 358 LYS A C 1
ATOM 2819 O O . LYS A 1 358 ? 13.201 -10.253 -28.957 1.00 54.25 358 LYS A O 1
ATOM 2824 N N . GLY A 1 359 ? 13.821 -11.370 -27.108 1.00 48.12 359 GLY A N 1
ATOM 2825 C CA . GLY A 1 359 ? 15.154 -10.757 -26.983 1.00 48.12 359 GLY A CA 1
ATOM 2826 C C . GLY A 1 359 ? 16.073 -10.957 -28.197 1.00 48.12 359 GLY A C 1
ATOM 2827 O O . GLY A 1 359 ? 16.932 -10.120 -28.453 1.00 48.12 359 GLY A O 1
ATOM 2828 N N . ILE A 1 360 ? 15.844 -12.005 -28.994 1.00 46.78 360 ILE A N 1
ATOM 2829 C CA . ILE A 1 360 ? 16.624 -12.291 -30.209 1.00 46.78 360 ILE A CA 1
ATOM 2830 C C . ILE A 1 360 ? 16.306 -11.288 -31.335 1.00 46.78 360 ILE A C 1
ATOM 2832 O O . ILE A 1 360 ? 17.182 -10.959 -32.125 1.00 46.78 360 ILE A O 1
ATOM 2836 N N . TYR A 1 361 ? 15.088 -10.738 -31.392 1.00 40.72 361 TYR A N 1
ATOM 2837 C CA . TYR A 1 361 ? 14.688 -9.836 -32.480 1.00 40.72 361 TYR A CA 1
ATOM 2838 C C . TYR A 1 361 ? 15.156 -8.387 -32.279 1.00 40.72 361 TYR A C 1
ATOM 2840 O O . TYR A 1 361 ? 15.518 -7.732 -33.250 1.00 40.72 361 TYR A O 1
ATOM 2848 N N . GLY A 1 362 ? 15.200 -7.885 -31.039 1.00 45.69 362 GLY A N 1
ATOM 2849 C CA . GLY A 1 362 ? 15.614 -6.499 -30.768 1.00 45.69 362 GLY A CA 1
ATOM 2850 C C . GLY A 1 362 ? 17.098 -6.241 -31.043 1.00 45.69 362 GLY A C 1
ATOM 2851 O O . GLY A 1 362 ? 17.458 -5.168 -31.516 1.00 45.69 362 GLY A O 1
ATOM 2852 N N . GLN A 1 363 ? 17.950 -7.240 -30.799 1.00 46.28 363 GLN A N 1
ATOM 2853 C CA . GLN A 1 363 ? 19.382 -7.138 -31.074 1.00 46.28 363 GLN A CA 1
ATOM 2854 C C . GLN A 1 363 ? 19.665 -7.186 -32.582 1.00 46.28 363 GLN A C 1
ATOM 2856 O O . GLN A 1 363 ? 20.457 -6.397 -33.071 1.00 46.28 363 GLN A O 1
ATOM 2861 N N . VAL A 1 364 ? 18.920 -8.003 -33.336 1.00 49.03 364 VAL A N 1
ATOM 2862 C CA . VAL A 1 364 ? 19.009 -8.049 -34.806 1.00 49.03 364 VAL A CA 1
ATOM 2863 C C . VAL A 1 364 ? 18.528 -6.745 -35.447 1.00 49.03 364 VAL A C 1
ATOM 2865 O O . VAL A 1 364 ? 19.157 -6.282 -36.387 1.00 49.03 364 VAL A O 1
ATOM 2868 N N . VAL A 1 365 ? 17.457 -6.119 -34.947 1.00 49.00 365 VAL A N 1
ATOM 2869 C CA . VAL A 1 365 ? 16.987 -4.826 -35.483 1.00 49.00 365 VAL A CA 1
ATOM 2870 C C . VAL A 1 365 ? 17.956 -3.696 -35.142 1.00 49.00 365 VAL A C 1
ATOM 2872 O O . VAL A 1 365 ? 18.292 -2.922 -36.028 1.00 49.00 365 VAL A O 1
ATOM 2875 N N . ALA A 1 366 ? 18.476 -3.639 -33.913 1.00 52.88 366 ALA A N 1
ATOM 2876 C CA . ALA A 1 366 ? 19.486 -2.648 -33.543 1.00 52.88 366 ALA A CA 1
ATOM 2877 C C . ALA A 1 366 ? 20.800 -2.830 -34.328 1.00 52.88 366 ALA A C 1
ATOM 2879 O O . ALA A 1 366 ? 21.414 -1.841 -34.719 1.00 52.88 366 ALA A O 1
ATOM 2880 N N . ASP A 1 367 ? 21.208 -4.074 -34.601 1.00 51.19 367 ASP A N 1
ATOM 2881 C CA . ASP A 1 367 ? 22.374 -4.377 -35.439 1.00 51.19 367 ASP A CA 1
ATOM 2882 C C . ASP A 1 367 ? 22.111 -4.060 -36.927 1.00 51.19 367 ASP A C 1
ATOM 2884 O O . ASP A 1 367 ? 23.026 -3.639 -37.633 1.00 51.19 367 ASP A O 1
ATOM 2888 N N . LEU A 1 368 ? 20.869 -4.203 -37.412 1.00 51.03 368 LEU A N 1
ATOM 2889 C CA . LEU A 1 368 ? 20.464 -3.819 -38.773 1.00 51.03 368 LEU A CA 1
ATOM 2890 C C . LEU A 1 368 ? 20.350 -2.298 -38.948 1.00 51.03 368 LEU A C 1
ATOM 2892 O O . LEU A 1 368 ? 20.771 -1.781 -39.978 1.00 51.03 368 LEU A O 1
ATOM 2896 N N . GLU A 1 369 ? 19.828 -1.574 -37.959 1.00 49.97 369 GLU A N 1
ATOM 2897 C CA . GLU A 1 369 ? 19.762 -0.106 -37.966 1.00 49.97 369 GLU A CA 1
ATOM 2898 C C . GLU A 1 369 ? 21.162 0.508 -37.828 1.00 49.97 369 GLU A C 1
ATOM 2900 O O . GLU A 1 369 ? 21.519 1.405 -38.590 1.00 49.97 369 GLU A O 1
ATOM 2905 N N . ALA A 1 370 ? 22.007 -0.042 -36.947 1.00 53.50 370 ALA A N 1
ATOM 2906 C CA . ALA A 1 370 ? 23.413 0.350 -36.848 1.00 53.50 370 ALA A CA 1
ATOM 2907 C C . ALA A 1 370 ? 24.224 -0.021 -38.106 1.00 53.50 370 ALA A C 1
ATOM 2909 O O . ALA A 1 370 ? 25.193 0.660 -38.438 1.00 53.50 370 ALA A O 1
ATOM 2910 N N . GLY A 1 371 ? 23.838 -1.089 -38.813 1.00 52.19 371 GLY A N 1
ATOM 2911 C CA . GLY A 1 371 ? 24.409 -1.462 -40.108 1.00 52.19 371 GLY A CA 1
ATOM 2912 C C . GLY A 1 371 ? 23.939 -0.578 -41.270 1.00 52.19 371 GLY A C 1
ATOM 2913 O O . GLY A 1 371 ? 24.692 -0.393 -42.222 1.00 52.19 371 GLY A O 1
ATOM 2914 N N . GLY A 1 372 ? 22.731 -0.011 -41.186 1.00 46.78 372 GLY A N 1
ATOM 2915 C CA . GLY A 1 372 ? 22.161 0.897 -42.186 1.00 46.78 372 GLY A CA 1
ATOM 2916 C C . GLY A 1 372 ? 22.804 2.286 -42.184 1.00 46.78 372 GLY A C 1
ATOM 2917 O O . GLY A 1 372 ? 23.142 2.793 -43.249 1.00 46.78 372 GLY A O 1
ATOM 2918 N N . GLU A 1 373 ? 23.071 2.862 -41.007 1.00 49.59 373 GLU A N 1
ATOM 2919 C CA . GLU A 1 373 ? 23.793 4.147 -40.901 1.00 49.59 373 GLU A CA 1
ATOM 2920 C C . GLU A 1 373 ? 25.254 4.040 -41.383 1.00 49.59 373 GLU A C 1
ATOM 2922 O O . GLU A 1 373 ? 25.805 4.993 -41.926 1.00 49.59 373 GLU A O 1
ATOM 2927 N N . LEU A 1 374 ? 25.878 2.862 -41.263 1.00 49.75 374 LEU A N 1
ATOM 2928 C CA . LEU A 1 374 ? 27.226 2.600 -41.787 1.00 49.75 374 LEU A CA 1
ATOM 2929 C C . LEU A 1 374 ? 27.274 2.442 -43.316 1.00 49.75 374 LEU A C 1
ATOM 2931 O O . LEU A 1 374 ? 28.351 2.572 -43.896 1.00 49.75 374 LEU A O 1
ATOM 2935 N N . ALA A 1 375 ? 26.142 2.153 -43.966 1.00 50.03 375 ALA A N 1
ATOM 2936 C CA . ALA A 1 375 ? 26.061 2.048 -45.420 1.00 50.03 375 ALA A CA 1
ATOM 2937 C C . ALA A 1 375 ? 25.871 3.421 -46.089 1.00 50.03 375 ALA A C 1
ATOM 2939 O O . ALA A 1 375 ? 26.453 3.659 -47.142 1.00 50.03 375 ALA A O 1
ATOM 2940 N N . GLU A 1 376 ? 25.135 4.347 -45.464 1.00 51.94 376 GLU A N 1
ATOM 2941 C CA . GLU A 1 376 ? 24.949 5.704 -46.006 1.00 51.94 376 GLU A CA 1
ATOM 2942 C C . GLU A 1 376 ? 26.214 6.578 -45.905 1.00 51.94 376 GLU A C 1
ATOM 2944 O O . GLU A 1 376 ? 26.437 7.428 -46.767 1.00 51.94 376 GLU A O 1
ATOM 2949 N N . ASP A 1 377 ? 27.095 6.331 -44.929 1.00 50.16 377 ASP A N 1
ATOM 2950 C CA . ASP A 1 377 ? 28.372 7.054 -44.794 1.00 50.16 377 ASP A CA 1
ATOM 2951 C C . ASP A 1 377 ? 29.460 6.595 -45.793 1.00 50.16 377 ASP A C 1
ATOM 2953 O O . ASP A 1 377 ? 30.487 7.263 -45.931 1.00 50.16 377 ASP A O 1
ATOM 2957 N N . LEU A 1 378 ? 29.257 5.484 -46.515 1.00 51.66 378 LEU A N 1
ATOM 2958 C CA . LEU A 1 378 ? 30.212 4.979 -47.516 1.00 51.66 378 LEU A CA 1
ATOM 2959 C C . LEU A 1 378 ? 29.884 5.390 -48.960 1.00 51.66 378 LEU A C 1
ATOM 2961 O O . LEU A 1 378 ? 30.760 5.293 -49.816 1.00 51.66 378 LEU A O 1
ATOM 2965 N N . ASP A 1 379 ? 28.687 5.923 -49.218 1.00 52.53 379 ASP A N 1
ATOM 2966 C CA . ASP A 1 379 ? 28.271 6.398 -50.549 1.00 52.53 379 ASP A CA 1
ATOM 2967 C C . ASP A 1 379 ? 28.402 7.935 -50.713 1.00 52.53 379 ASP A C 1
ATOM 2969 O O . ASP A 1 379 ? 27.996 8.507 -51.726 1.00 52.53 379 ASP A O 1
ATOM 2973 N N . GLY A 1 380 ? 28.989 8.630 -49.726 1.00 52.44 380 GLY A N 1
ATOM 2974 C CA . GLY A 1 380 ? 29.122 10.095 -49.687 1.00 52.44 380 GLY A CA 1
ATOM 2975 C C . GLY A 1 380 ? 30.379 10.703 -50.333 1.00 52.44 380 GLY A C 1
ATOM 2976 O O . GLY A 1 380 ? 30.473 11.929 -50.427 1.00 52.44 380 GLY A O 1
ATOM 2977 N N . GLU A 1 381 ? 31.340 9.898 -50.797 1.00 52.50 381 GLU A N 1
ATOM 2978 C CA . GLU A 1 381 ? 32.538 10.367 -51.517 1.00 52.50 381 GLU A CA 1
ATOM 2979 C C . GLU A 1 381 ? 32.440 10.063 -53.017 1.00 52.50 381 GLU A C 1
ATOM 2981 O O . GLU A 1 381 ? 33.153 9.211 -53.522 1.00 52.50 381 GLU A O 1
ATOM 2986 N N . ASP A 1 382 ? 31.535 10.732 -53.736 1.00 55.84 382 ASP A N 1
ATOM 2987 C CA . ASP A 1 382 ? 31.755 11.160 -55.129 1.00 55.84 382 ASP A CA 1
ATOM 2988 C C . ASP A 1 382 ? 30.456 11.714 -55.718 1.00 55.84 382 ASP A C 1
ATOM 2990 O O . ASP A 1 382 ? 29.609 10.958 -56.185 1.00 55.84 382 ASP A O 1
ATOM 2994 N N . SER A 1 383 ? 30.282 13.043 -55.730 1.00 49.88 383 SER A N 1
ATOM 2995 C CA . SER A 1 383 ? 29.709 13.794 -56.870 1.00 49.88 383 SER A CA 1
ATOM 2996 C C . SER A 1 383 ? 29.271 15.225 -56.518 1.00 49.88 383 SER A C 1
ATOM 2998 O O . SER A 1 383 ? 28.810 15.527 -55.424 1.00 49.88 383 SER A O 1
ATOM 3000 N N . ALA A 1 384 ? 29.366 16.094 -57.533 1.00 49.09 384 ALA A N 1
ATOM 3001 C CA . ALA A 1 384 ? 28.803 17.446 -57.654 1.00 49.09 384 ALA A CA 1
ATOM 3002 C C . ALA A 1 384 ? 29.616 18.574 -56.984 1.00 49.09 384 ALA A C 1
ATOM 3004 O O . ALA A 1 384 ? 29.364 19.027 -55.874 1.00 49.09 384 ALA A O 1
ATOM 3005 N N . THR A 1 385 ? 30.667 19.087 -57.630 1.00 49.91 385 THR A N 1
ATOM 3006 C CA . THR A 1 385 ? 30.578 19.999 -58.794 1.00 49.91 385 THR A CA 1
ATOM 3007 C C . THR A 1 385 ? 29.587 21.150 -58.558 1.00 49.91 385 THR A C 1
ATOM 3009 O O . THR A 1 385 ? 28.379 21.025 -58.730 1.00 49.91 385 THR A O 1
ATOM 3012 N N . LYS A 1 386 ? 30.136 22.312 -58.180 1.00 45.09 386 LYS A N 1
ATOM 3013 C CA . LYS A 1 386 ? 29.439 23.602 -58.085 1.00 45.09 386 LYS A CA 1
ATOM 3014 C C . LYS A 1 386 ? 28.742 23.952 -59.406 1.00 45.09 386 LYS A C 1
ATOM 3016 O O . LYS A 1 386 ? 29.424 24.224 -60.392 1.00 45.09 386 LYS A O 1
ATOM 3021 N N . GLN A 1 387 ? 27.417 24.081 -59.388 1.00 45.25 387 GLN A N 1
ATOM 3022 C CA . GLN A 1 387 ? 26.682 24.909 -60.348 1.00 45.25 387 GLN A CA 1
ATOM 3023 C C . GLN A 1 387 ? 26.204 26.213 -59.685 1.00 45.25 387 GLN A C 1
ATOM 3025 O O . GLN A 1 387 ? 25.812 26.209 -58.514 1.00 45.25 387 GLN A O 1
ATOM 3030 N N . PRO A 1 388 ? 26.268 27.351 -60.399 1.00 52.97 388 PRO A N 1
ATOM 3031 C CA . PRO A 1 388 ? 25.947 28.654 -59.844 1.00 52.97 388 PRO A CA 1
ATOM 3032 C C . PRO A 1 388 ? 24.439 28.920 -59.797 1.00 52.97 388 PRO A C 1
ATOM 3034 O O . PRO A 1 388 ? 23.679 28.595 -60.707 1.00 52.97 388 PRO A O 1
ATOM 3037 N N . ARG A 1 389 ? 24.049 29.594 -58.712 1.00 47.12 389 ARG A N 1
ATOM 3038 C CA . ARG A 1 389 ? 22.733 30.185 -58.460 1.00 47.12 389 ARG A CA 1
ATOM 3039 C C . ARG A 1 389 ? 22.289 31.071 -59.627 1.00 47.12 389 ARG A C 1
ATOM 3041 O O . ARG A 1 389 ? 22.975 32.037 -59.952 1.00 47.12 389 ARG A O 1
ATOM 3048 N N . SER A 1 390 ? 21.089 30.820 -60.145 1.00 46.16 390 SER A N 1
ATOM 3049 C CA . SER A 1 390 ? 20.295 31.834 -60.838 1.00 46.16 390 SER A CA 1
ATOM 3050 C C . SER A 1 390 ? 18.999 32.088 -60.068 1.00 46.16 390 SER A C 1
ATOM 3052 O O . SER A 1 390 ? 18.412 31.197 -59.457 1.00 46.16 390 SER A O 1
ATOM 3054 N N . SER A 1 391 ? 18.650 33.365 -60.007 1.00 50.62 391 SER A N 1
ATOM 3055 C CA . SER A 1 391 ? 17.550 33.966 -59.272 1.00 50.62 391 SER A CA 1
ATOM 3056 C C . SER A 1 391 ? 16.274 34.031 -60.120 1.00 50.62 391 SER A C 1
ATOM 3058 O O . SER A 1 391 ? 16.317 34.351 -61.302 1.00 50.62 391 SER A O 1
ATOM 3060 N N . GLY A 1 392 ? 15.122 33.819 -59.483 1.00 40.19 392 GLY A N 1
ATOM 3061 C CA . GLY A 1 392 ? 13.785 34.096 -60.028 1.00 40.19 392 GLY A CA 1
ATOM 3062 C C . GLY A 1 392 ? 12.752 33.774 -58.946 1.00 40.19 392 GLY A C 1
ATOM 3063 O O . GLY A 1 392 ? 12.582 32.612 -58.617 1.00 40.19 392 GLY A O 1
ATOM 3064 N N . ARG A 1 393 ? 12.299 34.713 -58.104 1.00 46.44 393 ARG A N 1
ATOM 3065 C CA . ARG A 1 393 ? 11.290 35.778 -58.303 1.00 46.44 393 ARG A CA 1
ATOM 3066 C C . ARG A 1 393 ? 9.889 35.263 -58.697 1.00 46.44 393 ARG A C 1
ATOM 3068 O O . ARG A 1 393 ? 9.665 34.954 -59.857 1.00 46.44 393 ARG A O 1
ATOM 3075 N N . GLY A 1 394 ? 8.962 35.360 -57.730 1.00 39.50 394 GLY A N 1
ATOM 3076 C CA . GLY A 1 394 ? 7.494 35.444 -57.890 1.00 39.50 394 GLY A CA 1
ATOM 3077 C C . GLY A 1 394 ? 6.782 34.120 -58.209 1.00 39.50 394 GLY A C 1
ATOM 3078 O O . GLY A 1 394 ? 7.370 33.248 -58.819 1.00 39.50 394 GLY A O 1
ATOM 3079 N N . VAL A 1 395 ? 5.530 33.866 -57.826 1.00 42.59 395 VAL A N 1
ATOM 3080 C CA . VAL A 1 395 ? 4.373 34.751 -57.624 1.00 42.59 395 VAL A CA 1
ATOM 3081 C C . VAL A 1 395 ? 3.360 34.022 -56.713 1.00 42.59 395 VAL A C 1
ATOM 3083 O O . VAL A 1 395 ? 3.158 32.819 -56.852 1.00 42.59 395 VAL A O 1
ATOM 3086 N N . LEU A 1 396 ? 2.747 34.764 -55.780 1.00 48.56 396 LEU A N 1
ATOM 3087 C CA . LEU A 1 396 ? 1.503 34.419 -55.066 1.00 48.56 396 LEU A CA 1
ATOM 3088 C C . LEU A 1 396 ? 0.346 34.259 -56.060 1.00 48.56 396 LEU A C 1
ATOM 3090 O O . LEU A 1 396 ? 0.203 35.148 -56.885 1.00 48.56 396 LEU A O 1
ATOM 3094 N N . HIS A 1 397 ? -0.567 33.306 -55.862 1.00 42.38 397 HIS A N 1
ATOM 3095 C CA . HIS A 1 397 ? -2.011 33.577 -55.970 1.00 42.38 397 HIS A CA 1
ATOM 3096 C C . HIS A 1 397 ? -2.852 32.463 -55.316 1.00 42.38 397 HIS A C 1
ATOM 3098 O O . HIS A 1 397 ? -2.718 31.304 -55.687 1.00 42.38 397 HIS A O 1
ATOM 3104 N N . VAL A 1 398 ? -3.678 32.919 -54.359 1.00 51.53 398 VAL A N 1
ATOM 3105 C CA . VAL A 1 398 ? -5.024 32.488 -53.904 1.00 51.53 398 VAL A CA 1
ATOM 3106 C C . VAL A 1 398 ? -5.310 31.000 -53.729 1.00 51.53 398 VAL A C 1
ATOM 3108 O O . VAL A 1 398 ? -5.461 30.294 -54.746 1.00 51.53 398 VAL A O 1
#

Secondary structure (DSSP, 8-state):
---HHHHHHHHHHHHHHHHHHHHHHHHHHHHTTGGGGHHHHHHHHHHHHHHHHHHHHHHHHH---HHHHHHHHHHHHHIIIIIIHHHHHHHHHHHHHHHHHHTGGGHHHHHHHHHHHHHHHHHTT----THHHHHHHHH------HHHHHHHHIIIIIIIIIIIHHHHHHHHH----TT--SS---S--TT--TTTT---TTHHHHHHHHHHHHHHHHHHHHHHHHHHHSSSHHHHHHHHHHIIIIIHHHHHHHHHHHHHHHHHHHHTSTT--HHHHHHHHHSHHHHHHHHHHHHHHHHHHHHHHHHHHHHS-HHHHHHSHHIIIIIHHHHHHHHHHHHHHHHHHHHHHHHHHHHTTTHHHHHHHHHHHHHHHHHHTTS-SS----------------

InterPro domains:
  IPR026898 Intramembrane metalloprotease PrsW [PF13367] (147-307)

Radius of gyration: 27.19 Å; chains: 1; bounding box: 66×52×91 Å

Organism: Pythium oligandrum (NCBI:txid41045)